Protein AF-0000000066061581 (afdb_homodimer)

pLDDT: mean 96.42, std 4.18, range [53.59, 98.94]

Solvent-accessible surface area (backbone atoms only — not comparable to full-atom values): 30296 Å² total; per-residue (Å²): 98,48,76,36,50,42,70,68,54,44,44,64,64,45,46,63,43,54,76,70,67,49,44,33,14,34,36,78,39,53,53,43,65,52,71,51,56,51,48,36,45,49,55,30,51,76,73,28,77,37,28,36,35,33,38,44,75,61,68,59,40,47,70,44,71,67,56,59,72,63,52,67,82,38,62,71,62,36,50,52,53,40,43,73,62,61,33,47,33,38,43,47,45,52,68,57,66,69,31,74,83,38,79,72,61,44,48,38,28,39,48,53,70,71,41,57,44,74,67,23,56,77,28,61,56,21,49,34,25,48,43,27,53,50,50,24,49,44,43,63,63,62,35,51,28,32,37,43,53,45,49,51,48,68,58,46,50,49,50,51,47,40,33,60,54,37,40,62,73,51,47,75,44,72,37,79,65,40,55,43,97,73,48,33,65,64,55,69,54,59,74,58,37,49,74,70,39,51,70,38,50,28,40,54,50,51,26,53,50,52,42,50,49,44,43,73,73,63,57,72,59,55,72,58,46,30,50,51,30,42,49,50,26,38,74,54,67,31,49,60,77,48,50,45,69,20,25,58,89,71,61,43,77,64,57,92,83,69,34,58,30,26,40,39,38,32,30,32,33,80,86,21,77,44,68,44,63,47,78,44,75,51,75,78,83,127,99,48,77,36,49,42,70,68,54,44,44,63,64,47,48,63,43,55,75,70,65,50,43,34,14,35,37,76,41,51,53,43,66,51,71,52,56,52,48,35,45,50,55,30,52,77,72,28,80,37,30,36,34,35,37,42,74,61,68,59,40,47,70,44,71,67,57,58,72,63,50,66,82,37,63,70,63,35,50,53,53,40,42,73,62,62,34,47,32,38,43,46,44,52,67,59,64,70,31,72,82,36,80,74,62,44,49,38,28,38,49,52,70,70,42,56,43,74,68,22,57,78,28,61,57,20,50,35,24,48,42,28,52,50,50,24,49,43,43,65,62,62,35,51,30,33,37,42,53,44,50,51,47,69,57,46,52,48,50,50,47,41,33,60,54,37,39,61,73,52,47,76,45,72,37,76,65,39,56,43,97,74,50,33,64,65,54,70,54,59,74,58,37,50,74,70,37,52,71,38,50,30,41,54,51,51,26,52,51,52,42,50,48,44,43,75,74,63,57,73,59,56,71,58,45,30,51,51,30,41,50,50,26,38,74,56,68,31,48,60,76,48,52,44,70,22,24,58,90,71,61,44,76,62,56,93,83,67,32,58,29,26,39,38,38,33,30,31,34,80,86,21,76,45,67,45,63,47,78,43,74,51,75,79,84,126

Sequence (572 aa):
MQTVHTRAALAAALDPWRRAGERIALVPTMGNLHAGHLALVRRARAEADRVVATIFVNPLQFDRPEDLAAYPRTLEADAAALAGAGVDLLFAPAEQEVYPRGRDGVTRVEVPGLGDELEGAHRPGHFIGVATVVCKLFAMTRPDVAVFGEKDFQQLLIIRTMNADLDLGVRVLSEPTVREPDGLAMSSRNGYLGPEDRARAPALHAALRALAGALERGERDFPALEQAARSQIEAAGLRPEYVSLRRRQDLDLPGPGDRELVILAAAWCGPARLIDNLPVDLPPSGMQTVHTRAALAAALDPWRRAGERIALVPTMGNLHAGHLALVRRARAEADRVVATIFVNPLQFDRPEDLAAYPRTLEADAAALAGAGVDLLFAPAEQEVYPRGRDGVTRVEVPGLGDELEGAHRPGHFIGVATVVCKLFAMTRPDVAVFGEKDFQQLLIIRTMNADLDLGVRVLSEPTVREPDGLAMSSRNGYLGPEDRARAPALHAALRALAGALERGERDFPALEQAARSQIEAAGLRPEYVSLRRRQDLDLPGPGDRELVILAAAWCGPARLIDNLPVDLPPSG

Organism: Thioalkalivibrio sulfidiphilus (strain HL-EbGR7) (NCBI:txid396588)

InterPro domains:
  IPR003721 Pantoate-beta-alanine ligase [MF_00158] (2-280)
  IPR003721 Pantoate-beta-alanine ligase [PF02569] (3-278)
  IPR003721 Pantoate-beta-alanine ligase [TIGR00018] (1-280)
  IPR003721 Pantoate-beta-alanine ligase [cd00560] (1-278)
  IPR004821 Cytidyltransferase-like domain [TIGR00125] (24-72)
  IPR014729 Rossmann-like alpha/beta/alpha sandwich fold [G3DSA:3.40.50.620] (1-178)
  IPR042176 Pantoate-beta-alanine ligase, C-terminal domain [G3DSA:3.30.1300.10] (179-284)

Foldseek 3Di:
DAEDAALVVLCVVQVVCVVVVWAEEEEEDQDPDDPQSLVQLLVRVVVTPAYEYEHHLQPQQALDVVCSVPPDDDPPVRVVSSVVSPHDYYHYYDPCRQPVVDPPPPDWDDDPPLQCDDVNVVRPRNLRSVLRSVLSVCVSNVGQEYEEECFPVSSLLSNVCSCVVVVSNHHYYYDYFDADPLQAGDDSLLVVDDPLLNVLRSQLVVLQVVLLVCLQVPDDPQVVSFVSSQVSSVVSPKAWPGWHKAASNRRHHDDPQRFWIKIWTWIDRDPGIGIGMDIHGHDGDD/DAEDAALVVLCVVQVVCVVVVWAEEEEEDQDPDDVQSLVQLLVRVVPTPAYEYEHHLQPQQALDVVCSVPPDDDPVVRVVSSVVSPHDYYHYYDPCRQPVVDPPPPDWDDDPPLLCDDVNVVRPRNLRSVLRSVLSVCVSNVGQEYEEECFPVSSLLSNVCSCVVVVSNHHYYYDYFDADPLQAGDDSLLVVDDPLLNVLRSQLVVLQVVLLVVLQVPDDPQVVSFVSSQVSSVVSPKAWPGWHKAASNRRHHDDPQRFWIKIKTWIDRVPGIGIGMDIHGHDGDD

Nearest PDB structures (foldseek):
  3q10-assembly2_B  TM=9.866E-01  e=1.136E-38  Yersinia pestis
  5kwv-assembly1_A  TM=9.730E-01  e=5.305E-36  Neisseria gonorrhoeae NCCP11945
  5ucr-assembly1_A  TM=9.683E-01  e=2.503E-35  Neisseria gonorrhoeae NCCP11945
  1iho-assembly1_B  TM=7.721E-01  e=7.225E-38  Escherichia coli
  3mue-assembly1_B  TM=7.554E-01  e=3.373E-35  Salmonella enterica subsp. enterica serovar Typhimurium str. LT2

Structure (mmCIF, N/CA/C/O backbone):
data_AF-0000000066061581-model_v1
#
loop_
_entity.id
_entity.type
_entity.pdbx_description
1 polymer 'Pantothenate synthetase'
#
loop_
_atom_site.group_PDB
_atom_site.id
_atom_site.type_symbol
_atom_site.label_atom_id
_atom_site.label_alt_id
_atom_site.label_comp_id
_atom_site.label_asym_id
_atom_site.label_entity_id
_atom_site.label_seq_id
_atom_site.pdbx_PDB_ins_code
_atom_site.Cartn_x
_atom_site.Cartn_y
_atom_site.Cartn_z
_atom_site.occupancy
_atom_site.B_iso_or_equiv
_atom_site.auth_seq_id
_atom_site.auth_comp_id
_atom_site.auth_asym_id
_atom_site.auth_atom_id
_atom_site.pdbx_PDB_model_num
ATOM 1 N N . MET A 1 1 ? -19.562 23.453 -8.07 1 97.81 1 MET A N 1
ATOM 2 C CA . MET A 1 1 ? -18.953 22.266 -7.48 1 97.81 1 MET A CA 1
ATOM 3 C C . MET A 1 1 ? -19.922 21.094 -7.516 1 97.81 1 MET A C 1
ATOM 5 O O . MET A 1 1 ? -21.062 21.203 -7.086 1 97.81 1 MET A O 1
ATOM 9 N N . GLN A 1 2 ? -19.5 19.984 -8.023 1 98.44 2 GLN A N 1
ATOM 10 C CA . GLN A 1 2 ? -20.234 18.719 -7.988 1 98.44 2 GLN A CA 1
ATOM 11 C C . GLN A 1 2 ? -19.859 17.891 -6.762 1 98.44 2 GLN A C 1
ATOM 13 O O . GLN A 1 2 ? -18.688 17.859 -6.367 1 98.44 2 GLN A O 1
ATOM 18 N N . THR A 1 3 ? -20.875 17.312 -6.121 1 98.75 3 THR A N 1
ATOM 19 C CA . THR A 1 3 ? -20.609 16.422 -4.992 1 98.75 3 THR A CA 1
ATOM 20 C C . THR A 1 3 ? -21 14.984 -5.332 1 98.75 3 THR A C 1
ATOM 22 O O . THR A 1 3 ? -22.094 14.727 -5.828 1 98.75 3 THR A O 1
ATOM 25 N N . VAL A 1 4 ? -20.094 14.07 -5.141 1 98.88 4 VAL A N 1
ATOM 26 C CA . VAL A 1 4 ? -20.375 12.656 -5.391 1 98.88 4 VAL A CA 1
ATOM 27 C C . VAL A 1 4 ? -20.062 11.836 -4.137 1 98.88 4 VAL A C 1
ATOM 29 O O . VAL A 1 4 ? -19.25 12.25 -3.307 1 98.88 4 VAL A O 1
ATOM 32 N N . HIS A 1 5 ? -20.672 10.609 -4.039 1 98.69 5 HIS A N 1
ATOM 33 C CA . HIS A 1 5 ? -20.578 9.852 -2.801 1 98.69 5 HIS A CA 1
ATOM 34 C C . HIS A 1 5 ? -20.125 8.414 -3.07 1 98.69 5 HIS A C 1
ATOM 36 O O . HIS A 1 5 ? -19.922 7.637 -2.135 1 98.69 5 HIS A O 1
ATOM 42 N N . THR A 1 6 ? -19.984 8.062 -4.367 1 98.44 6 THR A N 1
ATOM 43 C CA . THR A 1 6 ? -19.578 6.703 -4.711 1 98.44 6 THR A CA 1
ATOM 44 C C . THR A 1 6 ? -18.328 6.719 -5.594 1 98.44 6 THR A C 1
ATOM 46 O O . THR A 1 6 ? -18.078 7.695 -6.305 1 98.44 6 THR A O 1
ATOM 49 N N . ARG A 1 7 ? -17.625 5.652 -5.539 1 97.62 7 ARG A N 1
ATOM 50 C CA . ARG A 1 7 ? -16.438 5.504 -6.379 1 97.62 7 ARG A CA 1
ATOM 51 C C . ARG A 1 7 ? -16.797 5.57 -7.859 1 97.62 7 ARG A C 1
ATOM 53 O O . ARG A 1 7 ? -16.078 6.16 -8.656 1 97.62 7 ARG A O 1
ATOM 60 N N . ALA A 1 8 ? -17.875 4.938 -8.227 1 97.69 8 ALA A N 1
ATOM 61 C CA . ALA A 1 8 ? -18.344 4.945 -9.617 1 97.69 8 ALA A CA 1
ATOM 62 C C . ALA A 1 8 ? -18.641 6.367 -10.086 1 97.69 8 ALA A C 1
ATOM 64 O O . ALA A 1 8 ? -18.25 6.766 -11.18 1 97.69 8 ALA A O 1
ATOM 65 N N . ALA A 1 9 ? -19.375 7.141 -9.234 1 98.75 9 ALA A N 1
ATOM 66 C CA . ALA A 1 9 ? -19.688 8.523 -9.578 1 98.75 9 ALA A CA 1
ATOM 67 C C . ALA A 1 9 ? -18.422 9.375 -9.656 1 98.75 9 ALA A C 1
ATOM 69 O O . ALA A 1 9 ? -18.328 10.281 -10.492 1 98.75 9 ALA A O 1
ATOM 70 N N . LEU A 1 10 ? -17.484 9.125 -8.75 1 98.75 10 LEU A N 1
ATOM 71 C CA . LEU A 1 10 ? -16.203 9.82 -8.781 1 98.75 10 LEU A CA 1
ATOM 72 C C . LEU A 1 10 ? -15.492 9.578 -10.109 1 98.75 10 LEU A C 1
ATOM 74 O O . LEU A 1 10 ? -15.062 10.523 -10.773 1 98.75 10 LEU A O 1
ATOM 78 N N . ALA A 1 11 ? -15.383 8.32 -10.477 1 97.75 11 ALA A N 1
ATOM 79 C CA . ALA A 1 11 ? -14.719 7.953 -11.727 1 97.75 11 ALA A CA 1
ATOM 80 C C . ALA A 1 11 ? -15.398 8.617 -12.922 1 97.75 11 ALA A C 1
ATOM 82 O O . ALA A 1 11 ? -14.727 9.156 -13.805 1 97.75 11 ALA A O 1
ATOM 83 N N . ALA A 1 12 ? -16.734 8.57 -12.938 1 98.25 12 ALA A N 1
ATOM 84 C CA . ALA A 1 12 ? -17.5 9.164 -14.031 1 98.25 12 ALA A CA 1
ATOM 85 C C . ALA A 1 12 ? -17.234 10.656 -14.141 1 98.25 12 ALA A C 1
ATOM 87 O O . ALA A 1 12 ? -17.188 11.211 -15.242 1 98.25 12 ALA A O 1
ATOM 88 N N . ALA A 1 13 ? -17.047 11.297 -13.016 1 98.69 13 ALA A N 1
ATOM 89 C CA . ALA A 1 13 ? -16.797 12.734 -12.992 1 98.69 13 ALA A CA 1
ATOM 90 C C . ALA A 1 13 ? -15.383 13.062 -13.445 1 98.69 13 ALA A C 1
ATOM 92 O O . ALA A 1 13 ? -15.148 14.102 -14.07 1 98.69 13 ALA A O 1
ATOM 93 N N . LEU A 1 14 ? -14.43 12.227 -13.148 1 98.38 14 LEU A N 1
ATOM 94 C CA . LEU A 1 14 ? -13.016 12.492 -13.398 1 98.38 14 LEU A CA 1
ATOM 95 C C . LEU A 1 14 ? -12.641 12.133 -14.828 1 98.38 14 LEU A C 1
ATOM 97 O O . LEU A 1 14 ? -11.75 12.75 -15.422 1 98.38 14 LEU A O 1
ATOM 101 N N . ASP A 1 15 ? -13.312 11.156 -15.406 1 95.94 15 ASP A N 1
ATOM 102 C CA . ASP A 1 15 ? -12.938 10.555 -16.688 1 95.94 15 ASP A CA 1
ATOM 103 C C . ASP A 1 15 ? -12.867 11.602 -17.781 1 95.94 15 ASP A C 1
ATOM 105 O O . ASP A 1 15 ? -11.891 11.656 -18.547 1 95.94 15 ASP A O 1
ATOM 109 N N . PRO A 1 16 ? -13.883 12.477 -17.906 1 97.06 16 PRO A N 1
ATOM 110 C CA . PRO A 1 16 ? -13.805 13.492 -18.953 1 97.06 16 PRO A CA 1
ATOM 111 C C . PRO A 1 16 ? -12.602 14.422 -18.797 1 97.06 16 PRO A C 1
ATOM 113 O O . PRO A 1 16 ? -12.008 14.852 -19.781 1 97.06 16 PRO A O 1
ATOM 116 N N . TRP A 1 17 ? -12.219 14.797 -17.531 1 97.56 17 TRP A N 1
ATOM 117 C CA . TRP A 1 17 ? -11.07 15.656 -17.281 1 97.56 17 TRP A CA 1
ATOM 118 C C . TRP A 1 17 ? -9.773 14.977 -17.719 1 97.56 17 TRP A C 1
ATOM 120 O O . TRP A 1 17 ? -8.93 15.609 -18.359 1 97.56 17 TRP A O 1
ATOM 130 N N . ARG A 1 18 ? -9.641 13.688 -17.438 1 93.81 18 ARG A N 1
ATOM 131 C CA . ARG A 1 18 ? -8.453 12.922 -17.797 1 93.81 18 ARG A CA 1
ATOM 132 C C . ARG A 1 18 ? -8.32 12.805 -19.312 1 93.81 18 ARG A C 1
ATOM 134 O O . ARG A 1 18 ? -7.23 12.969 -19.859 1 93.81 18 ARG A O 1
ATOM 141 N N . ARG A 1 19 ? -9.391 12.516 -19.969 1 92.12 19 ARG A N 1
ATOM 142 C CA . ARG A 1 19 ? -9.391 12.398 -21.422 1 92.12 19 ARG A CA 1
ATOM 143 C C . ARG A 1 19 ? -8.984 13.719 -22.078 1 92.12 19 ARG A C 1
ATOM 145 O O . ARG A 1 19 ? -8.344 13.719 -23.125 1 92.12 19 ARG A O 1
ATOM 152 N N . ALA A 1 20 ? -9.344 14.805 -21.438 1 95.44 20 ALA A N 1
ATOM 153 C CA . ALA A 1 20 ? -9.047 16.125 -21.984 1 95.44 20 ALA A CA 1
ATOM 154 C C . ALA A 1 20 ? -7.617 16.547 -21.641 1 95.44 20 ALA A C 1
ATOM 156 O O . ALA A 1 20 ? -7.152 17.594 -22.078 1 95.44 20 ALA A O 1
ATOM 157 N N . GLY A 1 21 ? -6.957 15.766 -20.797 1 93.62 21 GLY A N 1
ATOM 158 C CA . GLY A 1 21 ? -5.586 16.062 -20.422 1 93.62 21 GLY A CA 1
ATOM 159 C C . GLY A 1 21 ? -5.477 17.156 -19.375 1 93.62 21 GLY A C 1
ATOM 160 O O . GLY A 1 21 ? -4.453 17.844 -19.297 1 93.62 21 GLY A O 1
ATOM 161 N N . GLU A 1 22 ? -6.559 17.375 -18.625 1 97.62 22 GLU A N 1
ATOM 162 C CA . GLU A 1 22 ? -6.539 18.391 -17.578 1 97.62 22 GLU A CA 1
ATOM 163 C C . GLU A 1 22 ? -5.777 17.906 -16.359 1 97.62 22 GLU A C 1
ATOM 165 O O . GLU A 1 22 ? -5.867 16.734 -15.984 1 97.62 22 GLU A O 1
ATOM 170 N N . ARG A 1 23 ? -5.031 18.844 -15.82 1 98.19 23 ARG A N 1
ATOM 171 C CA . ARG A 1 23 ? -4.328 18.547 -14.578 1 98.19 23 ARG A CA 1
ATOM 172 C C . ARG A 1 23 ? -5.285 18.562 -13.391 1 98.19 23 ARG A C 1
ATOM 174 O O . ARG A 1 23 ? -6.07 19.5 -13.234 1 98.19 23 ARG A O 1
ATOM 181 N N . ILE A 1 24 ? -5.238 17.484 -12.508 1 98.81 24 ILE A N 1
ATOM 182 C CA . ILE A 1 24 ? -6.148 17.312 -11.375 1 98.81 24 ILE A CA 1
ATOM 183 C C . ILE A 1 24 ? -5.371 17.438 -10.07 1 98.81 24 ILE A C 1
ATOM 185 O O . ILE A 1 24 ? -4.332 16.797 -9.891 1 98.81 24 ILE A O 1
ATOM 189 N N . ALA A 1 25 ? -5.793 18.312 -9.172 1 98.94 25 ALA A N 1
ATOM 190 C CA . ALA A 1 25 ? -5.258 18.422 -7.816 1 98.94 25 ALA A CA 1
ATOM 191 C C . ALA A 1 25 ? -6.219 17.812 -6.797 1 98.94 25 ALA A C 1
ATOM 193 O O . ALA A 1 25 ? -7.438 17.922 -6.934 1 98.94 25 ALA A O 1
ATOM 194 N N . LEU A 1 26 ? -5.672 17.172 -5.797 1 98.94 26 LEU A N 1
ATOM 195 C CA . LEU A 1 26 ? -6.441 16.547 -4.727 1 98.94 26 LEU A CA 1
ATOM 196 C C . LEU A 1 26 ? -6.129 17.188 -3.383 1 98.94 26 LEU A C 1
ATOM 198 O O . LEU A 1 26 ? -4.961 17.406 -3.049 1 98.94 26 LEU A O 1
ATOM 202 N N . VAL A 1 27 ? -7.109 17.547 -2.646 1 98.94 27 VAL A N 1
ATOM 203 C CA . VAL A 1 27 ? -7.016 18.016 -1.268 1 98.94 27 VAL A CA 1
ATOM 204 C C . VAL A 1 27 ? -7.812 17.094 -0.354 1 98.94 27 VAL A C 1
ATOM 206 O O . VAL A 1 27 ? -9.023 17.25 -0.198 1 98.94 27 VAL A O 1
ATOM 209 N N . PRO A 1 28 ? -7.152 16.125 0.246 1 98.81 28 PRO A N 1
ATOM 210 C CA . PRO A 1 28 ? -7.844 15.211 1.15 1 98.81 28 PRO A CA 1
ATOM 211 C C . PRO A 1 28 ? -8.094 15.812 2.529 1 98.81 28 PRO A C 1
ATOM 213 O O . PRO A 1 28 ? -7.184 16.375 3.137 1 98.81 28 PRO A O 1
ATOM 216 N N . THR A 1 29 ? -9.344 15.703 3.029 1 98.44 29 THR A N 1
ATOM 217 C CA . THR A 1 29 ? -9.672 16.172 4.371 1 98.44 29 THR A CA 1
ATOM 218 C C . THR A 1 29 ? -10.648 15.219 5.051 1 98.44 29 THR A C 1
ATOM 220 O O . THR A 1 29 ? -11.211 14.328 4.402 1 98.44 29 THR A O 1
ATOM 223 N N . MET A 1 30 ? -10.781 15.422 6.363 1 97.56 30 MET A N 1
ATOM 224 C CA . MET A 1 30 ? -11.789 14.672 7.113 1 97.56 30 MET A CA 1
ATOM 225 C C . MET A 1 30 ? -12.992 15.555 7.434 1 97.56 30 MET A C 1
ATOM 227 O O . MET A 1 30 ? -13.891 15.148 8.172 1 97.56 30 MET A O 1
ATOM 231 N N . GLY A 1 31 ? -13.008 16.781 6.938 1 97.38 31 GLY A N 1
ATOM 232 C CA . GLY A 1 31 ? -14.117 17.688 7.199 1 97.38 31 GLY A CA 1
ATOM 233 C C . GLY A 1 31 ? -13.891 18.562 8.414 1 97.38 31 GLY A C 1
ATOM 234 O O . GLY A 1 31 ? -12.766 18.688 8.898 1 97.38 31 GLY A O 1
ATOM 235 N N . ASN A 1 32 ? -15.031 19.328 8.766 1 96.5 32 ASN A N 1
ATOM 236 C CA . ASN A 1 32 ? -14.938 20.375 9.781 1 96.5 32 ASN A CA 1
ATOM 237 C C . ASN A 1 32 ? -13.867 21.406 9.438 1 96.5 32 ASN A C 1
ATOM 239 O O . ASN A 1 32 ? -12.969 21.656 10.242 1 96.5 32 ASN A O 1
ATOM 243 N N . LEU A 1 33 ? -14.055 21.984 8.383 1 97.38 33 LEU A N 1
ATOM 244 C CA . LEU A 1 33 ? -13 22.734 7.703 1 97.38 33 LEU A CA 1
ATOM 245 C C . LEU A 1 33 ? -12.789 24.094 8.359 1 97.38 33 LEU A C 1
ATOM 247 O O . LEU A 1 33 ? -13.727 24.672 8.914 1 97.38 33 LEU A O 1
ATOM 251 N N . HIS A 1 34 ? -11.648 24.562 8.336 1 95.62 34 HIS A N 1
ATOM 252 C CA . HIS A 1 34 ? -11.234 25.906 8.75 1 95.62 34 HIS A CA 1
ATOM 253 C C . HIS A 1 34 ? -10.359 26.562 7.699 1 95.62 34 HIS A C 1
ATOM 255 O O . HIS A 1 34 ? -10.172 26.016 6.605 1 95.62 34 HIS A O 1
ATOM 261 N N . ALA A 1 35 ? -9.781 27.688 7.988 1 96.5 35 ALA A N 1
ATOM 262 C CA . ALA A 1 35 ? -9.047 28.484 7.012 1 96.5 35 ALA A CA 1
ATOM 263 C C . ALA A 1 35 ? -7.793 27.75 6.539 1 96.5 35 ALA A C 1
ATOM 265 O O . ALA A 1 35 ? -7.363 27.922 5.398 1 96.5 35 ALA A O 1
ATOM 266 N N . GLY A 1 36 ? -7.293 26.938 7.391 1 97.06 36 GLY A N 1
ATOM 267 C CA . GLY A 1 36 ? -6.137 26.141 7.008 1 97.06 36 GLY A CA 1
ATOM 268 C C . GLY A 1 36 ? -6.43 25.172 5.871 1 97.06 36 GLY A C 1
ATOM 269 O O . GLY A 1 36 ? -5.617 25.031 4.957 1 97.06 36 GLY A O 1
ATOM 270 N N . HIS A 1 37 ? -7.578 24.516 5.918 1 98 37 HIS A N 1
ATOM 271 C CA . HIS A 1 37 ? -7.98 23.625 4.844 1 98 37 HIS A CA 1
ATOM 272 C C . HIS A 1 37 ? -8.227 24.391 3.547 1 98 37 HIS A C 1
ATOM 274 O O . HIS A 1 37 ? -7.848 23.922 2.467 1 98 37 HIS A O 1
ATOM 280 N N . LEU A 1 38 ? -8.828 25.531 3.689 1 98.5 38 LEU A N 1
ATOM 281 C CA . LEU A 1 38 ? -9.125 26.312 2.496 1 98.5 38 LEU A CA 1
ATOM 282 C C . LEU A 1 38 ? -7.844 26.844 1.852 1 98.5 38 LEU A C 1
ATOM 284 O O . LEU A 1 38 ? -7.785 27.016 0.633 1 98.5 38 LEU A O 1
ATOM 288 N N . ALA A 1 39 ? -6.816 27.047 2.67 1 98.44 39 ALA A N 1
ATOM 289 C CA . ALA A 1 39 ? -5.512 27.406 2.121 1 98.44 39 ALA A CA 1
ATOM 290 C C . ALA A 1 39 ? -4.961 26.297 1.237 1 98.44 39 ALA A C 1
ATOM 292 O O . ALA A 1 39 ? -4.309 26.562 0.224 1 98.44 39 ALA A O 1
ATOM 293 N N . LEU A 1 40 ? -5.191 25.016 1.59 1 98.69 40 LEU A N 1
ATOM 294 C CA . LEU A 1 40 ? -4.793 23.891 0.752 1 98.69 40 LEU A CA 1
ATOM 295 C C . LEU A 1 40 ? -5.477 23.953 -0.609 1 98.69 40 LEU A C 1
ATOM 297 O O . LEU A 1 40 ? -4.848 23.703 -1.64 1 98.69 40 LEU A O 1
ATOM 301 N N . VAL A 1 41 ? -6.777 24.312 -0.536 1 98.81 41 VAL A N 1
ATOM 302 C CA . VAL A 1 41 ? -7.566 24.391 -1.761 1 98.81 41 VAL A CA 1
ATOM 303 C C . VAL A 1 41 ? -6.996 25.484 -2.666 1 98.81 41 VAL A C 1
ATOM 305 O O . VAL A 1 41 ? -6.844 25.281 -3.873 1 98.81 41 VAL A O 1
ATOM 308 N N . ARG A 1 42 ? -6.672 26.641 -2.072 1 98.5 42 ARG A N 1
ATOM 309 C CA . ARG A 1 42 ? -6.105 27.734 -2.854 1 98.5 42 ARG A CA 1
ATOM 310 C C . ARG A 1 42 ? -4.785 27.328 -3.492 1 98.5 42 ARG A C 1
ATOM 312 O O . ARG A 1 42 ? -4.531 27.625 -4.66 1 98.5 42 ARG A O 1
ATOM 319 N N . ARG A 1 43 ? -3.957 26.656 -2.746 1 98.38 43 ARG A N 1
ATOM 320 C CA . ARG A 1 43 ? -2.697 26.125 -3.268 1 98.38 43 ARG A CA 1
ATOM 321 C C . ARG A 1 43 ? -2.938 25.156 -4.414 1 98.38 43 ARG A C 1
ATOM 323 O O . ARG A 1 43 ? -2.248 25.203 -5.434 1 98.38 43 ARG A O 1
ATOM 330 N N . ALA A 1 44 ? -3.879 24.266 -4.277 1 98.69 44 ALA A N 1
ATOM 331 C CA . ALA A 1 44 ? -4.242 23.281 -5.301 1 98.69 44 ALA A CA 1
ATOM 332 C C . ALA A 1 44 ? -4.715 23.984 -6.578 1 98.69 44 ALA A C 1
ATOM 334 O O . ALA A 1 44 ? -4.328 23.594 -7.68 1 98.69 44 ALA A O 1
ATOM 335 N N . ARG A 1 45 ? -5.5 25.016 -6.375 1 98.25 45 ARG A N 1
ATOM 336 C CA . ARG A 1 45 ? -6.051 25.766 -7.508 1 98.25 45 ARG A CA 1
ATOM 337 C C . ARG A 1 45 ? -4.938 26.391 -8.336 1 98.25 45 ARG A C 1
ATOM 339 O O . ARG A 1 45 ? -5.035 26.469 -9.562 1 98.25 45 ARG A O 1
ATOM 346 N N . ALA A 1 46 ? -3.922 26.812 -7.711 1 98.19 46 ALA A N 1
ATOM 347 C CA . ALA A 1 46 ? -2.799 27.453 -8.383 1 98.19 46 ALA A CA 1
ATOM 348 C C . ALA A 1 46 ? -1.979 26.453 -9.18 1 98.19 46 ALA A C 1
ATOM 350 O O . ALA A 1 46 ? -1.204 26.812 -10.062 1 98.19 46 ALA A O 1
ATOM 351 N N . GLU A 1 47 ? -2.197 25.125 -8.953 1 98 47 GLU A N 1
ATOM 352 C CA . GLU A 1 47 ? -1.276 24.125 -9.484 1 98 47 GLU A CA 1
ATOM 353 C C . GLU A 1 47 ? -1.965 23.219 -10.5 1 98 47 GLU A C 1
ATOM 355 O O . GLU A 1 47 ? -1.314 22.406 -11.148 1 98 47 GLU A O 1
ATOM 360 N N . ALA A 1 48 ? -3.334 23.375 -10.695 1 98.44 48 ALA A N 1
ATOM 361 C CA . ALA A 1 48 ? -4.039 22.406 -11.531 1 98.44 48 ALA A CA 1
ATOM 362 C C . ALA A 1 48 ? -5.254 23.047 -12.203 1 98.44 48 ALA A C 1
ATOM 364 O O . ALA A 1 48 ? -5.691 24.125 -11.805 1 98.44 48 ALA A O 1
ATOM 365 N N . ASP A 1 49 ? -5.77 22.391 -13.195 1 98.69 49 ASP A N 1
ATOM 366 C CA . ASP A 1 49 ? -6.973 22.828 -13.898 1 98.69 49 ASP A CA 1
ATOM 367 C C . ASP A 1 49 ? -8.227 22.5 -13.094 1 98.69 49 ASP A C 1
ATOM 369 O O . ASP A 1 49 ? -9.234 23.219 -13.18 1 98.69 49 ASP A O 1
ATOM 373 N N . ARG A 1 50 ? -8.18 21.391 -12.383 1 98.88 50 ARG A N 1
ATOM 374 C CA . ARG A 1 50 ? -9.312 20.875 -11.609 1 98.88 50 ARG A CA 1
ATOM 375 C C . ARG A 1 50 ? -8.898 20.578 -10.172 1 98.88 50 ARG A C 1
ATOM 377 O O . ARG A 1 50 ? -7.812 20.047 -9.93 1 98.88 50 ARG A O 1
ATOM 384 N N . VAL A 1 51 ? -9.758 20.922 -9.266 1 98.94 51 VAL A N 1
ATOM 385 C CA . VAL A 1 51 ? -9.492 20.641 -7.859 1 98.94 51 VAL A CA 1
ATOM 386 C C . VAL A 1 51 ? -10.547 19.688 -7.305 1 98.94 51 VAL A C 1
ATOM 388 O O . VAL A 1 51 ? -11.75 19.969 -7.395 1 98.94 51 VAL A O 1
ATOM 391 N N . VAL A 1 52 ? -10.141 18.547 -6.793 1 98.94 52 VAL A N 1
ATOM 392 C CA . VAL A 1 52 ? -10.961 17.578 -6.094 1 98.94 52 VAL A CA 1
ATOM 393 C C . VAL A 1 52 ? -10.664 17.625 -4.598 1 98.94 52 VAL A C 1
ATOM 395 O O . VAL A 1 52 ? -9.508 17.578 -4.184 1 98.94 52 VAL A O 1
ATOM 398 N N . ALA A 1 53 ? -11.656 17.797 -3.799 1 98.94 53 ALA A N 1
ATOM 399 C CA . ALA A 1 53 ? -11.531 17.656 -2.35 1 98.94 53 ALA A CA 1
ATOM 400 C C . ALA A 1 53 ? -12.258 16.406 -1.854 1 98.94 53 ALA A C 1
ATOM 402 O O . ALA A 1 53 ? -13.234 15.961 -2.465 1 98.94 53 ALA A O 1
ATOM 403 N N . THR A 1 54 ? -11.727 15.844 -0.802 1 98.94 54 THR A N 1
ATOM 404 C CA . THR A 1 54 ? -12.438 14.734 -0.177 1 98.94 54 THR A CA 1
ATOM 405 C C . THR A 1 54 ? -12.789 15.062 1.272 1 98.94 54 THR A C 1
ATOM 407 O O . THR A 1 54 ? -12.039 15.781 1.947 1 98.94 54 THR A O 1
ATOM 410 N N . ILE A 1 55 ? -13.922 14.656 1.668 1 98.75 55 ILE A N 1
ATOM 411 C CA . ILE A 1 55 ? -14.312 14.625 3.074 1 98.75 55 ILE A CA 1
ATOM 412 C C . ILE A 1 55 ? -14.656 13.195 3.482 1 98.75 55 ILE A C 1
ATOM 414 O O . ILE A 1 55 ? -15.68 12.648 3.053 1 98.75 55 ILE A O 1
ATOM 418 N N . PHE A 1 56 ? -13.82 12.648 4.23 1 98.56 56 PHE A N 1
ATOM 419 C CA . PHE A 1 56 ? -13.992 11.281 4.711 1 98.56 56 PHE A CA 1
ATOM 420 C C . PHE A 1 56 ? -13.32 11.102 6.07 1 98.56 56 PHE A C 1
ATOM 422 O O . PHE A 1 56 ? -12.094 11.141 6.176 1 98.56 56 PHE A O 1
ATOM 429 N N . VAL A 1 57 ? -14.117 10.898 7.062 1 97.81 57 VAL A N 1
ATOM 430 C CA . VAL A 1 57 ? -13.57 10.547 8.367 1 97.81 57 VAL A CA 1
ATOM 431 C C . VAL A 1 57 ? -13.102 9.094 8.359 1 97.81 57 VAL A C 1
ATOM 433 O O . VAL A 1 57 ? -13.914 8.172 8.477 1 97.81 57 VAL A O 1
ATOM 436 N N . ASN A 1 58 ? -11.828 8.906 8.25 1 97.94 58 ASN A N 1
ATOM 437 C CA . ASN A 1 58 ? -11.242 7.582 8.078 1 97.94 58 ASN A CA 1
ATOM 438 C C . ASN A 1 58 ? -11.094 6.855 9.414 1 97.94 58 ASN A C 1
ATOM 440 O O . ASN A 1 58 ? -10.227 7.195 10.219 1 97.94 58 ASN A O 1
ATOM 444 N N . PRO A 1 59 ? -11.836 5.852 9.641 1 97.12 59 PRO A N 1
ATOM 445 C CA . PRO A 1 59 ? -11.789 5.168 10.938 1 97.12 59 PRO A CA 1
ATOM 446 C C . PRO A 1 59 ? -10.438 4.508 11.203 1 97.12 59 PRO A C 1
ATOM 448 O O . PRO A 1 59 ? -10.047 4.34 12.359 1 97.12 59 PRO A O 1
ATOM 451 N N . LEU A 1 60 ? -9.68 4.188 10.172 1 96.75 60 LEU A N 1
ATOM 452 C CA . LEU A 1 60 ? -8.438 3.436 10.32 1 96.75 60 LEU A CA 1
ATOM 453 C C . LEU A 1 60 ? -7.375 4.273 11.023 1 96.75 60 LEU A C 1
ATOM 455 O O . LEU A 1 60 ? -6.363 3.738 11.484 1 96.75 60 LEU A O 1
ATOM 459 N N . GLN A 1 61 ? -7.57 5.574 11.07 1 96.12 61 GLN A N 1
ATOM 460 C CA . GLN A 1 61 ? -6.488 6.395 11.602 1 96.12 61 GLN A CA 1
ATOM 461 C C . GLN A 1 61 ? -6.828 6.914 13 1 96.12 61 GLN A C 1
ATOM 463 O O . GLN A 1 61 ? -6.109 7.754 13.547 1 96.12 61 GLN A O 1
ATOM 468 N N . PHE A 1 62 ? -7.918 6.387 13.57 1 94.06 62 PHE A N 1
ATOM 469 C CA . PHE A 1 62 ? -8.281 6.691 14.953 1 94.06 62 PHE A CA 1
ATOM 470 C C . PHE A 1 62 ? -7.855 5.566 15.891 1 94.06 62 PHE A C 1
ATOM 472 O O . PHE A 1 62 ? -8.234 4.41 15.688 1 94.06 62 PHE A O 1
ATOM 479 N N . ASP A 1 63 ? -7.074 5.906 16.812 1 88.19 63 ASP A N 1
ATOM 480 C CA . ASP A 1 63 ? -6.637 4.898 17.766 1 88.19 63 ASP A CA 1
ATOM 481 C C . ASP A 1 63 ? -7.621 4.781 18.938 1 88.19 63 ASP A C 1
ATOM 483 O O . ASP A 1 63 ? -7.602 3.797 19.672 1 88.19 63 ASP A O 1
ATOM 487 N N . ARG A 1 64 ? -8.438 5.879 19.094 1 86.88 64 ARG A N 1
ATOM 488 C CA . ARG A 1 64 ? -9.461 5.875 20.141 1 86.88 64 ARG A CA 1
ATOM 489 C C . ARG A 1 64 ? -10.859 5.926 19.531 1 86.88 64 ARG A C 1
ATOM 491 O O . ARG A 1 64 ? -11.219 6.902 18.875 1 86.88 64 ARG A O 1
ATOM 498 N N . PRO A 1 65 ? -11.68 4.945 19.828 1 90.25 65 PRO A N 1
ATOM 499 C CA . PRO A 1 65 ? -13.023 4.93 19.25 1 90.25 65 PRO A CA 1
ATOM 500 C C . PRO A 1 65 ? -13.844 6.16 19.641 1 90.25 65 PRO A C 1
ATOM 502 O O . PRO A 1 65 ? -14.688 6.617 18.859 1 90.25 65 PRO A O 1
ATOM 505 N N . GLU A 1 66 ? -13.641 6.695 20.812 1 90.06 66 GLU A N 1
ATOM 506 C CA . GLU A 1 66 ? -14.367 7.867 21.281 1 90.06 66 GLU A CA 1
ATOM 507 C C . GLU A 1 66 ? -14.07 9.086 20.422 1 90.06 66 GLU A C 1
ATOM 509 O O . GLU A 1 66 ? -14.938 9.93 20.188 1 90.06 66 GLU A O 1
ATOM 514 N N . ASP A 1 67 ? -12.836 9.211 19.969 1 88.88 67 ASP A N 1
ATOM 515 C CA . ASP A 1 67 ? -12.461 10.32 19.094 1 88.88 67 ASP A CA 1
ATOM 516 C C . ASP A 1 67 ? -13.148 10.211 17.734 1 88.88 67 ASP A C 1
ATOM 518 O O . ASP A 1 67 ? -13.586 11.219 17.172 1 88.88 67 ASP A O 1
ATOM 522 N N . LEU A 1 68 ? -13.188 8.945 17.25 1 93.19 68 LEU A N 1
ATOM 523 C CA . LEU A 1 68 ? -13.875 8.719 15.984 1 93.19 68 LEU A CA 1
ATOM 524 C C . LEU A 1 68 ? -15.344 9.102 16.094 1 93.19 68 LEU A C 1
ATOM 526 O O . LEU A 1 68 ? -15.875 9.805 15.227 1 93.19 68 LEU A O 1
ATOM 530 N N . ALA A 1 69 ? -15.93 8.68 17.172 1 92.75 69 ALA A N 1
ATOM 531 C CA . ALA A 1 69 ? -17.359 8.93 17.375 1 92.75 69 ALA A CA 1
ATOM 532 C C . ALA A 1 69 ? -17.641 10.414 17.562 1 92.75 69 ALA A C 1
ATOM 534 O O . ALA A 1 69 ? -18.672 10.914 17.141 1 92.75 69 ALA A O 1
ATOM 535 N N . ALA A 1 70 ? -16.75 11.141 18.172 1 89.38 70 ALA A N 1
ATOM 536 C CA . ALA A 1 70 ? -16.969 12.531 18.54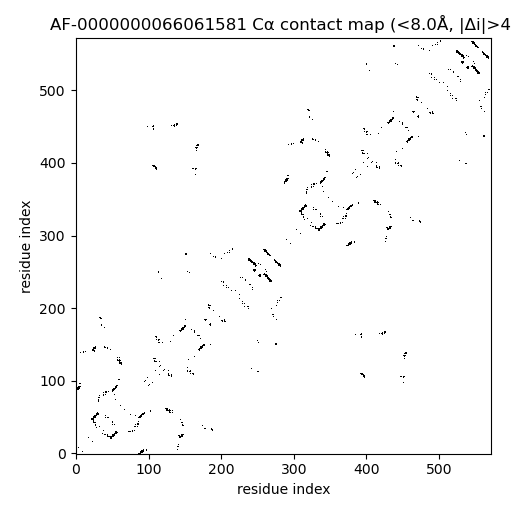7 1 89.38 70 ALA A CA 1
ATOM 537 C C . ALA A 1 70 ? -16.516 13.477 17.438 1 89.38 70 ALA A C 1
ATOM 539 O O . ALA A 1 70 ? -16.719 14.688 17.516 1 89.38 70 ALA A O 1
ATOM 540 N N . TYR A 1 71 ? -15.898 12.922 16.438 1 93.12 71 TYR A N 1
ATOM 541 C CA . TYR A 1 71 ? -15.375 13.797 15.398 1 93.12 71 TYR A CA 1
ATOM 542 C C . TYR A 1 71 ? -16.484 14.617 14.758 1 93.12 71 TYR A C 1
ATOM 544 O O . TYR A 1 71 ? -17.5 14.062 14.328 1 93.12 71 TYR A O 1
ATOM 552 N N . PRO A 1 72 ? -16.297 15.93 14.633 1 92.25 72 PRO A N 1
ATOM 553 C CA . PRO A 1 72 ? -17.359 16.766 14.086 1 92.25 72 PRO A CA 1
ATOM 554 C C . PRO A 1 72 ? -17.625 16.5 12.602 1 92.25 72 PRO A C 1
ATOM 556 O O . PRO A 1 72 ? -16.688 16.297 11.836 1 92.25 72 PRO A O 1
ATOM 559 N N . ARG A 1 73 ? -18.875 16.391 12.273 1 95 73 ARG A N 1
ATOM 560 C CA . ARG A 1 73 ? -19.297 16.188 10.891 1 95 73 ARG A CA 1
ATOM 561 C C . ARG A 1 73 ? -20.172 17.344 10.406 1 95 73 ARG A C 1
ATOM 563 O O . ARG A 1 73 ? -21.328 17.469 10.82 1 95 73 ARG A O 1
ATOM 570 N N . THR A 1 74 ? -19.594 18.188 9.57 1 96.5 74 THR A N 1
ATOM 571 C CA . THR A 1 74 ? -20.234 19.422 9.125 1 96.5 74 THR A CA 1
ATOM 572 C C . THR A 1 74 ? -20.25 19.5 7.602 1 96.5 74 THR A C 1
ATOM 574 O O . THR A 1 74 ? -19.875 20.516 7.023 1 96.5 74 THR A O 1
ATOM 577 N N . LEU A 1 75 ? -20.75 18.438 6.988 1 97.94 75 LEU A N 1
ATOM 578 C CA . LEU A 1 75 ? -20.625 18.25 5.547 1 97.94 75 LEU A CA 1
ATOM 579 C C . LEU A 1 75 ? -21.219 19.438 4.793 1 97.94 75 LEU A C 1
ATOM 581 O O . LEU A 1 75 ? -20.625 19.938 3.836 1 97.94 75 LEU A O 1
ATOM 585 N N . GLU A 1 76 ? -22.422 19.906 5.25 1 98.12 76 GLU A N 1
ATOM 586 C CA . GLU A 1 76 ? -23.094 20.984 4.531 1 98.12 76 GLU A CA 1
ATOM 587 C C . GLU A 1 76 ? -22.266 22.266 4.562 1 98.12 76 GLU A C 1
ATOM 589 O O . GLU A 1 76 ? -22.016 22.875 3.52 1 98.12 76 GLU A O 1
ATOM 594 N N . ALA A 1 77 ? -21.828 22.641 5.746 1 98 77 ALA A N 1
ATOM 595 C CA . ALA A 1 77 ? -21 23.828 5.891 1 98 77 ALA A CA 1
ATOM 596 C C . ALA A 1 77 ? -19.672 23.672 5.148 1 98 77 ALA A C 1
ATOM 598 O O . ALA A 1 77 ? -19.188 24.609 4.516 1 98 77 ALA A O 1
ATOM 599 N N . ASP A 1 78 ? -19.125 22.484 5.219 1 98.56 78 ASP A N 1
ATOM 600 C CA . ASP A 1 78 ? -17.859 22.188 4.543 1 98.56 78 ASP A CA 1
ATOM 601 C C . ASP A 1 78 ? -18.016 22.297 3.027 1 98.56 78 ASP A C 1
ATOM 603 O O . ASP A 1 78 ? -17.172 22.906 2.357 1 98.56 78 ASP A O 1
ATOM 607 N N . ALA A 1 79 ? -19.047 21.734 2.541 1 98.69 79 ALA A N 1
ATOM 608 C CA . ALA A 1 79 ? -19.297 21.766 1.102 1 98.69 79 ALA A CA 1
ATOM 609 C C . ALA A 1 79 ? -19.438 23.203 0.607 1 98.69 79 ALA A C 1
ATOM 611 O O . ALA A 1 79 ? -18.922 23.562 -0.452 1 98.69 79 ALA A O 1
ATOM 612 N N . ALA A 1 80 ? -20.172 23.984 1.38 1 98.62 80 ALA A N 1
ATOM 613 C CA . ALA A 1 80 ? -20.344 25.391 1.011 1 98.62 80 ALA A CA 1
ATOM 614 C C . ALA A 1 80 ? -19.016 26.125 0.972 1 98.62 80 ALA A C 1
ATOM 616 O O . ALA A 1 80 ? -18.734 26.875 0.041 1 98.62 80 ALA A O 1
ATOM 617 N N . ALA A 1 81 ? -18.188 25.906 1.978 1 98.5 81 ALA A N 1
ATOM 618 C CA . ALA A 1 81 ? -16.859 26.531 2.043 1 98.5 81 ALA A CA 1
ATOM 619 C C . ALA A 1 81 ? -15.992 26.109 0.863 1 98.5 81 ALA A C 1
ATOM 621 O O . ALA A 1 81 ? -15.312 26.938 0.261 1 98.5 81 ALA A O 1
ATOM 622 N N . LEU A 1 82 ? -16.016 24.828 0.522 1 98.81 82 LEU A N 1
ATOM 623 C CA . LEU A 1 82 ? -15.219 24.297 -0.577 1 98.81 82 LEU A CA 1
ATOM 624 C C . LEU A 1 82 ? -15.688 24.875 -1.912 1 98.81 82 LEU A C 1
ATOM 626 O O . LEU A 1 82 ? -14.859 25.219 -2.758 1 98.81 82 LEU A O 1
ATOM 630 N N . ALA A 1 83 ? -17 24.938 -2.072 1 98.56 83 ALA A N 1
ATOM 631 C CA . ALA A 1 83 ? -17.547 25.531 -3.287 1 98.56 83 ALA A CA 1
ATOM 632 C C . ALA A 1 83 ? -17.078 26.984 -3.434 1 98.56 83 ALA A C 1
ATOM 634 O O . ALA A 1 83 ? -16.656 27.391 -4.516 1 98.56 83 ALA A O 1
ATOM 635 N N . GLY A 1 84 ? -17.125 27.688 -2.354 1 98.19 84 GLY A N 1
ATOM 636 C CA . GLY A 1 84 ? -16.688 29.078 -2.348 1 98.19 84 GLY A CA 1
ATOM 637 C C . GLY A 1 84 ? -15.219 29.25 -2.645 1 98.19 84 GLY A C 1
ATOM 638 O O . GLY A 1 84 ? -14.805 30.266 -3.191 1 98.19 84 GLY A O 1
ATOM 639 N N . ALA A 1 85 ? -14.445 28.219 -2.334 1 98.25 85 ALA A N 1
ATOM 640 C CA . ALA A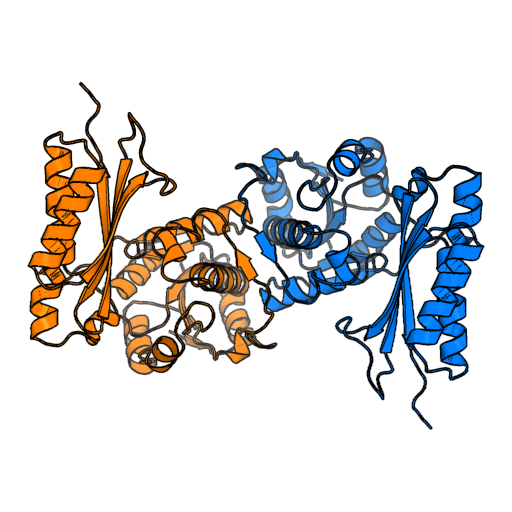 1 85 ? -13 28.266 -2.514 1 98.25 85 ALA A CA 1
ATOM 641 C C . ALA A 1 85 ? -12.602 27.812 -3.914 1 98.25 85 ALA A C 1
ATOM 643 O O . ALA A 1 85 ? -11.43 27.859 -4.281 1 98.25 85 ALA A O 1
ATOM 644 N N . GLY A 1 86 ? -13.586 27.344 -4.703 1 97.75 86 GLY A N 1
ATOM 645 C CA . GLY A 1 86 ? -13.32 27.047 -6.098 1 97.75 86 GLY A CA 1
ATOM 646 C C . GLY A 1 86 ? -13.07 25.578 -6.355 1 97.75 86 GLY A C 1
ATOM 647 O O . GLY A 1 86 ? -12.492 25.203 -7.379 1 97.75 86 GLY A O 1
ATOM 648 N N . VAL A 1 87 ? -13.461 24.688 -5.484 1 98.88 87 VAL A N 1
ATOM 649 C CA . VAL A 1 87 ? -13.367 23.25 -5.707 1 98.88 87 VAL A CA 1
ATOM 650 C C . VAL A 1 87 ? -14.328 22.828 -6.816 1 98.88 87 VAL A C 1
ATOM 652 O O . VAL A 1 87 ? -15.469 23.312 -6.875 1 98.88 87 VAL A O 1
ATOM 655 N N . ASP A 1 88 ? -13.883 21.984 -7.668 1 98.94 88 ASP A N 1
ATOM 656 C CA . ASP A 1 88 ? -14.711 21.531 -8.781 1 98.94 88 ASP A CA 1
ATOM 657 C C . ASP A 1 88 ? -15.547 20.328 -8.375 1 98.94 88 ASP A C 1
ATOM 659 O O . ASP A 1 88 ? -16.703 20.188 -8.805 1 98.94 88 ASP A O 1
ATOM 663 N N . LEU A 1 89 ? -14.977 19.438 -7.582 1 98.94 89 LEU A N 1
ATOM 664 C CA . LEU A 1 89 ? -15.602 18.156 -7.23 1 98.94 89 LEU A CA 1
ATOM 665 C C . LEU A 1 89 ? -15.32 17.812 -5.773 1 98.94 89 LEU A C 1
ATOM 667 O O . LEU A 1 89 ? -14.172 17.875 -5.324 1 98.94 89 LEU A O 1
ATOM 671 N N . LEU A 1 90 ? -16.359 17.516 -5.055 1 98.94 90 LEU A N 1
ATOM 672 C CA . LEU A 1 90 ? -16.25 17 -3.695 1 98.94 90 LEU A CA 1
ATOM 673 C C . LEU A 1 90 ? -16.609 15.523 -3.645 1 98.94 90 LEU A C 1
ATOM 675 O O . LEU A 1 90 ? -17.703 15.133 -4.043 1 98.94 90 LEU A O 1
ATOM 679 N N . PHE A 1 91 ? -15.664 14.703 -3.277 1 98.94 91 PHE A N 1
ATOM 680 C CA . PHE A 1 91 ? -15.906 13.297 -2.998 1 98.94 91 PHE A CA 1
ATOM 681 C C . PHE A 1 91 ? -16.109 13.07 -1.503 1 98.94 91 PHE A C 1
ATOM 683 O O . PHE A 1 91 ? -15.164 13.188 -0.72 1 98.94 91 PHE A O 1
ATOM 690 N N . ALA A 1 92 ? -17.297 12.75 -1.062 1 98.88 92 ALA A N 1
ATOM 691 C CA . ALA A 1 92 ? -17.656 12.531 0.336 1 98.88 92 ALA A CA 1
ATOM 692 C C . ALA A 1 92 ? -18.328 11.172 0.525 1 98.88 92 ALA A C 1
ATOM 694 O O . ALA A 1 92 ? -19.547 11.094 0.735 1 98.88 92 ALA A O 1
ATOM 695 N N . PRO A 1 93 ? -17.531 10.125 0.577 1 98.69 93 PRO A N 1
ATOM 696 C CA . PRO A 1 93 ? -18.094 8.773 0.622 1 98.69 93 PRO A CA 1
ATOM 697 C C . PRO A 1 93 ? -18.438 8.32 2.039 1 98.69 93 PRO A C 1
ATOM 699 O O . PRO A 1 93 ? -17.875 8.836 3.01 1 98.69 93 PRO A O 1
ATOM 702 N N . ALA A 1 94 ? -19.375 7.387 2.086 1 97.69 94 ALA A N 1
ATOM 703 C CA . ALA A 1 94 ? -19.562 6.645 3.328 1 97.69 94 ALA A CA 1
ATOM 704 C C . ALA A 1 94 ? -18.438 5.629 3.539 1 97.69 94 ALA A C 1
ATOM 706 O O . ALA A 1 94 ? -17.703 5.305 2.605 1 97.69 94 ALA A O 1
ATOM 707 N N . GLU A 1 95 ? -18.297 5.18 4.781 1 96.81 95 GLU A N 1
ATOM 708 C CA . GLU A 1 95 ? -17.266 4.215 5.121 1 96.81 95 GLU A CA 1
ATOM 709 C C . GLU A 1 95 ? -17.359 2.967 4.25 1 96.81 95 GLU A C 1
ATOM 711 O O . GLU A 1 95 ? -16.344 2.455 3.77 1 96.81 95 GLU A O 1
ATOM 716 N N . GLN A 1 96 ? -18.578 2.498 3.93 1 96.62 96 GLN A N 1
ATOM 717 C CA . GLN A 1 96 ? -18.797 1.262 3.186 1 96.62 96 GLN A CA 1
ATOM 718 C C . GLN A 1 96 ? -18.312 1.401 1.74 1 96.62 96 GLN A C 1
ATOM 720 O O . GLN A 1 96 ? -17.938 0.413 1.106 1 96.62 96 GLN A O 1
ATOM 725 N N . GLU A 1 97 ? -18.344 2.629 1.279 1 97.12 97 GLU A N 1
ATOM 726 C CA . GLU A 1 97 ? -17.875 2.891 -0.075 1 97.12 97 GLU A CA 1
ATOM 727 C C . GLU A 1 97 ? -16.344 2.797 -0.153 1 97.12 97 GLU A C 1
ATOM 729 O O . GLU A 1 97 ? -15.805 2.307 -1.143 1 97.12 97 GLU A O 1
ATOM 734 N N . VAL A 1 98 ? -15.672 3.193 0.933 1 97.81 98 VAL A N 1
ATOM 735 C CA . VAL A 1 98 ? -14.211 3.219 0.961 1 97.81 98 VAL A CA 1
ATOM 736 C C . VAL A 1 98 ? -13.68 1.844 1.356 1 97.81 98 VAL A C 1
ATOM 738 O O . VAL A 1 98 ? -12.656 1.391 0.828 1 97.81 98 VAL A O 1
ATOM 741 N N . TYR A 1 99 ? -14.406 1.229 2.252 1 97.38 99 TYR A N 1
ATOM 742 C CA . TYR A 1 99 ? -14.031 -0.094 2.74 1 97.38 99 TYR A CA 1
ATOM 743 C C . TYR A 1 99 ? -15.18 -1.082 2.572 1 97.38 99 TYR A C 1
ATOM 745 O O . TYR A 1 99 ? -15.789 -1.509 3.555 1 97.38 99 TYR A O 1
ATOM 753 N N . PRO A 1 100 ? -15.383 -1.547 1.379 1 93.94 100 PRO A N 1
ATOM 754 C CA . PRO A 1 100 ? -16.547 -2.4 1.122 1 93.94 100 PRO A CA 1
ATOM 755 C C . PRO A 1 100 ? -16.469 -3.736 1.857 1 93.94 100 PRO A C 1
ATOM 757 O O . PRO A 1 100 ? -17.5 -4.352 2.135 1 93.94 100 PRO A O 1
ATOM 760 N N . ARG A 1 101 ? -15.289 -4.281 2.205 1 89.06 101 ARG A N 1
ATOM 761 C CA . ARG A 1 101 ? -15.141 -5.551 2.906 1 89.06 101 ARG A CA 1
ATOM 762 C C . ARG A 1 101 ? -14.969 -5.332 4.406 1 89.06 101 ARG A C 1
ATOM 764 O O . ARG A 1 101 ? -14.656 -6.273 5.145 1 89.06 101 ARG A O 1
ATOM 771 N N . GLY A 1 102 ? -15.141 -4.051 4.73 1 90.62 102 GLY A N 1
ATOM 772 C CA . GLY A 1 102 ? -14.922 -3.73 6.133 1 90.62 102 GLY A CA 1
ATOM 773 C C . GLY A 1 102 ? -13.531 -3.201 6.414 1 90.62 102 GLY A C 1
ATOM 774 O O . GLY A 1 102 ? -12.617 -3.377 5.605 1 90.62 102 GLY A O 1
ATOM 775 N N . ARG A 1 103 ? -13.414 -2.572 7.609 1 89 103 ARG A N 1
ATOM 776 C CA . ARG A 1 103 ? -12.141 -1.945 7.941 1 89 103 ARG A CA 1
ATOM 777 C C . ARG A 1 103 ? -11.188 -2.951 8.578 1 89 103 ARG A C 1
ATOM 779 O O . ARG A 1 103 ? -9.969 -2.777 8.531 1 89 103 ARG A O 1
ATOM 786 N N . ASP A 1 104 ? -11.883 -4.07 9.07 1 87.62 104 ASP A N 1
ATOM 787 C CA . ASP A 1 104 ? -11.039 -5.098 9.664 1 87.62 104 ASP A CA 1
ATOM 788 C C . ASP A 1 104 ? -10.398 -5.973 8.586 1 87.62 104 ASP A C 1
ATOM 790 O O . ASP A 1 104 ? -11.086 -6.469 7.691 1 87.62 104 ASP A O 1
ATOM 794 N N . GLY A 1 105 ? -9.18 -6.066 8.438 1 88.69 105 GLY A N 1
ATOM 795 C CA . GLY A 1 105 ? -8.492 -6.961 7.516 1 88.69 105 GLY A CA 1
ATOM 796 C C . GLY A 1 105 ? -8.188 -6.32 6.176 1 88.69 105 GLY A C 1
ATOM 797 O O . GLY A 1 105 ? -7.773 -7 5.234 1 88.69 105 GLY A O 1
ATOM 798 N N . VAL A 1 106 ? -8.562 -5.043 6.031 1 95.62 106 VAL A N 1
ATOM 799 C CA . VAL A 1 106 ? -8.273 -4.336 4.789 1 95.62 106 VAL A CA 1
ATOM 800 C C . VAL A 1 106 ? -6.762 -4.301 4.559 1 95.62 106 VAL A C 1
ATOM 802 O O . VAL A 1 106 ? -5.98 -4.293 5.516 1 95.62 106 VAL A O 1
ATOM 805 N N . THR A 1 107 ? -6.398 -4.359 3.291 1 98.19 107 THR A N 1
ATOM 806 C CA . THR A 1 107 ? -4.996 -4.176 2.943 1 98.19 107 THR A CA 1
ATOM 807 C C . THR A 1 107 ? -4.438 -2.912 3.588 1 98.19 107 THR A C 1
ATOM 809 O O . THR A 1 107 ? -5.102 -1.872 3.602 1 98.19 107 THR A O 1
ATOM 812 N N . ARG A 1 108 ? -3.25 -2.998 4.137 1 97.75 108 ARG A N 1
ATOM 813 C CA . ARG A 1 108 ? -2.631 -1.891 4.855 1 97.75 108 ARG A CA 1
ATOM 814 C C . ARG A 1 108 ? -1.357 -1.427 4.156 1 97.75 108 ARG A C 1
ATOM 816 O O . ARG A 1 108 ? -0.632 -2.236 3.576 1 97.75 108 ARG A O 1
ATOM 823 N N . VAL A 1 109 ? -1.107 -0.205 4.219 1 98.69 109 VAL A N 1
ATOM 824 C CA . VAL A 1 109 ? 0.126 0.419 3.754 1 98.69 109 VAL A CA 1
ATOM 825 C C . VAL A 1 109 ? 0.89 1.002 4.941 1 98.69 109 VAL A C 1
ATOM 827 O O . VAL A 1 109 ? 0.336 1.776 5.723 1 98.69 109 VAL A O 1
ATOM 830 N N . GLU A 1 110 ? 2.098 0.632 5.07 1 97.44 110 GLU A N 1
ATOM 831 C CA . GLU A 1 110 ? 2.895 1.021 6.23 1 97.44 110 GLU A CA 1
ATOM 832 C C . GLU A 1 110 ? 4.238 1.608 5.805 1 97.44 110 GLU A C 1
ATOM 834 O O . GLU A 1 110 ? 4.93 1.04 4.957 1 97.44 110 GLU A O 1
ATOM 839 N N . VAL A 1 111 ? 4.566 2.707 6.316 1 97 111 VAL A N 1
ATOM 840 C CA . VAL A 1 111 ? 5.879 3.32 6.145 1 97 111 VAL A CA 1
ATOM 841 C C . VAL A 1 111 ? 6.723 3.094 7.398 1 97 111 VAL A C 1
ATOM 843 O O . VAL A 1 111 ? 6.703 3.91 8.32 1 97 111 VAL A O 1
ATOM 846 N N . PRO A 1 112 ? 7.477 2.062 7.41 1 94 112 PRO A N 1
ATOM 847 C CA . PRO A 1 112 ? 8.219 1.723 8.625 1 94 112 PRO A CA 1
ATOM 848 C C . PRO A 1 112 ? 9.227 2.803 9.023 1 94 112 PRO A C 1
ATOM 850 O O . PRO A 1 112 ? 9.742 3.521 8.164 1 94 112 PRO A O 1
ATOM 853 N N . GLY A 1 113 ? 9.594 2.895 10.297 1 92.5 113 GLY A N 1
ATOM 854 C CA . GLY A 1 113 ? 10.547 3.865 10.812 1 92.5 113 GLY A CA 1
ATOM 855 C C . GLY A 1 113 ? 9.93 5.223 11.086 1 92.5 113 GLY A C 1
ATOM 856 O O . GLY A 1 113 ? 9.641 5.559 12.234 1 92.5 113 GLY A O 1
ATOM 857 N N . LEU A 1 114 ? 9.492 5.875 9.992 1 91.5 114 LEU A N 1
ATOM 858 C CA . LEU A 1 114 ? 8.93 7.219 10.062 1 91.5 114 LEU A CA 1
ATOM 859 C C . LEU A 1 114 ? 7.625 7.219 10.852 1 91.5 114 LEU A C 1
ATOM 861 O O . LEU A 1 114 ? 7.312 8.188 11.539 1 91.5 114 LEU A O 1
ATOM 865 N N . GLY A 1 115 ? 6.91 6.145 10.812 1 90.19 115 GLY A N 1
ATOM 866 C CA . GLY A 1 115 ? 5.602 6.07 11.445 1 90.19 115 GLY A CA 1
ATOM 867 C C . GLY A 1 115 ? 5.656 5.535 12.867 1 90.19 115 GLY A C 1
ATOM 868 O O . GLY A 1 115 ? 4.629 5.445 13.539 1 90.19 115 GLY A O 1
ATOM 869 N N . ASP A 1 116 ? 6.812 5.266 13.398 1 91.69 116 ASP A N 1
ATOM 870 C CA . ASP A 1 116 ? 6.902 4.512 14.648 1 91.69 116 ASP A CA 1
ATOM 871 C C . ASP A 1 116 ? 7.242 5.426 15.82 1 91.69 116 ASP A C 1
ATOM 873 O O . ASP A 1 116 ? 7.086 5.043 16.984 1 91.69 116 ASP A O 1
ATOM 877 N N . GLU A 1 117 ? 7.684 6.637 15.531 1 92.56 117 GLU A N 1
ATOM 878 C CA . GLU A 1 117 ? 8.102 7.566 16.578 1 92.56 117 GLU A CA 1
ATOM 879 C C . GLU A 1 117 ? 7.164 8.773 16.656 1 92.56 117 GLU A C 1
ATOM 881 O O . GLU A 1 117 ? 6.203 8.867 15.891 1 92.56 117 GLU A O 1
ATOM 886 N N . LEU A 1 118 ? 7.406 9.625 17.672 1 96.12 118 LEU A N 1
ATOM 887 C CA . LEU A 1 118 ? 6.656 10.875 17.781 1 96.12 118 LEU A CA 1
ATOM 888 C C . LEU A 1 118 ? 5.156 10.609 17.781 1 96.12 118 LEU A C 1
ATOM 890 O O . LEU A 1 118 ? 4.645 9.898 18.656 1 96.12 118 LEU A O 1
ATOM 894 N N . GLU A 1 119 ? 4.43 11.148 16.797 1 94.38 119 GLU A N 1
ATOM 895 C CA . GLU A 1 119 ? 2.988 10.914 16.734 1 94.38 119 GLU A CA 1
ATOM 896 C C . GLU A 1 119 ? 2.674 9.43 16.594 1 94.38 119 GLU A C 1
ATOM 898 O O . GLU A 1 119 ? 1.7 8.938 17.172 1 94.38 119 GLU A O 1
ATOM 903 N N . GLY A 1 120 ? 3.48 8.727 15.852 1 93.44 120 GLY A N 1
ATOM 904 C CA . GLY A 1 120 ? 3.264 7.301 15.648 1 93.44 120 GLY A CA 1
ATOM 905 C C . GLY A 1 120 ? 3.363 6.496 16.938 1 93.44 120 GLY A C 1
ATOM 906 O O . GLY A 1 120 ? 2.631 5.52 17.109 1 93.44 120 GLY A O 1
ATOM 907 N N . ALA A 1 121 ? 4.277 6.891 17.781 1 92.06 121 ALA A N 1
ATOM 908 C CA . ALA A 1 121 ? 4.445 6.211 19.062 1 92.06 121 ALA A CA 1
ATOM 909 C C . ALA A 1 121 ? 3.256 6.477 19.984 1 92.06 121 ALA A C 1
ATOM 911 O O . ALA A 1 121 ? 2.857 5.609 20.766 1 92.06 121 ALA A O 1
ATOM 912 N N . HIS A 1 122 ? 2.668 7.613 19.891 1 92.25 122 HIS A N 1
ATOM 913 C CA . HIS A 1 122 ? 1.604 8.039 20.797 1 92.25 122 HIS A CA 1
ATOM 914 C C . HIS A 1 122 ? 0.231 7.695 20.219 1 92.25 122 HIS A C 1
ATOM 916 O O . HIS A 1 122 ? -0.77 7.73 20.938 1 92.25 122 HIS A O 1
ATOM 922 N N . ARG A 1 123 ? 0.162 7.418 18.953 1 92.81 123 ARG A N 1
ATOM 923 C CA . ARG A 1 123 ? -1.068 6.996 18.297 1 92.81 123 ARG A CA 1
ATOM 924 C C . ARG A 1 123 ? -0.841 5.734 17.469 1 92.81 123 ARG A C 1
ATOM 926 O O . ARG A 1 123 ? -0.868 5.773 16.234 1 92.81 123 ARG A O 1
ATOM 933 N N . PRO A 1 124 ? -0.764 4.617 18.156 1 92.38 124 PRO A N 1
ATOM 934 C CA . PRO A 1 124 ? -0.456 3.379 17.438 1 92.38 124 PRO A CA 1
ATOM 935 C C . PRO A 1 124 ? -1.453 3.082 16.328 1 92.38 124 PRO A C 1
ATOM 937 O O . PRO A 1 124 ? -2.666 3.166 16.531 1 92.38 124 PRO A O 1
ATOM 940 N N . GLY A 1 125 ? -0.907 2.787 15.078 1 94.12 125 GLY A N 1
ATOM 941 C CA . GLY A 1 125 ? -1.736 2.432 13.938 1 94.12 125 GLY A CA 1
ATOM 942 C C . GLY A 1 125 ? -2.215 3.637 13.148 1 94.12 125 GLY A C 1
ATOM 943 O O . GLY A 1 125 ? -2.732 3.494 12.039 1 94.12 125 GLY A O 1
ATOM 944 N N . HIS A 1 126 ? -2.096 4.848 13.711 1 96.69 126 HIS A N 1
ATOM 945 C CA . HIS A 1 126 ? -2.605 6.07 13.102 1 96.69 126 HIS A CA 1
ATOM 946 C C . HIS A 1 126 ? -2.055 6.258 11.695 1 96.69 126 HIS A C 1
ATOM 948 O O . HIS A 1 126 ? -2.818 6.406 10.734 1 96.69 126 HIS A O 1
ATOM 954 N N . PHE A 1 127 ? -0.774 6.121 11.602 1 97.94 127 PHE A N 1
ATOM 955 C CA . PHE A 1 127 ? -0.166 6.457 10.32 1 97.94 127 PHE A CA 1
ATOM 956 C C . PHE A 1 127 ? -0.35 5.324 9.312 1 97.94 127 PHE A C 1
ATOM 958 O O . PHE A 1 127 ? -0.299 5.543 8.102 1 97.94 127 PHE A O 1
ATOM 965 N N . ILE A 1 128 ? -0.534 4.066 9.766 1 97.69 128 ILE A N 1
ATOM 966 C CA . ILE A 1 128 ? -0.936 3 8.859 1 97.69 128 ILE A CA 1
ATOM 967 C C . ILE A 1 128 ? -2.293 3.332 8.242 1 97.69 128 ILE A C 1
ATOM 969 O O . ILE A 1 128 ? -2.486 3.178 7.031 1 97.69 128 ILE A O 1
ATOM 973 N N . GLY A 1 129 ? -3.182 3.785 9.133 1 97.88 129 GLY A N 1
ATOM 974 C CA . GLY A 1 129 ? -4.48 4.219 8.641 1 97.88 129 GLY A CA 1
ATOM 975 C C . GLY A 1 129 ? -4.387 5.355 7.637 1 97.88 129 GLY A C 1
ATOM 976 O O . GLY A 1 129 ? -5.039 5.324 6.59 1 97.88 129 GLY A O 1
ATOM 977 N N . VAL A 1 130 ? -3.555 6.348 7.93 1 98.5 130 VAL A N 1
ATOM 978 C CA . VAL A 1 130 ? -3.383 7.516 7.07 1 98.5 130 VAL A CA 1
ATOM 979 C C . VAL A 1 130 ? -2.809 7.086 5.723 1 98.5 130 VAL A C 1
ATOM 981 O O . VAL A 1 130 ? -3.352 7.434 4.672 1 98.5 130 VAL A O 1
ATOM 984 N N . ALA A 1 131 ? -1.694 6.297 5.758 1 98.69 131 ALA A N 1
ATOM 985 C CA . ALA A 1 131 ? -1.041 5.875 4.523 1 98.69 131 ALA A CA 1
ATOM 986 C C . ALA A 1 131 ? -1.982 5.035 3.662 1 98.69 131 ALA A C 1
ATOM 988 O O . ALA A 1 131 ? -2.023 5.195 2.439 1 98.69 131 ALA A O 1
ATOM 989 N N . THR A 1 132 ? -2.748 4.191 4.293 1 98.69 132 THR A N 1
ATOM 990 C CA . THR A 1 132 ? -3.67 3.318 3.572 1 98.69 132 THR A CA 1
ATOM 991 C C . THR A 1 132 ? -4.734 4.137 2.85 1 98.69 132 THR A C 1
ATOM 993 O O . THR A 1 132 ? -4.934 3.98 1.644 1 98.69 132 THR A O 1
ATOM 996 N N . VAL A 1 133 ? -5.387 5.059 3.545 1 98.75 133 VAL A N 1
ATOM 997 C CA . VAL A 1 133 ? -6.492 5.789 2.938 1 98.75 133 VAL A CA 1
ATOM 998 C C . VAL A 1 133 ? -5.957 6.746 1.874 1 98.75 133 VAL A C 1
ATOM 1000 O O . VAL A 1 133 ? -6.602 6.965 0.845 1 98.75 133 VAL A O 1
ATOM 1003 N N . VAL A 1 134 ? -4.812 7.359 2.133 1 98.88 134 VAL A N 1
ATOM 1004 C CA . VAL A 1 134 ? -4.266 8.281 1.143 1 98.88 134 VAL A CA 1
ATOM 1005 C C . VAL A 1 134 ? -3.84 7.508 -0.104 1 98.88 134 VAL A C 1
ATOM 1007 O O . VAL A 1 134 ? -4.051 7.965 -1.229 1 98.88 134 VAL A O 1
ATOM 1010 N N . CYS A 1 135 ? -3.248 6.336 0.091 1 98.81 135 CYS A N 1
ATOM 1011 C CA . CYS A 1 135 ? -2.949 5.48 -1.052 1 98.81 135 CYS A CA 1
ATOM 1012 C C . CYS A 1 135 ? -4.211 5.188 -1.857 1 98.81 135 CYS A C 1
ATOM 1014 O O . CYS A 1 135 ? -4.199 5.277 -3.086 1 98.81 135 CYS A O 1
ATOM 1016 N N . LYS A 1 136 ? -5.27 4.859 -1.209 1 98.44 136 LYS A N 1
ATOM 1017 C CA . LYS A 1 136 ? -6.551 4.594 -1.856 1 98.44 136 LYS A CA 1
ATOM 1018 C C . LYS A 1 136 ? -7.047 5.816 -2.621 1 98.44 136 LYS A C 1
ATOM 1020 O O . LYS A 1 136 ? -7.496 5.703 -3.764 1 98.44 136 LYS A O 1
ATOM 1025 N N . LEU A 1 137 ? -6.98 6.949 -1.956 1 98.81 137 LEU A N 1
ATOM 1026 C CA . LEU A 1 137 ? -7.453 8.18 -2.58 1 98.81 137 LEU A CA 1
ATOM 1027 C C . LEU A 1 137 ? -6.641 8.508 -3.826 1 98.81 137 LEU A C 1
ATOM 1029 O O . LEU A 1 137 ? -7.191 8.953 -4.832 1 98.81 137 LEU A O 1
ATOM 1033 N N . PHE A 1 138 ? -5.27 8.352 -3.736 1 98.81 138 PHE A N 1
ATOM 1034 C CA . PHE A 1 138 ? -4.43 8.539 -4.914 1 98.81 138 PHE A CA 1
ATOM 1035 C C . PHE A 1 138 ? -4.855 7.605 -6.039 1 98.81 138 PHE A C 1
ATOM 1037 O O . PHE A 1 138 ? -4.918 8.016 -7.199 1 98.81 138 PHE A O 1
ATOM 1044 N N . ALA A 1 139 ? -5.184 6.375 -5.68 1 98.06 139 ALA A N 1
ATOM 1045 C CA . ALA A 1 139 ? -5.574 5.391 -6.684 1 98.06 139 ALA A CA 1
ATOM 1046 C C . ALA A 1 139 ? -6.918 5.754 -7.312 1 98.06 139 ALA A C 1
ATOM 1048 O O . ALA A 1 139 ? -7.078 5.68 -8.531 1 98.06 139 ALA A O 1
ATOM 1049 N N . MET A 1 140 ? -7.867 6.148 -6.52 1 97.69 140 MET A N 1
ATOM 1050 C CA . MET A 1 140 ? -9.211 6.461 -6.984 1 97.69 140 MET A CA 1
ATOM 1051 C C . MET A 1 140 ? -9.211 7.719 -7.852 1 97.69 140 MET A C 1
ATOM 1053 O O . MET A 1 140 ? -9.961 7.801 -8.828 1 97.69 140 MET A O 1
ATOM 1057 N N . THR A 1 141 ? -8.375 8.695 -7.453 1 98.19 141 THR A N 1
ATOM 1058 C CA . THR A 1 141 ? -8.461 10.008 -8.086 1 98.19 141 THR A CA 1
ATOM 1059 C C . THR A 1 141 ? -7.348 10.188 -9.109 1 98.19 141 THR A C 1
ATOM 1061 O O . THR A 1 141 ? -7.469 10.992 -10.031 1 98.19 141 THR A O 1
ATOM 1064 N N . ARG A 1 142 ? -6.234 9.469 -8.953 1 96.5 142 ARG A N 1
ATOM 1065 C CA . ARG A 1 142 ? -5.059 9.578 -9.805 1 96.5 142 ARG A CA 1
ATOM 1066 C C . ARG A 1 142 ? -4.695 11.039 -10.055 1 96.5 142 ARG A C 1
ATOM 1068 O O . ARG A 1 142 ? -4.559 11.461 -11.203 1 96.5 142 ARG A O 1
ATOM 1075 N N . PRO A 1 143 ? -4.492 11.789 -9 1 98.69 143 PRO A N 1
ATOM 1076 C CA . PRO A 1 143 ? -4.191 13.219 -9.164 1 98.69 143 PRO A CA 1
ATOM 1077 C C . PRO A 1 143 ? -2.779 13.461 -9.68 1 98.69 143 PRO A C 1
ATOM 1079 O O . PRO A 1 143 ? -1.895 12.625 -9.508 1 98.69 143 PRO A O 1
ATOM 1082 N N . ASP A 1 144 ? -2.619 14.602 -10.336 1 98.12 144 ASP A N 1
ATOM 1083 C CA . ASP A 1 144 ? -1.287 15.07 -10.703 1 98.12 144 ASP A CA 1
ATOM 1084 C C . ASP A 1 144 ? -0.57 15.68 -9.5 1 98.12 144 ASP A C 1
ATOM 1086 O O . ASP A 1 144 ? 0.642 15.523 -9.344 1 98.12 144 ASP A O 1
ATOM 1090 N N . VAL A 1 145 ? -1.396 16.328 -8.688 1 98.62 145 VAL A N 1
ATOM 1091 C CA . VAL A 1 145 ? -0.885 17.016 -7.512 1 98.62 145 VAL A CA 1
ATOM 1092 C C . VAL A 1 145 ? -1.796 16.75 -6.316 1 98.62 145 VAL A C 1
ATOM 1094 O O . VAL A 1 145 ? -3.004 16.562 -6.48 1 98.62 145 VAL A O 1
ATOM 1097 N N . ALA A 1 146 ? -1.197 16.625 -5.215 1 98.94 146 ALA A N 1
ATOM 1098 C CA . ALA A 1 146 ? -1.944 16.609 -3.961 1 98.94 146 ALA A CA 1
ATOM 1099 C C . ALA A 1 146 ? -1.345 17.578 -2.943 1 98.94 146 ALA A C 1
ATOM 1101 O O . ALA A 1 146 ? -0.126 17.75 -2.891 1 98.94 146 ALA A O 1
ATOM 1102 N N . VAL A 1 147 ? -2.162 18.172 -2.135 1 98.94 147 VAL A N 1
ATOM 1103 C CA . VAL A 1 147 ? -1.688 19.188 -1.203 1 98.94 147 VAL A CA 1
ATOM 1104 C C . VAL A 1 147 ? -2.018 18.766 0.229 1 98.94 147 VAL A C 1
ATOM 1106 O O . VAL A 1 147 ? -3.152 18.391 0.527 1 98.94 147 VAL A O 1
ATOM 1109 N N . PHE A 1 148 ? -1.043 18.828 1.055 1 98.81 148 PHE A N 1
ATOM 1110 C CA . PHE A 1 148 ? -1.187 18.516 2.473 1 98.81 148 PHE A CA 1
ATOM 1111 C C . PHE A 1 148 ? -0.644 19.656 3.328 1 98.81 148 PHE A C 1
ATOM 1113 O O . PHE A 1 148 ? 0.178 20.453 2.867 1 98.81 148 PHE A O 1
ATOM 1120 N N . GLY A 1 149 ? -1.143 19.766 4.527 1 98.25 149 GLY A N 1
ATOM 1121 C CA . GLY A 1 149 ? -0.685 20.797 5.43 1 98.25 149 GLY A CA 1
ATOM 1122 C C . GLY A 1 149 ? 0.6 20.438 6.152 1 98.25 149 GLY A C 1
ATOM 1123 O O . GLY A 1 149 ? 0.802 19.297 6.539 1 98.25 149 GLY A O 1
ATOM 1124 N N . GLU A 1 150 ? 1.368 21.422 6.422 1 98.31 150 GLU A N 1
ATOM 1125 C CA . GLU A 1 150 ? 2.617 21.203 7.148 1 98.31 150 GLU A CA 1
ATOM 1126 C C . GLU A 1 150 ? 2.367 21.062 8.648 1 98.31 150 GLU A C 1
ATOM 1128 O O . GLU A 1 150 ? 3.254 20.625 9.391 1 98.31 150 GLU A O 1
ATOM 1133 N N . LYS A 1 151 ? 1.136 21.359 9.094 1 97.12 151 LYS A N 1
ATOM 1134 C CA . LYS A 1 151 ? 0.822 21.25 10.516 1 97.12 151 LYS A CA 1
ATOM 1135 C C . LYS A 1 151 ? 1.13 19.859 11.039 1 97.12 151 LYS A C 1
ATOM 1137 O O . LYS A 1 151 ? 1.732 19.703 12.102 1 97.12 151 LYS A O 1
ATOM 1142 N N . ASP A 1 152 ? 0.649 18.875 10.375 1 96.31 152 ASP A N 1
ATOM 1143 C CA . ASP A 1 152 ? 1.032 17.5 10.672 1 96.31 152 ASP A CA 1
ATOM 1144 C C . ASP A 1 152 ? 2.266 17.094 9.867 1 96.31 152 ASP A C 1
ATOM 1146 O O . ASP A 1 152 ? 2.164 16.297 8.922 1 96.31 152 ASP A O 1
ATOM 1150 N N . PHE A 1 153 ? 3.41 17.578 10.297 1 98.12 153 PHE A N 1
ATOM 1151 C CA . PHE A 1 153 ? 4.668 17.484 9.562 1 98.12 153 PHE A CA 1
ATOM 1152 C C . PHE A 1 153 ? 5.07 16.031 9.352 1 98.12 153 PHE A C 1
ATOM 1154 O O . PHE A 1 153 ? 5.508 15.664 8.258 1 98.12 153 PHE A O 1
ATOM 1161 N N . GLN A 1 154 ? 4.973 15.227 10.391 1 98.19 154 GLN A N 1
ATOM 1162 C CA . GLN A 1 154 ? 5.297 13.805 10.273 1 98.19 154 GLN A CA 1
ATOM 1163 C C . GLN A 1 154 ? 4.402 13.117 9.25 1 98.19 154 GLN A C 1
ATOM 1165 O O . GLN A 1 154 ? 4.879 12.32 8.438 1 98.19 154 GLN A O 1
ATOM 1170 N N . GLN A 1 155 ? 3.105 13.406 9.258 1 98.31 155 GLN A N 1
ATOM 1171 C CA . GLN A 1 155 ? 2.188 12.859 8.258 1 98.31 155 GLN A CA 1
ATOM 1172 C C . GLN A 1 155 ? 2.625 13.234 6.844 1 98.31 155 GLN A C 1
ATOM 1174 O O . GLN A 1 155 ? 2.611 12.391 5.945 1 98.31 155 GLN A O 1
ATOM 1179 N N . LEU A 1 156 ? 2.943 14.5 6.672 1 98.56 156 LEU A N 1
ATOM 1180 C CA . LEU A 1 156 ? 3.4 14.969 5.371 1 98.56 156 LEU A CA 1
ATOM 1181 C C . LEU A 1 156 ? 4.582 14.148 4.879 1 98.56 156 LEU A C 1
ATOM 1183 O O . LEU A 1 156 ? 4.598 13.695 3.73 1 98.56 156 LEU A O 1
ATOM 1187 N N . LEU A 1 157 ? 5.555 13.938 5.719 1 98.25 157 LEU A N 1
ATOM 1188 C CA . LEU A 1 157 ? 6.738 13.172 5.34 1 98.25 157 LEU A CA 1
ATOM 1189 C C . LEU A 1 157 ? 6.375 11.727 5.043 1 98.25 157 LEU A C 1
ATOM 1191 O O . LEU A 1 157 ? 6.926 11.117 4.121 1 98.25 157 LEU A O 1
ATOM 1195 N N . ILE A 1 158 ? 5.496 11.18 5.844 1 98.19 158 ILE A N 1
ATOM 1196 C CA . ILE A 1 158 ? 5.047 9.805 5.641 1 98.19 158 ILE A CA 1
ATOM 1197 C C . ILE A 1 158 ? 4.395 9.672 4.266 1 98.19 158 ILE A C 1
ATOM 1199 O O . ILE A 1 158 ? 4.684 8.734 3.521 1 98.19 158 ILE A O 1
ATOM 1203 N N . ILE A 1 159 ? 3.521 10.625 3.91 1 98.69 159 ILE A N 1
ATOM 1204 C CA . ILE A 1 159 ? 2.814 10.594 2.635 1 98.69 159 ILE A CA 1
ATOM 1205 C C . ILE A 1 159 ? 3.811 10.734 1.488 1 98.69 159 ILE A C 1
ATOM 1207 O O . ILE A 1 159 ? 3.719 10.023 0.483 1 98.69 159 ILE A O 1
ATOM 1211 N N . ARG A 1 160 ? 4.766 11.625 1.617 1 98.44 160 ARG A N 1
ATOM 1212 C CA . ARG A 1 160 ? 5.793 11.805 0.594 1 98.44 160 ARG A CA 1
ATOM 1213 C C . ARG A 1 160 ? 6.613 10.531 0.42 1 98.44 160 ARG A C 1
ATOM 1215 O O . ARG A 1 160 ? 6.895 10.117 -0.706 1 98.44 160 ARG A O 1
ATOM 1222 N N . THR A 1 161 ? 6.996 9.922 1.523 1 97.88 161 THR A N 1
ATOM 1223 C CA . THR A 1 161 ? 7.789 8.695 1.484 1 97.88 161 THR A CA 1
ATOM 1224 C C . THR A 1 161 ? 7 7.559 0.846 1 97.88 161 THR A C 1
ATOM 1226 O O . THR A 1 161 ? 7.512 6.848 -0.021 1 97.88 161 THR A O 1
ATOM 1229 N N . MET A 1 162 ? 5.77 7.359 1.255 1 98.5 162 MET A N 1
ATOM 1230 C CA . MET A 1 162 ? 4.895 6.355 0.66 1 98.5 162 MET A CA 1
ATOM 1231 C C . MET A 1 162 ? 4.793 6.543 -0.85 1 98.5 162 MET A C 1
ATOM 1233 O O . MET A 1 162 ? 4.949 5.59 -1.612 1 98.5 162 MET A O 1
ATOM 1237 N N . ASN A 1 163 ? 4.512 7.82 -1.233 1 98.5 163 ASN A N 1
ATOM 1238 C CA . ASN A 1 163 ? 4.391 8.172 -2.645 1 98.5 163 ASN A CA 1
ATOM 1239 C C . ASN A 1 163 ? 5.648 7.801 -3.424 1 98.5 163 ASN A C 1
ATOM 1241 O O . ASN A 1 163 ? 5.562 7.195 -4.492 1 98.5 163 ASN A O 1
ATOM 1245 N N . ALA A 1 164 ? 6.777 8.141 -2.867 1 97.44 164 ALA A N 1
ATOM 1246 C CA . ALA A 1 164 ? 8.055 7.863 -3.52 1 97.44 164 ALA A CA 1
ATOM 1247 C C . ALA A 1 164 ? 8.344 6.367 -3.545 1 97.44 164 ALA A C 1
ATOM 1249 O O . ALA A 1 164 ? 8.703 5.812 -4.59 1 97.44 164 ALA A O 1
ATOM 1250 N N . ASP A 1 165 ? 8.195 5.715 -2.422 1 97.88 165 ASP A N 1
ATOM 1251 C CA . ASP A 1 165 ? 8.531 4.301 -2.283 1 97.88 165 ASP A CA 1
ATOM 1252 C C . ASP A 1 165 ? 7.68 3.441 -3.217 1 97.88 165 ASP A C 1
ATOM 1254 O O . ASP A 1 165 ? 8.172 2.461 -3.783 1 97.88 165 ASP A O 1
ATOM 1258 N N . LEU A 1 166 ? 6.414 3.76 -3.385 1 98.31 166 LEU A N 1
ATOM 1259 C CA . LEU A 1 166 ? 5.5 2.916 -4.148 1 98.31 166 LEU A CA 1
ATOM 1260 C C . LEU A 1 166 ? 5.359 3.42 -5.578 1 98.31 166 LEU A C 1
ATOM 1262 O O . LEU A 1 166 ? 4.562 2.887 -6.355 1 98.31 166 LEU A O 1
ATOM 1266 N N . ASP A 1 167 ? 6.09 4.512 -5.926 1 97.5 167 ASP A N 1
ATOM 1267 C CA . ASP A 1 167 ? 6.102 5.07 -7.273 1 97.5 167 ASP A CA 1
ATOM 1268 C C . ASP A 1 167 ? 4.703 5.5 -7.703 1 97.5 167 ASP A C 1
ATOM 1270 O O . ASP A 1 167 ? 4.277 5.219 -8.828 1 97.5 167 ASP A O 1
ATOM 1274 N N . LEU A 1 168 ? 3.939 6.152 -6.812 1 97.94 168 LEU A N 1
ATOM 1275 C CA . LEU A 1 168 ? 2.549 6.48 -7.109 1 97.94 168 LEU A CA 1
ATOM 1276 C C . LEU A 1 168 ? 2.461 7.645 -8.094 1 97.94 168 LEU A C 1
ATOM 1278 O O . LEU A 1 168 ? 1.407 7.875 -8.688 1 97.94 168 LEU A O 1
ATOM 1282 N N . GLY A 1 169 ? 3.58 8.438 -8.203 1 96.62 169 GLY A N 1
ATOM 1283 C CA . GLY A 1 169 ? 3.697 9.406 -9.281 1 96.62 169 GLY A CA 1
ATOM 1284 C C . GLY A 1 169 ? 2.945 10.695 -9 1 96.62 169 GLY A C 1
ATOM 1285 O O . GLY A 1 169 ? 2.678 11.477 -9.922 1 96.62 169 GLY A O 1
ATOM 1286 N N . VAL A 1 170 ? 2.521 10.969 -7.746 1 98.5 170 VAL A N 1
ATOM 1287 C CA . VAL A 1 170 ? 1.805 12.18 -7.367 1 98.5 170 VAL A CA 1
ATOM 1288 C C . VAL A 1 170 ? 2.797 13.242 -6.891 1 98.5 170 VAL A C 1
ATOM 1290 O O . VAL A 1 170 ? 3.719 12.938 -6.129 1 98.5 170 VAL A O 1
ATOM 1293 N N . ARG A 1 171 ? 2.734 14.453 -7.441 1 98.69 171 ARG A N 1
ATOM 1294 C CA . ARG A 1 171 ? 3.49 15.562 -6.867 1 98.69 171 ARG A CA 1
ATOM 1295 C C . ARG A 1 171 ? 2.857 16.031 -5.562 1 98.69 171 ARG A C 1
ATOM 1297 O O . ARG A 1 171 ? 1.813 16.688 -5.578 1 98.69 171 ARG A O 1
ATOM 1304 N N . VAL A 1 172 ? 3.488 15.75 -4.469 1 98.88 172 VAL A N 1
ATOM 1305 C CA . VAL A 1 172 ? 2.924 16.078 -3.16 1 98.88 172 VAL A CA 1
ATOM 1306 C C . VAL A 1 172 ? 3.426 17.438 -2.703 1 98.88 172 VAL A C 1
ATOM 1308 O O . VAL A 1 172 ? 4.586 17.578 -2.311 1 98.88 172 VAL A O 1
ATOM 1311 N N . LEU A 1 173 ? 2.555 18.391 -2.664 1 98.75 173 LEU A N 1
ATOM 1312 C CA . LEU A 1 173 ? 2.859 19.75 -2.215 1 98.75 173 LEU A CA 1
ATOM 1313 C C . LEU A 1 173 ? 2.4 19.953 -0.776 1 98.75 173 LEU A C 1
ATOM 1315 O O . LEU A 1 173 ? 1.647 19.141 -0.234 1 98.75 173 LEU A O 1
ATOM 1319 N N . SER A 1 174 ? 2.947 21.016 -0.222 1 98.38 174 SER A N 1
ATOM 1320 C CA . SER A 1 174 ? 2.545 21.312 1.146 1 98.38 174 SER A CA 1
ATOM 1321 C C . SER A 1 174 ? 2.203 22.797 1.302 1 98.38 174 SER A C 1
ATOM 1323 O O . SER A 1 174 ? 2.6 23.625 0.477 1 98.38 174 SER A O 1
ATOM 1325 N N . GLU A 1 175 ? 1.428 23.078 2.234 1 98.19 175 GLU A N 1
ATOM 1326 C CA . GLU A 1 175 ? 1.06 24.422 2.639 1 98.19 175 GLU A CA 1
ATOM 1327 C C . GLU A 1 175 ? 1.43 24.688 4.098 1 98.19 175 GLU A C 1
ATOM 1329 O O . GLU A 1 175 ? 1.186 23.844 4.965 1 98.19 175 GLU A O 1
ATOM 1334 N N . PRO A 1 176 ? 2.049 25.859 4.363 1 97.88 176 PRO A N 1
ATOM 1335 C CA . PRO A 1 176 ? 2.436 26.203 5.734 1 97.88 176 PRO A CA 1
ATOM 1336 C C . PRO A 1 176 ? 1.254 26.188 6.703 1 97.88 176 PRO A C 1
ATOM 1338 O O . PRO A 1 176 ? 0.113 26.406 6.289 1 97.88 176 PRO A O 1
ATOM 1341 N N . THR A 1 177 ? 1.604 25.938 7.953 1 97.94 177 THR A N 1
ATOM 1342 C CA . THR A 1 177 ? 0.587 25.938 9 1 97.94 177 THR A CA 1
ATOM 1343 C C . THR A 1 177 ? -0.087 27.297 9.102 1 97.94 177 THR A C 1
ATOM 1345 O O . THR A 1 177 ? 0.587 28.328 9.242 1 97.94 177 THR A O 1
ATOM 1348 N N . VAL A 1 178 ? -1.347 27.297 8.945 1 97.88 178 VAL A N 1
ATOM 1349 C CA . VAL A 1 178 ? -2.111 28.516 9.164 1 97.88 178 VAL A CA 1
ATOM 1350 C C . VAL A 1 178 ? -2.404 28.688 10.656 1 97.88 178 VAL A C 1
ATOM 1352 O O . VAL A 1 178 ? -2.861 27.75 11.312 1 97.88 178 VAL A O 1
ATOM 1355 N N . ARG A 1 179 ? -2.191 29.859 11.141 1 97.88 179 ARG A N 1
ATOM 1356 C CA . ARG A 1 179 ? -2.285 30.109 12.57 1 97.88 179 ARG A CA 1
ATOM 1357 C C . ARG A 1 179 ? -3.289 31.219 12.875 1 97.88 179 ARG A C 1
ATOM 1359 O O . ARG A 1 179 ? -3.535 32.094 12.039 1 97.88 179 ARG A O 1
ATOM 1366 N N . GLU A 1 180 ? -3.834 31.125 14.031 1 96.5 180 GLU A N 1
ATOM 1367 C CA . GLU A 1 180 ? -4.621 32.219 14.586 1 96.5 180 GLU A CA 1
ATOM 1368 C C . GLU A 1 180 ? -3.732 33.406 14.977 1 96.5 180 GLU A C 1
ATOM 1370 O O . GLU A 1 180 ? -2.508 33.281 15.039 1 96.5 180 GLU A O 1
ATOM 1375 N N . PRO A 1 181 ? -4.324 34.5 15.18 1 95.81 181 PRO A N 1
ATOM 1376 C CA . PRO A 1 181 ? -3.523 35.688 15.461 1 95.81 181 PRO A CA 1
ATOM 1377 C C . PRO A 1 181 ? -2.604 35.531 16.672 1 95.81 181 PRO A C 1
ATOM 1379 O O . PRO A 1 181 ? -1.537 36.156 16.734 1 95.81 181 PRO A O 1
ATOM 1382 N N . ASP A 1 182 ? -3.029 34.625 17.578 1 96.25 182 ASP A N 1
ATOM 1383 C CA . ASP A 1 182 ? -2.24 34.469 18.797 1 96.25 182 ASP A CA 1
ATOM 1384 C C . ASP A 1 182 ? -1.219 33.344 18.625 1 96.25 182 ASP A C 1
ATOM 1386 O O . ASP A 1 182 ? -0.593 32.906 19.609 1 96.25 182 ASP A O 1
ATOM 1390 N N . GLY A 1 183 ? -1.146 32.812 17.391 1 96.62 183 GLY A N 1
ATOM 1391 C CA . GLY A 1 183 ? -0.101 31.844 17.078 1 96.62 183 GLY A CA 1
ATOM 1392 C C . GLY A 1 183 ? -0.588 30.406 17.094 1 96.62 183 GLY A C 1
ATOM 1393 O O . GLY A 1 183 ? 0.096 29.516 16.609 1 96.62 183 GLY A O 1
ATOM 1394 N N . LEU A 1 184 ? -1.71 30.125 17.703 1 97.56 184 LEU A N 1
ATOM 1395 C CA . LEU A 1 184 ? -2.254 28.781 17.766 1 97.56 184 LEU A CA 1
ATOM 1396 C C . LEU A 1 184 ? -2.496 28.203 16.375 1 97.56 184 LEU A C 1
ATOM 1398 O O . LEU A 1 184 ? -3.125 28.859 15.539 1 97.56 184 LEU A O 1
ATOM 1402 N N . ALA A 1 185 ? -1.915 27.062 16.109 1 97.44 185 ALA A N 1
ATOM 1403 C CA . ALA A 1 185 ? -2.189 26.406 14.828 1 97.44 185 ALA A CA 1
ATOM 1404 C C . ALA A 1 185 ? -3.678 26.109 14.68 1 97.44 185 ALA A C 1
ATOM 1406 O O . ALA A 1 185 ? -4.312 25.594 15.594 1 97.44 185 ALA A O 1
ATOM 1407 N N . MET A 1 186 ? -4.227 26.453 13.547 1 96.12 186 MET A N 1
ATOM 1408 C CA . MET A 1 186 ? -5.641 26.172 13.32 1 96.12 186 MET A CA 1
ATOM 1409 C C . MET A 1 186 ? -5.883 24.672 13.227 1 96.12 186 MET A C 1
ATOM 1411 O O . MET A 1 186 ? -5.098 23.953 12.609 1 96.12 186 MET A O 1
ATOM 1415 N N . SER A 1 187 ? -6.922 24.234 13.898 1 93.19 187 SER A N 1
ATOM 1416 C CA . SER A 1 187 ? -7.293 22.812 13.969 1 93.19 187 SER A CA 1
ATOM 1417 C C . SER A 1 187 ? -8.773 22.656 14.266 1 93.19 187 SER A C 1
ATOM 1419 O O . SER A 1 187 ? -9.375 23.484 14.953 1 93.19 187 SER A O 1
ATOM 1421 N N . SER A 1 188 ? -9.289 21.531 13.781 1 87.5 188 SER A N 1
ATOM 1422 C CA . SER A 1 188 ? -10.656 21.188 14.156 1 87.5 188 SER A CA 1
ATOM 1423 C C . SER A 1 188 ? -10.781 20.953 15.656 1 87.5 188 SER A C 1
ATOM 1425 O O . SER A 1 188 ? -11.844 21.172 16.234 1 87.5 188 SER A O 1
ATOM 1427 N N . ARG A 1 189 ? -9.727 20.609 16.328 1 89.12 189 ARG A N 1
ATOM 1428 C CA . ARG A 1 189 ? -9.727 20.281 17.75 1 89.12 189 ARG A CA 1
ATOM 1429 C C . ARG A 1 189 ? -9.789 21.562 18.594 1 89.12 189 ARG A C 1
ATOM 1431 O O . ARG A 1 189 ? -10.039 21.5 19.797 1 89.12 189 ARG A O 1
ATOM 1438 N N . ASN A 1 190 ? -9.445 22.703 17.938 1 91.88 190 ASN A N 1
ATOM 1439 C CA . ASN A 1 190 ? -9.547 23.953 18.688 1 91.88 190 ASN A CA 1
ATOM 1440 C C . ASN A 1 190 ? -10.961 24.172 19.203 1 91.88 190 ASN A C 1
ATOM 1442 O O . ASN A 1 190 ? -11.156 24.875 20.203 1 91.88 190 ASN A O 1
ATOM 1446 N N . GLY A 1 191 ? -11.898 23.531 18.562 1 87.94 191 GLY A N 1
ATOM 1447 C CA . GLY A 1 191 ? -13.289 23.656 18.969 1 87.94 191 GLY A CA 1
ATOM 1448 C C . GLY A 1 191 ? -13.586 22.969 20.281 1 87.94 191 GLY A C 1
ATOM 1449 O O . GLY A 1 191 ? -14.617 23.234 20.906 1 87.94 191 GLY A O 1
ATOM 1450 N N . TYR A 1 192 ? -12.648 22.109 20.688 1 89.62 192 TYR A N 1
ATOM 1451 C CA . TYR A 1 192 ? -12.828 21.391 21.938 1 89.62 192 TYR A CA 1
ATOM 1452 C C . TYR A 1 192 ? -12.391 22.25 23.125 1 89.62 192 TYR A C 1
ATOM 1454 O O . TYR A 1 192 ? -12.641 21.891 24.281 1 89.62 192 TYR A O 1
ATOM 1462 N N . LEU A 1 193 ? -11.789 23.406 22.828 1 94.88 193 LEU A N 1
ATOM 1463 C CA . LEU A 1 193 ? -11.203 24.219 23.891 1 94.88 193 LEU A CA 1
ATOM 1464 C C . LEU A 1 193 ? -12.25 25.172 24.469 1 94.88 193 LEU A C 1
ATOM 1466 O O . LEU A 1 193 ? -12.875 25.938 23.75 1 94.88 193 LEU A O 1
ATOM 1470 N N . GLY A 1 194 ? -12.406 25.062 25.766 1 95.31 194 GLY A N 1
ATOM 1471 C CA . GLY A 1 194 ? -13.148 26.109 26.453 1 95.31 194 GLY A CA 1
ATOM 1472 C C . GLY A 1 194 ? -12.391 27.422 26.547 1 95.31 194 GLY A C 1
ATOM 1473 O O . GLY A 1 194 ? -11.227 27.5 26.156 1 95.31 194 GLY A O 1
ATOM 1474 N N . PRO A 1 195 ? -13.023 28.406 27.141 1 96.12 195 PRO A N 1
ATOM 1475 C CA . PRO A 1 195 ? -12.398 29.719 27.172 1 96.12 195 PRO A CA 1
ATOM 1476 C C . PRO A 1 195 ? -11.055 29.719 27.906 1 96.12 195 PRO A C 1
ATOM 1478 O O . PRO A 1 195 ? -10.094 30.344 27.453 1 96.12 195 PRO A O 1
ATOM 1481 N N . GLU A 1 196 ? -11.039 29.062 29 1 96.69 196 GLU A N 1
ATOM 1482 C CA . GLU A 1 196 ? -9.805 29.016 29.781 1 96.69 196 GLU A CA 1
ATOM 1483 C C . GLU A 1 196 ? -8.703 28.266 29.047 1 96.69 196 GLU A C 1
ATOM 1485 O O . GLU A 1 196 ? -7.566 28.75 28.969 1 96.69 196 GLU A O 1
ATOM 1490 N N . ASP A 1 197 ? -9.039 27.156 28.516 1 97 197 ASP A N 1
ATOM 1491 C CA . ASP A 1 197 ? -8.086 26.359 27.766 1 97 197 ASP A CA 1
ATOM 1492 C C . ASP A 1 197 ? -7.621 27.094 26.516 1 97 197 ASP A C 1
AT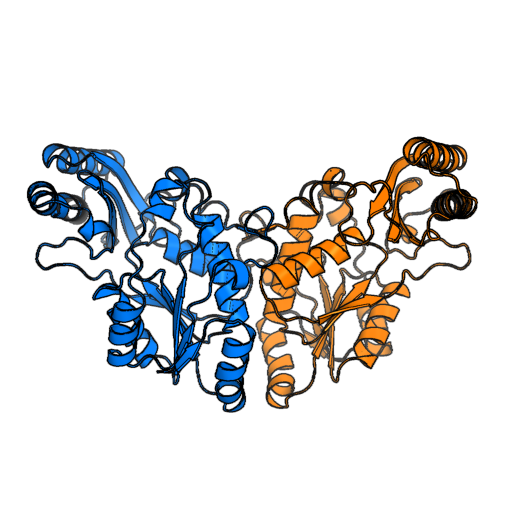OM 1494 O O . ASP A 1 197 ? -6.434 27.078 26.172 1 97 197 ASP A O 1
ATOM 1498 N N . ARG A 1 198 ? -8.562 27.75 25.891 1 97.12 198 ARG A N 1
ATOM 1499 C CA . ARG A 1 198 ? -8.242 28.484 24.656 1 97.12 198 ARG A CA 1
ATOM 1500 C C . ARG A 1 198 ? -7.223 29.578 24.938 1 97.12 198 ARG A C 1
ATOM 1502 O O . ARG A 1 198 ? -6.355 29.859 24.094 1 97.12 198 ARG A O 1
ATOM 1509 N N . ALA A 1 199 ? -7.32 30.141 26.031 1 97.06 199 ALA A N 1
ATOM 1510 C CA . ALA A 1 199 ? -6.414 31.234 26.422 1 97.06 199 ALA A CA 1
ATOM 1511 C C . ALA A 1 199 ? -4.996 30.703 26.625 1 97.06 199 ALA A C 1
ATOM 1513 O O . ALA A 1 199 ? -4.02 31.422 26.391 1 97.06 199 ALA A O 1
ATOM 1514 N N . ARG A 1 200 ? -4.859 29.438 27 1 97.5 200 ARG A N 1
ATOM 1515 C CA . ARG A 1 200 ? -3.562 28.859 27.328 1 97.5 200 ARG A CA 1
ATOM 1516 C C . ARG A 1 200 ? -2.949 28.172 26.125 1 97.5 200 ARG A C 1
ATOM 1518 O O . ARG A 1 200 ? -1.73 28 26.031 1 97.5 200 ARG A O 1
ATOM 1525 N N . ALA A 1 201 ? -3.699 27.797 25.172 1 98.25 201 ALA A N 1
ATOM 1526 C CA . ALA A 1 201 ? -3.324 26.922 24.062 1 98.25 201 ALA A CA 1
ATOM 1527 C C . ALA A 1 201 ? -2.152 27.516 23.281 1 98.25 201 ALA A C 1
ATOM 1529 O O . ALA A 1 201 ? -1.235 26.797 22.891 1 98.25 201 ALA A O 1
ATOM 1530 N N . PRO A 1 202 ? -2.084 28.859 23.109 1 98.25 202 PRO A N 1
ATOM 1531 C CA . PRO A 1 202 ? -0.997 29.453 22.312 1 98.25 202 PRO A CA 1
ATOM 1532 C C . PRO A 1 202 ? 0.375 29.234 22.953 1 98.25 202 PRO A C 1
ATOM 1534 O O . PRO A 1 202 ? 1.4 29.469 22.312 1 98.25 202 PRO A O 1
ATOM 1537 N N . ALA A 1 203 ? 0.37 28.781 24.25 1 98.31 203 ALA A N 1
ATOM 1538 C CA . ALA A 1 203 ? 1.626 28.562 24.969 1 98.31 203 ALA A CA 1
ATOM 1539 C C . ALA A 1 203 ? 2.463 27.484 24.266 1 98.31 203 ALA A C 1
ATOM 1541 O O . ALA A 1 203 ? 3.691 27.5 24.359 1 98.31 203 ALA A O 1
ATOM 1542 N N . LEU A 1 204 ? 1.783 26.625 23.562 1 98.56 204 LEU A N 1
ATOM 1543 C CA . LEU A 1 204 ? 2.506 25.594 22.844 1 98.56 204 LEU A CA 1
ATOM 1544 C C . LEU A 1 204 ? 3.428 26.203 21.797 1 98.56 204 LEU A C 1
ATOM 1546 O O . LEU A 1 204 ? 4.633 25.953 21.797 1 98.56 204 LEU A O 1
ATOM 1550 N N . HIS A 1 205 ? 2.9 27.016 20.953 1 98.62 205 HIS A N 1
ATOM 1551 C CA . HIS A 1 205 ? 3.68 27.688 19.906 1 98.62 205 HIS A CA 1
ATOM 1552 C C . HIS A 1 205 ? 4.754 28.578 20.516 1 98.62 205 HIS A C 1
ATOM 1554 O O . HIS A 1 205 ? 5.863 28.672 19.984 1 98.62 205 HIS A O 1
ATOM 1560 N N . ALA A 1 206 ? 4.379 29.25 21.594 1 98.56 206 ALA A N 1
ATOM 1561 C CA . ALA A 1 206 ? 5.332 30.141 22.266 1 98.56 206 ALA A CA 1
ATOM 1562 C C . ALA A 1 206 ? 6.566 29.375 22.719 1 98.56 206 ALA A C 1
ATOM 1564 O O . ALA A 1 206 ? 7.691 29.859 22.609 1 98.56 206 ALA A O 1
ATOM 1565 N N . ALA A 1 207 ? 6.332 28.203 23.266 1 98.69 207 ALA A N 1
ATOM 1566 C CA . ALA A 1 207 ? 7.441 27.375 23.719 1 98.69 207 ALA A CA 1
ATOM 1567 C C . ALA A 1 207 ? 8.336 26.969 22.547 1 98.69 207 ALA A C 1
ATOM 1569 O O . ALA A 1 207 ? 9.562 26.938 22.688 1 98.69 207 ALA A O 1
ATOM 1570 N N . LEU A 1 208 ? 7.785 26.609 21.391 1 98.75 208 LEU A N 1
ATOM 1571 C CA . LEU A 1 208 ? 8.555 26.25 20.203 1 98.75 208 LEU A CA 1
ATOM 1572 C C . LEU A 1 208 ? 9.391 27.438 19.719 1 98.75 208 LEU A C 1
ATOM 1574 O O . LEU A 1 208 ? 10.555 27.266 19.344 1 98.75 208 LEU A O 1
ATOM 1578 N N . ARG A 1 209 ? 8.789 28.578 19.766 1 98.56 209 ARG A N 1
ATOM 1579 C CA . ARG A 1 209 ? 9.492 29.797 19.359 1 98.56 209 ARG A CA 1
ATOM 1580 C C . ARG A 1 209 ? 10.672 30.078 20.266 1 98.56 209 ARG A C 1
ATOM 1582 O O . ARG A 1 209 ? 11.734 30.5 19.812 1 98.56 209 ARG A O 1
ATOM 1589 N N . ALA A 1 210 ? 10.406 29.922 21.578 1 98.56 210 ALA A N 1
ATOM 1590 C CA . ALA A 1 210 ? 11.477 30.125 22.547 1 98.56 210 ALA A CA 1
ATOM 1591 C C . ALA A 1 210 ? 12.641 29.172 22.281 1 98.56 210 ALA A C 1
ATOM 1593 O O . ALA A 1 210 ? 13.805 29.578 22.328 1 98.56 210 ALA A O 1
ATOM 1594 N N . LEU A 1 211 ? 12.312 27.969 22.062 1 98.5 211 LEU A N 1
ATOM 1595 C CA . LEU A 1 211 ? 13.32 26.969 21.75 1 98.5 211 LEU A CA 1
ATOM 1596 C C . LEU A 1 211 ? 14.078 27.344 20.469 1 98.5 211 LEU A C 1
ATOM 1598 O O . LEU A 1 211 ? 15.305 27.281 20.438 1 98.5 211 LEU A O 1
ATOM 1602 N N . ALA A 1 212 ? 13.398 27.719 19.438 1 98.19 212 ALA A N 1
ATOM 1603 C CA . ALA A 1 212 ? 14.023 28.141 18.188 1 98.19 212 ALA A CA 1
ATOM 1604 C C . ALA A 1 212 ? 14.969 29.328 18.422 1 98.19 212 ALA A C 1
ATOM 1606 O O . ALA A 1 212 ? 16.062 29.375 17.859 1 98.19 212 ALA A O 1
ATOM 1607 N N . GLY A 1 213 ? 14.492 30.234 19.234 1 97.62 213 GLY A N 1
ATOM 1608 C CA . GLY A 1 213 ? 15.328 31.375 19.578 1 97.62 213 GLY A CA 1
ATOM 1609 C C . GLY A 1 213 ? 16.625 30.984 20.25 1 97.62 213 GLY A C 1
ATOM 1610 O O . GLY A 1 213 ? 17.688 31.547 19.969 1 97.62 213 GLY A O 1
ATOM 1611 N N . ALA A 1 214 ? 16.516 30.047 21.188 1 97.44 214 ALA A N 1
ATOM 1612 C CA . ALA A 1 214 ? 17.703 29.547 21.875 1 97.44 214 ALA A CA 1
ATOM 1613 C C . ALA A 1 214 ? 18.688 28.938 20.875 1 97.44 214 ALA A C 1
ATOM 1615 O O . ALA A 1 214 ? 19.891 29.156 20.969 1 97.44 214 ALA A O 1
ATOM 1616 N N . LEU A 1 215 ? 18.188 28.234 19.922 1 96.38 215 LEU A N 1
ATOM 1617 C CA . LEU A 1 215 ? 19.016 27.641 18.875 1 96.38 215 LEU A CA 1
ATOM 1618 C C . LEU A 1 215 ? 19.703 28.734 18.047 1 96.38 215 LEU A C 1
ATOM 1620 O O . LEU A 1 215 ? 20.875 28.609 17.688 1 96.38 215 LEU A O 1
ATOM 1624 N N . GLU A 1 216 ? 18.938 29.719 17.734 1 94.69 216 GLU A N 1
ATOM 1625 C CA . GLU A 1 216 ? 19.469 30.828 16.953 1 94.69 216 GLU A CA 1
ATOM 1626 C C . GLU A 1 216 ? 20.609 31.531 17.688 1 94.69 216 GLU A C 1
ATOM 1628 O O . GLU A 1 216 ? 21.531 32.062 17.062 1 94.69 216 GLU A O 1
ATOM 1633 N N . ARG A 1 217 ? 20.484 31.5 19 1 94.69 217 ARG A N 1
ATOM 1634 C CA . ARG A 1 217 ? 21.516 32.125 19.812 1 94.69 217 ARG A CA 1
ATOM 1635 C C . ARG A 1 217 ? 22.719 31.219 19.984 1 94.69 217 ARG A C 1
ATOM 1637 O O . ARG A 1 217 ? 23.688 31.578 20.672 1 94.69 217 ARG A O 1
ATOM 1644 N N . GLY A 1 218 ? 22.625 30.016 19.547 1 93.38 218 GLY A N 1
ATOM 1645 C CA . GLY A 1 218 ? 23.812 29.172 19.484 1 93.38 218 GLY A CA 1
ATOM 1646 C C . GLY A 1 218 ? 23.766 28 20.438 1 93.38 218 GLY A C 1
ATOM 1647 O O . GLY A 1 218 ? 24.688 27.172 20.469 1 93.38 218 GLY A O 1
ATOM 1648 N N . GLU A 1 219 ? 22.719 27.828 21.172 1 94.38 219 GLU A N 1
ATOM 1649 C CA . GLU A 1 219 ? 22.578 26.688 22.078 1 94.38 219 GLU A CA 1
ATOM 1650 C C . GLU A 1 219 ? 22.375 25.391 21.312 1 94.38 219 GLU A C 1
ATOM 1652 O O . GLU A 1 219 ? 21.672 25.359 20.312 1 94.38 219 GLU A O 1
ATOM 1657 N N . ARG A 1 220 ? 23.125 24.281 21.828 1 94.69 220 ARG A N 1
ATOM 1658 C CA . ARG A 1 220 ? 23.078 23.047 21.031 1 94.69 220 ARG A CA 1
ATOM 1659 C C . ARG A 1 220 ? 22.828 21.844 21.922 1 94.69 220 ARG A C 1
ATOM 1661 O O . ARG A 1 220 ? 22.844 20.703 21.438 1 94.69 220 ARG A O 1
ATOM 1668 N N . ASP A 1 221 ? 22.703 22.062 23.156 1 95.44 221 ASP A N 1
ATOM 1669 C CA . ASP A 1 221 ? 22.297 20.938 24 1 95.44 221 ASP A CA 1
ATOM 1670 C C . ASP A 1 221 ? 20.828 20.594 23.781 1 95.44 221 ASP A C 1
ATOM 1672 O O . ASP A 1 221 ? 19.953 21 24.562 1 95.44 221 ASP A O 1
ATOM 1676 N N . PHE A 1 222 ? 20.578 19.828 22.781 1 96.56 222 PHE A N 1
ATOM 1677 C CA . PHE A 1 222 ? 19.219 19.562 22.297 1 96.56 222 PHE A CA 1
ATOM 1678 C C . PHE A 1 222 ? 18.359 18.969 23.391 1 96.56 222 PHE A C 1
ATOM 1680 O O . PHE A 1 222 ? 17.25 19.453 23.656 1 96.56 222 PHE A O 1
ATOM 1687 N N . PRO A 1 223 ? 18.891 17.953 24.141 1 96.81 223 PRO A N 1
ATOM 1688 C CA . PRO A 1 223 ? 18.047 17.406 25.219 1 96.81 223 PRO A CA 1
ATOM 1689 C C . PRO A 1 223 ? 17.656 18.469 26.25 1 96.81 223 PRO A C 1
ATOM 1691 O O . PRO A 1 223 ? 16.516 18.484 26.703 1 96.81 223 PRO A O 1
ATOM 1694 N N . ALA A 1 224 ? 18.547 19.312 26.562 1 97.69 224 ALA A N 1
ATOM 1695 C CA . ALA A 1 224 ? 18.25 20.359 27.531 1 97.69 224 ALA A CA 1
ATOM 1696 C C . ALA A 1 224 ? 17.234 21.359 26.984 1 97.69 224 ALA A C 1
ATOM 1698 O O . ALA A 1 224 ? 16.359 21.828 27.719 1 97.69 224 ALA A O 1
ATOM 1699 N N . LEU A 1 225 ? 17.438 21.703 25.734 1 98.06 225 LEU A N 1
ATOM 1700 C CA . LEU A 1 225 ? 16.516 22.625 25.094 1 98.06 225 LEU A CA 1
ATOM 1701 C C . LEU A 1 225 ? 15.102 22.031 25.031 1 98.06 225 LEU A C 1
ATOM 1703 O O . LEU A 1 225 ? 14.117 22.734 25.266 1 98.06 225 LEU A O 1
ATOM 1707 N N . GLU A 1 226 ? 14.961 20.797 24.672 1 98.56 226 GLU A N 1
ATOM 1708 C CA . GLU A 1 226 ? 13.672 20.109 24.656 1 98.56 226 GLU A CA 1
ATOM 1709 C C . GLU A 1 226 ? 13.023 20.125 26.031 1 98.56 226 GLU A C 1
ATOM 1711 O O . GLU A 1 226 ? 11.828 20.391 26.156 1 98.56 226 GLU A O 1
ATOM 1716 N N . GLN A 1 227 ? 13.859 19.812 27.031 1 98.56 227 GLN A N 1
ATOM 1717 C CA . GLN A 1 227 ? 13.359 19.797 28.406 1 98.56 227 GLN A CA 1
ATOM 1718 C C . GLN A 1 227 ? 12.875 21.188 28.828 1 98.56 227 GLN A C 1
ATOM 1720 O O . GLN A 1 227 ? 11.852 21.297 29.516 1 98.56 227 GLN A O 1
ATOM 1725 N N . ALA A 1 228 ? 13.602 22.219 28.484 1 98.62 228 ALA A N 1
ATOM 1726 C CA . ALA A 1 228 ? 13.203 23.578 28.797 1 98.62 228 ALA A CA 1
ATOM 1727 C C . ALA A 1 228 ? 11.859 23.922 28.156 1 98.62 228 ALA A C 1
ATOM 1729 O O . ALA A 1 228 ? 10.992 24.516 28.797 1 98.62 228 ALA A O 1
ATOM 1730 N N . ALA A 1 229 ? 11.719 23.578 26.953 1 98.75 229 ALA A N 1
ATOM 1731 C CA . ALA A 1 229 ? 10.461 23.812 26.25 1 98.75 229 ALA A CA 1
ATOM 1732 C C . ALA A 1 229 ? 9.312 23.047 26.906 1 98.75 229 ALA A C 1
ATOM 1734 O O . ALA A 1 229 ? 8.219 23.578 27.094 1 98.75 229 ALA A O 1
ATOM 1735 N N . ARG A 1 230 ? 9.555 21.812 27.25 1 98.69 230 ARG A N 1
ATOM 1736 C CA . ARG A 1 230 ? 8.547 21.016 27.953 1 98.69 230 ARG A CA 1
ATOM 1737 C C . ARG A 1 230 ? 8.109 21.688 29.25 1 98.69 230 ARG A C 1
ATOM 1739 O O . ARG A 1 230 ? 6.918 21.734 29.547 1 98.69 230 ARG A O 1
ATOM 1746 N N . SER A 1 231 ? 9.07 22.141 29.969 1 98.75 231 SER A N 1
ATOM 1747 C CA . SER A 1 231 ? 8.789 22.812 31.25 1 98.75 231 SER A CA 1
ATOM 1748 C C . SER A 1 231 ? 7.961 24.078 31.031 1 98.75 231 SER A C 1
ATOM 1750 O O . SER A 1 231 ? 7.07 24.375 31.828 1 98.75 231 SER A O 1
ATOM 1752 N N . GLN A 1 232 ? 8.305 24.812 30.016 1 98.69 232 GLN A N 1
ATOM 1753 C CA . GLN A 1 232 ? 7.551 26.016 29.688 1 98.69 232 GLN A CA 1
ATOM 1754 C C . GLN A 1 232 ? 6.094 25.672 29.375 1 98.69 232 GLN A C 1
ATOM 1756 O O . GLN A 1 232 ? 5.184 26.375 29.828 1 98.69 232 GLN A O 1
ATOM 1761 N N . ILE A 1 233 ? 5.852 24.625 28.594 1 98.81 233 ILE A N 1
ATOM 1762 C CA . ILE A 1 233 ? 4.516 24.172 28.234 1 98.81 233 ILE A CA 1
ATOM 1763 C C . ILE A 1 233 ? 3.752 23.75 29.5 1 98.81 233 ILE A C 1
ATOM 1765 O O . ILE A 1 233 ? 2.594 24.141 29.688 1 98.81 233 ILE A O 1
ATOM 1769 N N . GLU A 1 234 ? 4.422 23.078 30.391 1 98.56 234 GLU A N 1
ATOM 1770 C CA . GLU A 1 234 ? 3.822 22.656 31.641 1 98.56 234 GLU A CA 1
ATOM 1771 C C . GLU A 1 234 ? 3.457 23.844 32.531 1 98.56 234 GLU A C 1
ATOM 1773 O O . GLU A 1 234 ? 2.381 23.875 33.125 1 98.56 234 GLU A O 1
ATOM 1778 N N . ALA A 1 235 ? 4.332 24.75 32.594 1 98.38 235 ALA A N 1
ATOM 1779 C CA . ALA A 1 235 ? 4.125 25.938 33.406 1 98.38 235 ALA A CA 1
ATOM 1780 C C . ALA A 1 235 ? 2.91 26.734 32.938 1 98.38 235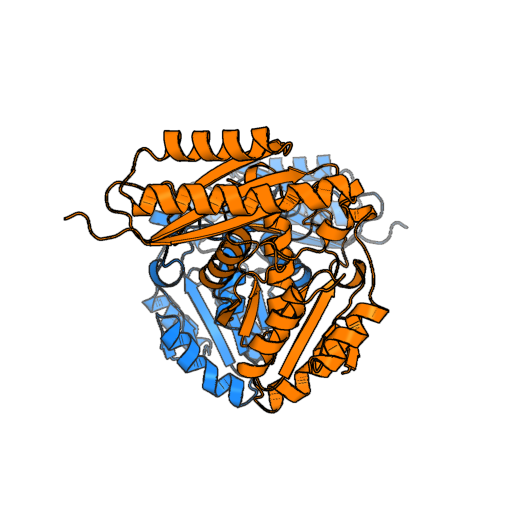 ALA A C 1
ATOM 1782 O O . ALA A 1 235 ? 2.258 27.422 33.719 1 98.38 235 ALA A O 1
ATOM 1783 N N . ALA A 1 236 ? 2.6 26.594 31.703 1 98.25 236 ALA A N 1
ATOM 1784 C CA . ALA A 1 236 ? 1.465 27.297 31.125 1 98.25 236 ALA A CA 1
ATOM 1785 C C . ALA A 1 236 ? 0.166 26.531 31.328 1 98.25 236 ALA A C 1
ATOM 1787 O O . ALA A 1 236 ? -0.902 26.969 30.891 1 98.25 236 ALA A O 1
ATOM 1788 N N . GLY A 1 237 ? 0.275 25.375 31.906 1 98 237 GLY A N 1
ATOM 1789 C CA . GLY A 1 237 ? -0.907 24.594 32.25 1 98 237 GLY A CA 1
ATOM 1790 C C . GLY A 1 237 ? -1.266 23.547 31.219 1 98 237 GLY A C 1
ATOM 1791 O O . GLY A 1 237 ? -2.363 23 31.25 1 98 237 GLY A O 1
ATOM 1792 N N . LEU A 1 238 ? -0.427 23.391 30.266 1 98.62 238 LEU A N 1
ATOM 1793 C CA . LEU A 1 238 ? -0.615 22.297 29.312 1 98.62 238 LEU A CA 1
ATOM 1794 C C . LEU A 1 238 ? 0.129 21.047 29.766 1 98.62 238 LEU A C 1
ATOM 1796 O O . LEU A 1 238 ? 0.932 21.109 30.703 1 98.62 238 LEU A O 1
ATOM 1800 N N . ARG A 1 239 ? -0.221 19.906 29.219 1 98.38 239 ARG A N 1
ATOM 1801 C CA . ARG A 1 239 ? 0.441 18.641 29.516 1 98.38 239 ARG A CA 1
ATOM 1802 C C . ARG A 1 239 ? 1.176 18.094 28.297 1 98.38 239 ARG A C 1
ATOM 1804 O O . ARG A 1 239 ? 0.573 17.453 27.438 1 98.38 239 ARG A O 1
ATOM 1811 N N . PRO A 1 240 ? 2.451 18.375 28.25 1 98.12 240 PRO A N 1
ATOM 1812 C CA . PRO A 1 240 ? 3.209 17.953 27.078 1 98.12 240 PRO A CA 1
ATOM 1813 C C . PRO A 1 240 ? 3.357 16.438 26.984 1 98.12 240 PRO A C 1
ATOM 1815 O O . PRO A 1 240 ? 3.559 15.766 28 1 98.12 240 PRO A O 1
ATOM 1818 N N . GLU A 1 241 ? 3.186 15.891 25.844 1 97.44 241 GLU A N 1
ATOM 1819 C CA . GLU A 1 241 ? 3.529 14.5 25.547 1 97.44 241 GLU A CA 1
ATOM 1820 C C . GLU A 1 241 ? 4.961 14.383 25.047 1 97.44 241 GLU A C 1
ATOM 1822 O O . GLU A 1 241 ? 5.703 13.492 25.469 1 97.44 241 GLU A O 1
ATOM 1827 N N . TYR A 1 242 ? 5.344 15.266 24.172 1 97.62 242 TYR A N 1
ATOM 1828 C CA . TYR A 1 242 ? 6.73 15.297 23.734 1 97.62 242 TYR A CA 1
ATOM 1829 C C . TYR A 1 242 ? 7.086 16.656 23.141 1 97.62 242 TYR A C 1
ATOM 1831 O O . TYR A 1 242 ? 6.207 17.406 22.703 1 97.62 242 TYR A O 1
ATOM 1839 N N . VAL A 1 243 ? 8.211 17.094 23.203 1 98.44 243 VAL A N 1
ATOM 1840 C CA . VAL A 1 243 ? 8.93 18.109 22.438 1 98.44 243 VAL A CA 1
ATOM 1841 C C . VAL A 1 243 ? 10.227 17.516 21.891 1 98.44 243 VAL A C 1
ATOM 1843 O O . VAL A 1 243 ? 11.062 17.031 22.641 1 98.44 243 VAL A O 1
ATOM 1846 N N . SER A 1 244 ? 10.344 17.594 20.609 1 98.38 244 SER A N 1
ATOM 1847 C CA . SER A 1 244 ? 11.492 16.906 20.031 1 98.38 244 SER A CA 1
ATOM 1848 C C . SER A 1 244 ? 12.102 17.703 18.891 1 98.38 244 SER A C 1
ATOM 1850 O O . SER A 1 244 ? 11.383 18.281 18.078 1 98.38 244 SER A O 1
ATOM 1852 N N . LEU A 1 245 ? 13.383 17.812 18.938 1 98.19 245 LEU A N 1
ATOM 1853 C CA . LEU A 1 245 ? 14.164 18.344 17.828 1 98.19 245 LEU A CA 1
ATOM 1854 C C . LEU A 1 245 ? 14.602 17.219 16.891 1 98.19 245 LEU A C 1
ATOM 1856 O O . LEU A 1 245 ? 15.242 16.25 17.312 1 98.19 245 LEU A O 1
ATOM 1860 N N . ARG A 1 246 ? 14.281 17.375 15.602 1 98.19 246 ARG A N 1
ATOM 1861 C CA . ARG A 1 246 ? 14.562 16.344 14.617 1 98.19 246 ARG A CA 1
ATOM 1862 C C . ARG A 1 246 ? 15.125 16.953 13.336 1 98.19 246 ARG A C 1
ATOM 1864 O O . ARG A 1 246 ? 14.953 18.141 13.078 1 98.19 246 ARG A O 1
ATOM 1871 N N . ARG A 1 247 ? 15.836 16.094 12.547 1 97.56 247 ARG A N 1
ATOM 1872 C CA . ARG A 1 247 ? 16.188 16.5 11.188 1 97.56 247 ARG A CA 1
ATOM 1873 C C . ARG A 1 247 ? 14.945 16.656 10.32 1 97.56 247 ARG A C 1
ATOM 1875 O O . ARG A 1 247 ? 14.086 15.766 10.297 1 97.56 247 ARG A O 1
ATOM 1882 N N . ARG A 1 248 ? 14.859 17.75 9.664 1 97.62 248 ARG A N 1
ATOM 1883 C CA . ARG A 1 248 ? 13.656 18.078 8.906 1 97.62 248 ARG A CA 1
ATOM 1884 C C . ARG A 1 248 ? 13.43 17.078 7.766 1 97.62 248 ARG A C 1
ATOM 1886 O O . ARG A 1 248 ? 12.289 16.781 7.414 1 97.62 248 ARG A O 1
ATOM 1893 N N . GLN A 1 249 ? 14.453 16.453 7.195 1 95.31 249 GLN A N 1
ATOM 1894 C CA . GLN A 1 249 ? 14.383 15.625 5.988 1 95.31 249 GLN A CA 1
ATOM 1895 C C . GLN A 1 249 ? 13.82 14.242 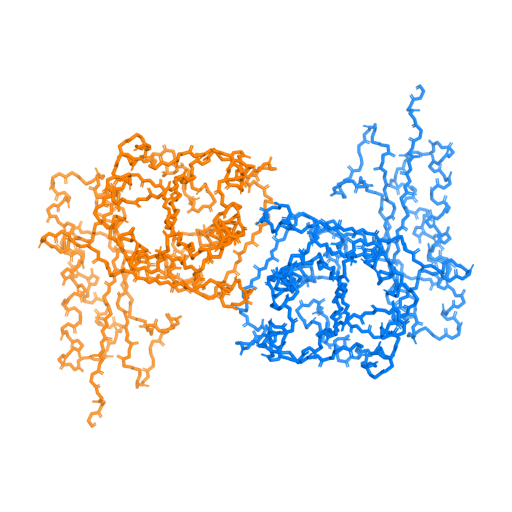6.297 1 95.31 249 GLN A C 1
ATOM 1897 O O . GLN A 1 249 ? 13.195 13.617 5.438 1 95.31 249 GLN A O 1
ATOM 1902 N N . ASP A 1 250 ? 14.047 13.758 7.555 1 94.56 250 ASP A N 1
ATOM 1903 C CA . ASP A 1 250 ? 13.695 12.359 7.773 1 94.56 250 ASP A CA 1
ATOM 1904 C C . ASP A 1 250 ? 13.242 12.125 9.211 1 94.56 250 ASP A C 1
ATOM 1906 O O . ASP A 1 250 ? 12.891 11 9.586 1 94.56 250 ASP A O 1
ATOM 1910 N N . LEU A 1 251 ? 13.273 13.164 10.062 1 97.44 251 LEU A N 1
ATOM 1911 C CA . LEU A 1 251 ? 12.82 13.164 11.445 1 97.44 251 LEU A CA 1
ATOM 1912 C C . LEU A 1 251 ? 13.727 12.297 12.312 1 97.44 251 LEU A C 1
ATOM 1914 O O . LEU A 1 251 ? 13.344 11.906 13.422 1 97.44 251 LEU A O 1
ATOM 1918 N N . ASP A 1 252 ? 14.93 11.938 11.836 1 96.06 252 ASP A N 1
ATOM 1919 C CA . ASP A 1 252 ? 15.922 11.305 12.695 1 96.06 252 ASP A CA 1
ATOM 1920 C C . ASP A 1 252 ? 16.484 12.297 13.711 1 96.06 252 ASP A C 1
ATOM 1922 O O . ASP A 1 252 ? 16.281 13.508 13.578 1 96.06 252 ASP A O 1
ATOM 1926 N N . LEU A 1 253 ? 17.141 11.742 14.734 1 96.44 253 LEU A N 1
ATOM 1927 C CA . LEU A 1 253 ? 17.828 12.617 15.688 1 96.44 253 LEU A CA 1
ATOM 1928 C C . LEU A 1 253 ? 18.938 13.406 15.016 1 96.44 253 LEU A C 1
ATOM 1930 O O . LEU A 1 253 ? 19.688 12.859 14.195 1 96.44 253 LEU A O 1
ATOM 1934 N N . PRO A 1 254 ? 18.953 14.664 15.328 1 95.81 254 PRO A N 1
ATOM 1935 C CA . PRO A 1 254 ? 20.016 15.461 14.703 1 95.81 254 PRO A CA 1
ATOM 1936 C C . PRO A 1 254 ? 21.391 15.117 15.25 1 95.81 254 PRO A C 1
ATOM 1938 O O . PRO A 1 254 ? 21.531 14.82 16.438 1 95.81 254 PRO A O 1
ATOM 1941 N N . GLY A 1 255 ? 22.297 15.008 14.336 1 90.06 255 GLY A N 1
ATOM 1942 C CA . GLY A 1 255 ? 23.703 14.891 14.711 1 90.06 255 GLY A CA 1
ATOM 1943 C C . GLY A 1 255 ? 24.453 16.203 14.586 1 90.06 255 GLY A C 1
ATOM 1944 O O . GLY A 1 255 ? 23.875 17.234 14.281 1 90.06 255 GLY A O 1
ATOM 1945 N N . PRO A 1 256 ? 25.812 15.961 14.883 1 86.38 256 PRO A N 1
ATOM 1946 C CA . PRO A 1 256 ? 26.641 17.156 14.719 1 86.38 256 PRO A CA 1
ATOM 1947 C C . PRO A 1 256 ? 26.656 17.672 13.281 1 86.38 256 PRO A C 1
ATOM 1949 O O . PRO A 1 256 ? 26.766 16.891 12.344 1 86.38 256 PRO A O 1
ATOM 1952 N N . GLY A 1 257 ? 26.344 18.828 13.008 1 89.25 257 GLY A N 1
ATOM 1953 C CA . GLY A 1 257 ? 26.438 19.422 11.688 1 89.25 257 GLY A CA 1
ATOM 1954 C C . GLY A 1 257 ? 25.094 19.594 11.008 1 89.25 257 GLY A C 1
ATOM 1955 O O . GLY A 1 257 ? 24.984 20.266 9.977 1 89.25 257 GLY A O 1
ATOM 1956 N N . ASP A 1 258 ? 24.094 18.906 11.484 1 94.06 258 ASP A N 1
ATOM 1957 C CA . ASP A 1 258 ? 22.781 19.094 10.891 1 94.06 258 ASP A CA 1
ATOM 1958 C C . ASP A 1 258 ? 22.266 20.516 11.125 1 94.06 258 ASP A C 1
ATOM 1960 O O . ASP A 1 258 ? 22.344 21.031 12.242 1 94.06 258 ASP A O 1
ATOM 1964 N N . ARG A 1 259 ? 21.703 21.094 10.016 1 95.81 259 ARG A N 1
ATOM 1965 C CA . ARG A 1 259 ? 21.328 22.5 10.117 1 95.81 259 ARG A CA 1
ATOM 1966 C C . ARG A 1 259 ? 19.844 22.688 9.836 1 95.81 259 ARG A C 1
ATOM 1968 O O . ARG A 1 259 ? 19.234 23.672 10.273 1 95.81 259 ARG A O 1
ATOM 1975 N N . GLU A 1 260 ? 19.312 21.844 9.016 1 97.81 260 GLU A N 1
ATOM 1976 C CA . GLU A 1 260 ? 17.875 21.891 8.711 1 97.81 260 GLU A CA 1
ATOM 1977 C C . GLU A 1 260 ? 17.078 21.047 9.688 1 97.81 260 GLU A C 1
ATOM 1979 O O . GLU A 1 260 ? 16.953 19.828 9.516 1 97.81 260 GLU A O 1
ATOM 1984 N N . LEU A 1 261 ? 16.5 21.703 10.672 1 98.19 261 LEU A N 1
ATOM 1985 C CA . LEU A 1 261 ? 15.828 21 11.766 1 98.19 261 LEU A CA 1
ATOM 1986 C C . LEU A 1 261 ? 14.352 21.375 11.82 1 98.19 261 LEU A C 1
ATOM 1988 O O . LEU A 1 261 ? 13.906 22.266 11.109 1 98.19 261 LEU A O 1
ATOM 1992 N N . VAL A 1 262 ? 13.648 20.641 12.609 1 98.62 262 VAL A N 1
ATOM 1993 C CA . VAL A 1 262 ? 12.25 20.922 12.93 1 98.62 262 VAL A CA 1
ATOM 1994 C C . VAL A 1 262 ? 11.977 20.594 14.391 1 98.62 262 VAL A C 1
ATOM 1996 O O . VAL A 1 262 ? 12.453 19.594 14.906 1 98.62 262 VAL A O 1
ATOM 1999 N N . ILE A 1 263 ? 11.344 21.516 15.039 1 98.75 263 ILE A N 1
ATOM 2000 C CA . ILE A 1 263 ? 10.828 21.281 16.391 1 98.75 263 ILE A CA 1
ATOM 2001 C C . ILE A 1 263 ? 9.406 20.734 16.312 1 98.75 263 ILE A C 1
ATOM 2003 O O . ILE A 1 263 ? 8.539 21.344 15.664 1 98.75 263 ILE A O 1
ATOM 2007 N N . LEU A 1 264 ? 9.18 19.594 16.891 1 98.75 264 LEU A N 1
ATOM 2008 C CA . LEU A 1 264 ? 7.844 19 16.938 1 98.75 264 LEU A CA 1
ATOM 2009 C C . LEU A 1 264 ? 7.367 18.859 18.391 1 98.75 264 LEU A C 1
ATOM 2011 O O . LEU A 1 264 ? 8.156 18.531 19.281 1 98.75 264 LEU A O 1
ATOM 2015 N N . ALA A 1 265 ? 6.074 19.094 18.594 1 98.5 265 ALA A N 1
ATOM 2016 C CA . ALA A 1 265 ? 5.543 18.953 19.953 1 98.5 265 ALA A CA 1
ATOM 2017 C C . ALA A 1 265 ? 4.07 18.547 19.922 1 98.5 265 ALA A C 1
ATOM 2019 O O . ALA A 1 265 ? 3.357 18.844 18.969 1 98.5 265 ALA A O 1
ATOM 2020 N N . ALA A 1 266 ? 3.678 17.875 20.922 1 98.19 266 ALA A N 1
ATOM 2021 C CA . ALA A 1 266 ? 2.281 17.578 21.234 1 98.19 266 ALA A CA 1
ATOM 2022 C C . ALA A 1 266 ? 1.987 17.797 22.703 1 98.19 266 ALA A C 1
ATOM 2024 O O . ALA A 1 266 ? 2.814 17.5 23.562 1 98.19 266 ALA A O 1
ATOM 2025 N N . ALA A 1 267 ? 0.833 18.375 22.969 1 98.19 267 ALA A N 1
ATOM 2026 C CA . ALA A 1 267 ? 0.428 18.625 24.344 1 98.19 267 ALA A CA 1
ATOM 2027 C C . ALA A 1 267 ? -1.092 18.625 24.484 1 98.19 267 ALA A C 1
ATOM 2029 O O . ALA A 1 267 ? -1.801 19.031 23.562 1 98.19 267 ALA A O 1
ATOM 2030 N N . TRP A 1 268 ? -1.488 18.203 25.594 1 97.31 268 TRP A N 1
ATOM 2031 C CA . TRP A 1 268 ? -2.908 18.281 25.922 1 97.31 268 TRP A CA 1
ATOM 2032 C C . TRP A 1 268 ? -3.246 19.641 26.547 1 97.31 268 TRP A C 1
ATOM 2034 O O . TRP A 1 268 ? -2.518 20.125 27.406 1 97.31 268 TRP A O 1
ATOM 2044 N N . CYS A 1 269 ? -4.207 20.281 26.078 1 97.75 269 CYS A N 1
ATOM 2045 C CA . CYS A 1 269 ? -4.855 21.453 26.656 1 97.75 269 CYS A CA 1
ATOM 2046 C C . CYS A 1 269 ? -6.32 21.172 26.969 1 97.75 269 CYS A C 1
ATOM 2048 O O . CYS A 1 269 ? -7.176 21.266 26.078 1 97.75 269 CYS A O 1
ATOM 2050 N N . GLY A 1 270 ? -6.594 20.844 28.266 1 95.44 270 GLY A N 1
ATOM 2051 C CA . GLY A 1 270 ? -7.906 20.297 28.562 1 95.44 270 GLY A CA 1
ATOM 2052 C C . GLY A 1 270 ? -8.211 19.016 27.797 1 95.44 270 GLY A C 1
ATOM 2053 O O . GLY A 1 270 ? -7.438 18.062 27.828 1 95.44 270 GLY A O 1
ATOM 2054 N N . PRO A 1 271 ? -9.352 19.062 27.109 1 91.94 271 PRO A N 1
ATOM 2055 C CA . PRO A 1 271 ? -9.734 17.844 26.375 1 91.94 271 PRO A CA 1
ATOM 2056 C C . PRO A 1 271 ? -9.078 17.766 25 1 91.94 271 PRO A C 1
ATOM 2058 O O . PRO A 1 271 ? -9.172 16.734 24.328 1 91.94 271 PRO A O 1
ATOM 2061 N N . ALA A 1 272 ? -8.383 18.75 24.594 1 93.31 272 ALA A N 1
ATOM 2062 C CA . ALA A 1 272 ? -7.859 18.797 23.234 1 93.31 272 ALA A CA 1
ATOM 2063 C C . ALA A 1 272 ? -6.383 18.422 23.203 1 93.31 272 ALA A C 1
ATOM 2065 O O . ALA A 1 272 ? -5.574 18.969 23.953 1 93.31 272 ALA A O 1
ATOM 2066 N N . ARG A 1 273 ? -6.074 17.484 22.406 1 94.5 273 ARG A N 1
ATOM 2067 C CA . ARG A 1 273 ? -4.672 17.188 22.125 1 94.5 273 ARG A CA 1
ATOM 2068 C C . ARG A 1 273 ? -4.168 18.047 20.969 1 94.5 273 ARG A C 1
ATOM 2070 O O . ARG A 1 273 ? -4.621 17.906 19.828 1 94.5 273 ARG A O 1
ATOM 2077 N N . LEU A 1 274 ? -3.213 18.875 21.219 1 97.06 274 LEU A N 1
ATOM 2078 C CA . LEU A 1 274 ? -2.686 19.812 20.234 1 97.06 274 LEU A CA 1
ATOM 2079 C C . LEU A 1 274 ? -1.332 19.344 19.703 1 97.06 274 LEU A C 1
ATOM 2081 O O . LEU A 1 274 ? -0.536 18.766 20.453 1 97.06 274 LEU A O 1
ATOM 2085 N N . ILE A 1 275 ? -1.109 19.594 18.406 1 97.62 275 ILE A N 1
ATOM 2086 C CA . ILE A 1 275 ? 0.21 19.359 17.844 1 97.62 275 ILE A CA 1
ATOM 2087 C C . ILE A 1 275 ? 0.697 20.625 17.125 1 97.62 275 ILE A C 1
ATOM 2089 O O . ILE A 1 275 ? -0.108 21.453 16.719 1 97.62 275 ILE A O 1
ATOM 2093 N N . ASP A 1 276 ? 1.958 20.797 17.031 1 98.31 276 ASP A N 1
ATOM 2094 C CA . ASP A 1 276 ? 2.586 21.922 16.344 1 98.31 276 ASP A CA 1
ATOM 2095 C C . ASP A 1 276 ? 4.023 21.594 15.945 1 98.31 276 ASP A C 1
ATOM 2097 O O . ASP A 1 276 ? 4.574 20.578 16.375 1 98.31 276 ASP A O 1
ATOM 2101 N N . ASN A 1 277 ? 4.523 22.359 15.07 1 98.69 277 ASN A N 1
ATOM 2102 C CA . ASN A 1 277 ? 5.926 22.234 14.695 1 98.69 277 ASN A CA 1
ATOM 2103 C C . ASN A 1 277 ? 6.488 23.547 14.172 1 98.69 277 ASN A C 1
ATOM 2105 O O . ASN A 1 277 ? 5.73 24.469 13.859 1 98.69 277 ASN A O 1
ATOM 2109 N N . LEU A 1 278 ? 7.746 23.656 14.188 1 98.44 278 LEU A N 1
ATOM 2110 C CA . LEU A 1 278 ? 8.445 24.859 13.742 1 98.44 278 LEU A CA 1
ATOM 2111 C C . LEU A 1 278 ? 9.781 24.5 13.102 1 98.44 278 LEU A C 1
ATOM 2113 O O . LEU A 1 278 ? 10.703 24.031 13.781 1 98.44 278 LEU A O 1
ATOM 2117 N N . PRO A 1 279 ? 9.891 24.641 11.766 1 98 279 PRO A N 1
ATOM 2118 C CA . PRO A 1 279 ? 11.195 24.438 11.125 1 98 279 PRO A CA 1
ATOM 2119 C C . PRO A 1 279 ? 12.227 25.484 11.555 1 98 279 PRO A C 1
ATOM 2121 O O . PRO A 1 279 ? 11.891 26.641 11.766 1 98 279 PRO A O 1
ATOM 2124 N N . VAL A 1 280 ? 13.438 25.047 11.695 1 97.38 280 VAL A N 1
ATOM 2125 C CA . VAL A 1 280 ? 14.531 25.938 12.102 1 97.38 280 VAL A CA 1
ATOM 2126 C C . VAL A 1 280 ? 15.773 25.625 11.266 1 97.38 280 VAL A C 1
ATOM 2128 O O . VAL A 1 280 ? 16.109 24.469 11.055 1 97.38 280 VAL A O 1
ATOM 2131 N N . ASP A 1 281 ? 16.391 26.609 10.758 1 97.06 281 ASP A N 1
ATOM 2132 C CA . ASP A 1 281 ? 17.672 26.5 10.062 1 97.06 281 ASP A CA 1
ATOM 2133 C C . ASP A 1 281 ? 18.812 27.047 10.914 1 97.06 281 ASP A C 1
ATOM 2135 O O . ASP A 1 281 ? 18.812 28.234 11.258 1 97.06 281 ASP A O 1
ATOM 2139 N N . LEU A 1 282 ? 19.719 26.203 11.203 1 94.88 282 LEU A N 1
ATOM 2140 C CA . LEU A 1 282 ? 20.859 26.641 12.008 1 94.88 282 LEU A CA 1
ATOM 2141 C C . LEU A 1 282 ? 21.953 27.234 11.125 1 94.88 282 LEU A C 1
ATOM 2143 O O . LEU A 1 282 ? 22.188 26.766 10.008 1 94.88 282 LEU A O 1
ATOM 2147 N N . PRO A 1 283 ? 22.578 28.281 11.641 1 88.75 283 PRO A N 1
ATOM 2148 C CA . PRO A 1 283 ? 23.688 28.844 10.883 1 88.75 283 PRO A CA 1
ATOM 2149 C C . PRO A 1 283 ? 24.875 27.875 10.773 1 88.75 283 PRO A C 1
ATOM 2151 O O . PRO A 1 283 ? 25 26.953 11.578 1 88.75 283 PRO A O 1
ATOM 2154 N N . PRO A 1 284 ? 25.672 28.016 9.633 1 82.31 284 PRO A N 1
ATOM 2155 C CA . PRO A 1 284 ? 26.875 27.172 9.531 1 82.31 284 PRO A CA 1
ATOM 2156 C C . PRO A 1 284 ? 27.812 27.344 10.727 1 82.31 284 PRO A C 1
ATOM 2158 O O . PRO A 1 284 ? 27.859 28.422 11.328 1 82.31 284 PRO A O 1
ATOM 2161 N N . SER A 1 285 ? 28.25 26.188 11.281 1 69.12 285 SER A N 1
ATOM 2162 C CA . SER A 1 285 ? 29.219 26.297 12.367 1 69.12 285 SER A CA 1
ATOM 2163 C C . SER A 1 285 ? 30.422 27.141 11.961 1 69.12 285 SER A C 1
ATOM 2165 O O . SER A 1 285 ? 30.938 27 10.859 1 69.12 285 SER A O 1
ATOM 2167 N N . GLY A 1 286 ? 30.594 28.344 12.414 1 53.59 286 GLY A N 1
ATOM 2168 C CA . GLY A 1 286 ? 31.812 29.109 12.18 1 53.59 286 GLY A CA 1
ATOM 2169 C C . GLY A 1 286 ? 33.062 28.328 12.484 1 53.59 286 GLY A C 1
ATOM 2170 O O . GLY A 1 286 ? 33.031 27.359 13.25 1 53.59 286 GLY A O 1
ATOM 2171 N N . MET B 1 1 ? 10.367 -6.078 -29.719 1 97.75 1 MET B N 1
ATOM 2172 C CA . MET B 1 1 ? 10.281 -5.844 -28.281 1 97.75 1 MET B CA 1
ATOM 2173 C C . MET B 1 1 ? 11.344 -4.855 -27.812 1 97.75 1 MET B C 1
ATOM 2175 O O . MET B 1 1 ? 12.523 -5.023 -28.125 1 97.75 1 MET B O 1
ATOM 2179 N N . GLN B 1 2 ? 10.992 -3.846 -27.125 1 98.38 2 GLN B N 1
ATOM 2180 C CA . GLN B 1 2 ? 11.906 -2.904 -26.484 1 98.38 2 GLN B CA 1
ATOM 2181 C C . GLN B 1 2 ? 12.211 -3.326 -25.047 1 98.38 2 GLN B C 1
ATOM 2183 O O . GLN B 1 2 ? 11.336 -3.807 -24.328 1 98.38 2 GLN B O 1
ATOM 2188 N N . THR B 1 3 ? 13.484 -3.219 -24.672 1 98.75 3 THR B N 1
ATOM 2189 C CA . THR B 1 3 ? 13.875 -3.51 -23.297 1 98.75 3 THR B CA 1
ATOM 2190 C C . THR B 1 3 ? 14.352 -2.244 -22.594 1 98.75 3 THR B C 1
ATOM 2192 O O . THR B 1 3 ? 15.188 -1.504 -23.125 1 98.75 3 THR B O 1
ATOM 2195 N N . VAL B 1 4 ? 13.797 -1.945 -21.453 1 98.88 4 VAL B N 1
ATOM 2196 C CA . VAL B 1 4 ? 14.211 -0.783 -20.672 1 98.88 4 VAL B CA 1
ATOM 2197 C C . VAL B 1 4 ? 14.594 -1.216 -19.266 1 98.88 4 VAL B C 1
ATOM 2199 O O . VAL B 1 4 ? 14.125 -2.246 -18.781 1 98.88 4 VAL B O 1
ATOM 2202 N N . HIS B 1 5 ? 15.406 -0.368 -18.547 1 98.69 5 HIS B N 1
ATOM 2203 C CA . HIS B 1 5 ? 15.969 -0.786 -17.281 1 98.69 5 HIS B CA 1
ATOM 2204 C C . HIS B 1 5 ? 15.727 0.267 -16.203 1 98.69 5 HIS B C 1
ATOM 2206 O O . HIS B 1 5 ? 16.078 0.06 -15.031 1 98.69 5 HIS B O 1
ATOM 2212 N N . THR B 1 6 ? 15.133 1.422 -16.594 1 98.44 6 THR B N 1
ATOM 2213 C CA . THR B 1 6 ? 14.883 2.488 -15.633 1 98.44 6 THR B CA 1
ATOM 2214 C C . THR B 1 6 ? 13.414 2.885 -15.625 1 98.44 6 THR B C 1
ATOM 2216 O O . THR B 1 6 ? 12.711 2.711 -16.625 1 98.44 6 THR B O 1
ATOM 2219 N N . ARG B 1 7 ? 13 3.41 -14.539 1 97.56 7 ARG B N 1
ATOM 2220 C CA . ARG B 1 7 ? 11.625 3.895 -14.422 1 97.56 7 ARG B CA 1
ATOM 2221 C C . ARG B 1 7 ? 11.344 4.996 -15.438 1 97.56 7 ARG B C 1
ATOM 2223 O O . ARG B 1 7 ? 10.258 5.055 -16.016 1 97.56 7 ARG B O 1
ATOM 2230 N N . ALA B 1 8 ? 12.289 5.887 -15.609 1 97.69 8 ALA B N 1
ATOM 2231 C CA . ALA B 1 8 ? 12.133 6.98 -16.562 1 97.69 8 ALA B CA 1
ATOM 2232 C C . ALA B 1 8 ? 11.945 6.445 -17.984 1 97.69 8 ALA B C 1
ATOM 2234 O O . ALA B 1 8 ? 11.07 6.906 -18.719 1 97.69 8 ALA B O 1
ATOM 2235 N N . ALA B 1 9 ? 12.789 5.453 -18.375 1 98.75 9 ALA B N 1
ATOM 2236 C CA . ALA B 1 9 ? 12.672 4.848 -19.703 1 98.75 9 ALA B CA 1
ATOM 2237 C C . ALA B 1 9 ? 11.352 4.105 -19.859 1 98.75 9 ALA B C 1
ATOM 2239 O O . ALA B 1 9 ? 10.758 4.102 -20.938 1 98.75 9 ALA B O 1
ATOM 2240 N N . LEU B 1 10 ? 10.93 3.436 -18.797 1 98.75 10 LEU B N 1
ATOM 2241 C CA . LEU B 1 10 ? 9.633 2.76 -18.797 1 98.75 10 LEU B CA 1
ATOM 2242 C C . LEU B 1 10 ? 8.508 3.75 -19.062 1 98.75 10 LEU B C 1
ATOM 2244 O O . LEU B 1 10 ? 7.676 3.529 -19.953 1 98.75 10 LEU B O 1
ATOM 2248 N N . ALA B 1 11 ? 8.5 4.828 -18.312 1 97.75 11 ALA B N 1
ATOM 2249 C CA . ALA B 1 11 ? 7.473 5.852 -18.469 1 97.75 11 ALA B CA 1
ATOM 2250 C C . ALA B 1 11 ? 7.473 6.414 -19.891 1 97.75 11 ALA B C 1
ATOM 2252 O O . ALA B 1 11 ? 6.41 6.574 -20.5 1 97.75 11 ALA B O 1
ATOM 2253 N N . ALA B 1 12 ? 8.664 6.711 -20.391 1 98.25 12 ALA B N 1
ATOM 2254 C CA . ALA B 1 12 ? 8.797 7.266 -21.734 1 98.25 12 ALA B CA 1
ATOM 2255 C C . ALA B 1 12 ? 8.234 6.309 -22.781 1 98.25 12 ALA B C 1
ATOM 2257 O O . ALA B 1 12 ? 7.648 6.746 -23.781 1 98.25 12 ALA B O 1
ATOM 2258 N N . ALA B 1 13 ? 8.398 5.035 -22.547 1 98.69 13 ALA B N 1
ATOM 2259 C CA . ALA B 1 13 ? 7.922 4.027 -23.5 1 98.69 13 ALA B CA 1
ATOM 2260 C C . ALA B 1 13 ? 6.406 3.869 -23.406 1 98.69 13 ALA B C 1
ATOM 2262 O O . ALA B 1 13 ? 5.746 3.6 -24.422 1 98.69 13 ALA B O 1
ATOM 2263 N N . LEU B 1 14 ? 5.824 4.027 -22.25 1 98.38 14 LEU B N 1
ATOM 2264 C CA . LEU B 1 14 ? 4.41 3.77 -22.016 1 98.38 14 LEU B CA 1
ATOM 2265 C C . LEU B 1 14 ? 3.562 4.98 -22.391 1 98.38 14 LEU B C 1
ATOM 2267 O O . LEU B 1 14 ? 2.412 4.832 -22.812 1 98.38 14 LEU B O 1
ATOM 2271 N N . ASP B 1 15 ? 4.113 6.172 -22.266 1 95.94 15 ASP B N 1
ATOM 2272 C CA . ASP B 1 15 ? 3.377 7.426 -22.375 1 95.94 15 ASP B CA 1
ATOM 2273 C C . ASP B 1 15 ? 2.67 7.523 -23.734 1 95.94 15 ASP B C 1
ATOM 2275 O O . ASP B 1 15 ? 1.482 7.852 -23.797 1 95.94 15 ASP B O 1
ATOM 2279 N N . PRO B 1 16 ? 3.375 7.234 -24.844 1 97.06 16 PRO B N 1
ATOM 2280 C CA . PRO B 1 16 ? 2.688 7.316 -26.141 1 97.06 16 PRO B CA 1
ATOM 2281 C C . PRO B 1 16 ? 1.508 6.352 -26.234 1 97.06 16 PRO B C 1
ATOM 2283 O O . PRO B 1 16 ? 0.494 6.676 -26.859 1 97.06 16 PRO B O 1
ATOM 2286 N N . TRP B 1 17 ? 1.6 5.113 -25.656 1 97.56 17 TRP B N 1
ATOM 2287 C CA . TRP B 1 17 ? 0.51 4.145 -25.672 1 97.56 17 TRP B CA 1
ATOM 2288 C C . TRP B 1 17 ? -0.701 4.668 -24.906 1 97.56 17 TRP B C 1
ATOM 2290 O O . TRP B 1 17 ? -1.836 4.555 -25.375 1 97.56 17 TRP B O 1
ATOM 2300 N N . ARG B 1 18 ? -0.464 5.281 -23.75 1 93.88 18 ARG B N 1
ATOM 2301 C CA . ARG B 1 18 ? -1.53 5.828 -22.922 1 93.88 18 ARG B CA 1
ATOM 2302 C C . ARG B 1 18 ? -2.236 6.984 -23.625 1 93.88 18 ARG B C 1
ATOM 2304 O O . ARG B 1 18 ? -3.467 7.066 -23.609 1 93.88 18 ARG B O 1
ATOM 2311 N N . ARG B 1 19 ? -1.487 7.859 -24.203 1 92.12 19 ARG B N 1
ATOM 2312 C CA . ARG B 1 19 ? -2.053 9 -24.922 1 92.12 19 ARG B CA 1
ATOM 2313 C C . ARG B 1 19 ? -2.926 8.531 -26.078 1 92.12 19 ARG B C 1
ATOM 2315 O O . ARG B 1 19 ? -3.936 9.172 -26.406 1 92.12 19 ARG B O 1
ATOM 2322 N N . ALA B 1 20 ? -2.555 7.418 -26.672 1 95.44 20 ALA B N 1
ATOM 2323 C CA . ALA B 1 20 ? -3.287 6.883 -27.812 1 95.44 20 ALA B CA 1
ATOM 2324 C C . ALA B 1 20 ? -4.504 6.082 -27.359 1 95.44 20 ALA B C 1
ATOM 2326 O O . ALA B 1 20 ? -5.301 5.633 -28.188 1 95.44 20 ALA B O 1
ATOM 2327 N N . GLY B 1 21 ? -4.609 5.859 -26.047 1 93.69 21 GLY B N 1
ATOM 2328 C CA . GLY B 1 21 ? -5.746 5.129 -25.516 1 93.69 21 GLY B CA 1
ATOM 2329 C C . GLY B 1 21 ? -5.629 3.629 -25.688 1 93.69 21 GLY B C 1
ATOM 2330 O O . GLY B 1 21 ? -6.641 2.922 -25.734 1 93.69 21 GLY B O 1
ATOM 2331 N N . GLU B 1 22 ? -4.391 3.145 -25.875 1 97.62 22 GLU B N 1
ATOM 2332 C CA . GLU B 1 22 ? -4.18 1.71 -26.031 1 97.62 22 GLU B CA 1
ATOM 2333 C C . GLU B 1 22 ? -4.277 0.986 -24.688 1 97.62 22 GLU B C 1
ATOM 2335 O O . GLU B 1 22 ? -3.824 1.502 -23.672 1 97.62 22 GLU B O 1
ATOM 2340 N N . ARG B 1 23 ? -4.91 -0.16 -24.781 1 98.19 23 ARG B N 1
ATOM 2341 C CA . ARG B 1 23 ? -4.984 -1.004 -23.594 1 98.19 23 ARG B CA 1
ATOM 2342 C C . ARG B 1 23 ? -3.652 -1.696 -23.328 1 98.19 23 ARG B C 1
ATOM 2344 O O . ARG B 1 23 ? -3.061 -2.285 -24.234 1 98.19 23 ARG B O 1
ATOM 2351 N N . ILE B 1 24 ? -3.131 -1.637 -22.047 1 98.81 24 ILE B N 1
ATOM 2352 C CA . ILE B 1 24 ? -1.829 -2.17 -21.656 1 98.81 24 ILE B CA 1
ATOM 2353 C C . ILE B 1 24 ? -2.016 -3.352 -20.703 1 98.81 24 ILE B C 1
ATOM 2355 O O . ILE B 1 24 ? -2.754 -3.254 -19.719 1 98.81 24 ILE B O 1
ATOM 2359 N N . ALA B 1 25 ? -1.44 -4.508 -21.016 1 98.94 25 ALA B N 1
ATOM 2360 C CA . ALA B 1 25 ? -1.395 -5.668 -20.125 1 98.94 25 ALA B CA 1
ATOM 2361 C C . ALA B 1 25 ? -0.01 -5.828 -19.5 1 98.94 25 ALA B C 1
ATOM 2363 O O . ALA B 1 25 ? 1.004 -5.582 -20.156 1 98.94 25 ALA B O 1
ATOM 2364 N N . LEU B 1 26 ? 0.022 -6.242 -18.266 1 98.94 26 LEU B N 1
ATOM 2365 C CA . LEU B 1 26 ? 1.261 -6.461 -17.531 1 98.94 26 LEU B CA 1
ATOM 2366 C C . LEU B 1 26 ? 1.401 -7.926 -17.141 1 98.94 26 LEU B C 1
ATOM 2368 O O . LEU B 1 26 ? 0.449 -8.531 -16.641 1 98.94 26 LEU B O 1
ATOM 2372 N N . VAL B 1 27 ? 2.514 -8.516 -17.375 1 98.94 27 VAL B N 1
ATOM 2373 C CA . VAL B 1 27 ? 2.896 -9.844 -16.922 1 98.94 27 VAL B CA 1
ATOM 2374 C C . VAL B 1 27 ? 4.156 -9.75 -16.062 1 98.94 27 VAL B C 1
ATOM 2376 O O . VAL B 1 27 ? 5.273 -9.742 -16.578 1 98.94 27 VAL B O 1
ATOM 2379 N N . PRO B 1 28 ? 3.982 -9.68 -14.758 1 98.81 28 PRO B N 1
ATOM 2380 C CA . PRO B 1 28 ? 5.141 -9.602 -13.867 1 98.81 28 PRO B CA 1
ATOM 2381 C C . PRO B 1 28 ? 5.812 -10.961 -13.648 1 98.81 28 PRO B C 1
ATOM 2383 O O . PRO B 1 28 ? 5.133 -11.945 -13.352 1 98.81 28 PRO B O 1
ATOM 2386 N N . THR B 1 29 ? 7.152 -11.008 -13.797 1 98.44 29 THR B N 1
ATOM 2387 C CA . THR B 1 29 ? 7.898 -12.234 -13.523 1 98.44 29 THR B CA 1
ATOM 2388 C C . THR B 1 29 ? 9.234 -11.914 -12.859 1 98.44 29 THR B C 1
ATOM 2390 O O . THR B 1 29 ? 9.641 -10.758 -12.797 1 98.44 29 THR B O 1
ATOM 2393 N N . MET B 1 30 ? 9.844 -12.984 -12.328 1 97.56 30 MET B N 1
ATOM 2394 C CA . MET B 1 30 ? 11.188 -12.859 -11.773 1 97.56 30 MET B CA 1
ATOM 2395 C C . MET B 1 30 ? 12.227 -13.445 -12.727 1 97.56 30 MET B C 1
ATOM 2397 O O . MET B 1 30 ? 13.406 -13.547 -12.375 1 97.56 30 MET B O 1
ATOM 2401 N N . GLY B 1 31 ? 11.805 -13.883 -13.891 1 97.38 31 GLY B N 1
ATOM 2402 C CA . GLY B 1 31 ? 12.727 -14.461 -14.852 1 97.38 31 GLY B CA 1
ATOM 2403 C C . GLY B 1 31 ? 12.852 -15.969 -14.734 1 97.38 31 GLY B C 1
ATOM 2404 O O . GLY B 1 31 ? 12.023 -16.609 -14.094 1 97.38 31 GLY B O 1
ATOM 2405 N N . ASN B 1 32 ? 13.859 -16.516 -15.562 1 96.5 32 ASN B N 1
ATOM 2406 C CA . ASN B 1 32 ? 13.992 -17.969 -15.719 1 96.5 32 ASN B CA 1
ATOM 2407 C C . ASN B 1 32 ? 12.695 -18.594 -16.234 1 96.5 32 ASN B C 1
ATOM 2409 O O . ASN B 1 32 ? 12.172 -19.516 -15.609 1 96.5 32 ASN B O 1
ATOM 2413 N N . LEU B 1 33 ? 12.328 -18.172 -17.312 1 97.38 33 LEU B N 1
ATOM 2414 C CA . LEU B 1 33 ? 10.977 -18.375 -17.812 1 97.38 33 LEU B CA 1
ATOM 2415 C C . LEU B 1 33 ? 10.789 -19.781 -18.359 1 97.38 33 LEU B C 1
ATOM 2417 O O . LEU B 1 33 ? 11.734 -20.391 -18.844 1 97.38 33 LEU B O 1
ATOM 2421 N N . HIS B 1 34 ? 9.664 -20.281 -18.266 1 95.62 34 HIS B N 1
ATOM 2422 C CA . HIS B 1 34 ? 9.211 -21.547 -18.828 1 95.62 34 HIS B CA 1
ATOM 2423 C C . HIS B 1 34 ? 7.871 -21.375 -19.547 1 95.62 34 HIS B C 1
ATOM 2425 O O . HIS B 1 34 ? 7.375 -20.25 -19.672 1 95.62 34 HIS B O 1
ATOM 2431 N N . ALA B 1 35 ? 7.258 -22.438 -19.969 1 96.56 35 ALA B N 1
ATOM 2432 C CA . ALA B 1 35 ? 6.055 -22.375 -20.797 1 96.56 35 ALA B CA 1
ATOM 2433 C C . ALA B 1 35 ? 4.883 -21.797 -20.016 1 96.56 35 ALA B C 1
ATOM 2435 O O . ALA B 1 35 ? 4.004 -21.156 -20.594 1 96.56 35 ALA B O 1
ATOM 2436 N N . GLY B 1 36 ? 4.926 -21.969 -18.75 1 97.06 36 GLY B N 1
ATOM 2437 C CA . GLY B 1 36 ? 3.893 -21.391 -17.906 1 97.06 36 GLY B CA 1
ATOM 2438 C C . GLY B 1 36 ? 3.879 -19.875 -17.953 1 97.06 36 GLY B C 1
ATOM 2439 O O . GLY B 1 36 ? 2.812 -19.25 -18.016 1 97.06 36 GLY B O 1
ATOM 2440 N N . HIS B 1 37 ? 5.059 -19.25 -17.906 1 98.06 37 HIS B N 1
ATOM 2441 C CA . HIS B 1 37 ? 5.156 -17.797 -18.016 1 98.06 37 HIS B CA 1
ATOM 2442 C C . HIS B 1 37 ? 4.707 -17.312 -19.391 1 98.06 37 HIS B C 1
ATOM 2444 O O . HIS B 1 37 ? 4.023 -16.297 -19.484 1 98.06 37 HIS B O 1
ATOM 2450 N N . LEU B 1 38 ? 5.086 -18.062 -20.391 1 98.5 38 LEU B N 1
ATOM 2451 C CA . LEU B 1 38 ? 4.723 -17.656 -21.734 1 98.5 38 LEU B CA 1
ATOM 2452 C C . LEU B 1 38 ? 3.219 -17.766 -21.953 1 98.5 38 LEU B C 1
ATOM 2454 O O . LEU B 1 38 ? 2.641 -17 -22.734 1 98.5 38 LEU B O 1
ATOM 2458 N N . ALA B 1 39 ? 2.58 -18.688 -21.234 1 98.44 39 ALA B N 1
ATOM 2459 C CA . ALA B 1 39 ? 1.123 -18.766 -21.281 1 98.44 39 ALA B CA 1
ATOM 2460 C C . ALA B 1 39 ? 0.486 -17.5 -20.734 1 98.44 39 ALA B C 1
ATOM 2462 O O . ALA B 1 39 ? -0.555 -17.062 -21.219 1 98.44 39 ALA B O 1
ATOM 2463 N N . LEU B 1 40 ? 1.077 -16.875 -19.703 1 98.69 40 LEU B N 1
ATOM 2464 C CA . LEU B 1 40 ? 0.6 -15.602 -19.188 1 98.69 40 LEU B CA 1
ATOM 2465 C C . LEU B 1 40 ? 0.654 -14.531 -20.266 1 98.69 40 LEU B C 1
ATOM 2467 O O . LEU B 1 40 ? -0.277 -13.727 -20.406 1 98.69 40 LEU B O 1
ATOM 2471 N N . VAL B 1 41 ? 1.786 -14.562 -21 1 98.81 41 VAL B N 1
ATOM 2472 C CA . VAL B 1 41 ? 1.984 -13.578 -22.062 1 98.81 41 VAL B CA 1
ATOM 2473 C C . VAL B 1 41 ? 0.903 -13.734 -23.125 1 98.81 41 VAL B C 1
ATOM 2475 O O . VAL B 1 41 ? 0.32 -12.75 -23.578 1 98.81 41 VAL B O 1
ATOM 2478 N N . ARG B 1 42 ? 0.628 -14.992 -23.516 1 98.5 42 ARG B N 1
ATOM 2479 C CA . ARG B 1 42 ? -0.402 -15.25 -24.516 1 98.5 42 ARG B CA 1
ATOM 2480 C C . ARG B 1 42 ? -1.765 -14.766 -24.031 1 98.5 42 ARG B C 1
ATOM 2482 O O . ARG B 1 42 ? -2.518 -14.156 -24.797 1 98.5 42 ARG B O 1
ATOM 2489 N N . ARG B 1 43 ? -2.074 -15.023 -22.797 1 98.38 43 ARG B N 1
ATOM 2490 C CA . ARG B 1 43 ? -3.314 -14.539 -22.203 1 98.38 43 ARG B CA 1
ATOM 2491 C C . ARG B 1 43 ? -3.377 -13.016 -22.219 1 98.38 43 ARG B C 1
ATOM 2493 O O . ARG B 1 43 ? -4.414 -12.438 -22.547 1 98.38 43 ARG B O 1
ATOM 2500 N N . ALA B 1 44 ? -2.314 -12.352 -21.875 1 98.69 44 ALA B N 1
ATOM 2501 C CA . ALA B 1 44 ? -2.215 -10.891 -21.875 1 98.69 44 ALA B CA 1
ATOM 2502 C C . ALA B 1 44 ? -2.436 -10.328 -23.281 1 98.69 44 ALA B C 1
ATOM 2504 O O . ALA B 1 44 ? -3.15 -9.336 -23.453 1 98.69 44 ALA B O 1
ATOM 2505 N N . ARG B 1 45 ? -1.849 -11.016 -24.25 1 98.25 45 ARG B N 1
ATOM 2506 C CA . ARG B 1 45 ? -1.951 -10.57 -25.625 1 98.25 45 ARG B CA 1
ATOM 2507 C C . ARG B 1 45 ? -3.4 -10.594 -26.109 1 98.25 45 ARG B C 1
ATOM 2509 O O . ARG B 1 45 ? -3.822 -9.727 -26.875 1 98.25 45 ARG B O 1
ATOM 2516 N N . ALA B 1 46 ? -4.129 -11.523 -25.656 1 98.19 46 ALA B N 1
ATOM 2517 C CA . ALA B 1 46 ? -5.531 -11.672 -26.047 1 98.19 46 ALA B CA 1
ATOM 2518 C C . ALA B 1 46 ? -6.391 -10.578 -25.406 1 98.19 46 ALA B C 1
ATOM 2520 O O . ALA B 1 46 ? -7.512 -10.328 -25.859 1 98.19 46 ALA B O 1
ATOM 2521 N N . GLU B 1 47 ? -5.863 -9.836 -24.422 1 98 47 GLU B N 1
ATOM 2522 C CA . GLU B 1 47 ? -6.711 -8.969 -23.609 1 98 47 GLU B CA 1
ATOM 2523 C C . GLU B 1 47 ? -6.332 -7.5 -23.781 1 98 47 GLU B C 1
ATOM 2525 O O . GLU B 1 47 ? -7.023 -6.609 -23.281 1 98 47 GLU B O 1
ATOM 2530 N N . ALA B 1 48 ? -5.215 -7.188 -24.547 1 98.44 48 ALA B N 1
ATOM 2531 C CA . ALA B 1 48 ? -4.738 -5.809 -24.594 1 98.44 48 ALA B CA 1
ATOM 2532 C C . ALA B 1 48 ? -4.039 -5.516 -25.906 1 98.44 48 ALA B C 1
ATOM 2534 O O . ALA B 1 48 ? -3.697 -6.438 -26.656 1 98.44 48 ALA B O 1
ATOM 2535 N N . ASP B 1 49 ? -3.854 -4.273 -26.203 1 98.69 49 ASP B N 1
ATOM 2536 C CA . ASP B 1 49 ? -3.145 -3.822 -27.391 1 98.69 49 ASP B CA 1
ATOM 2537 C C . ASP B 1 49 ? -1.633 -3.945 -27.219 1 98.69 49 ASP B C 1
ATOM 2539 O O . ASP B 1 49 ? -0.903 -4.168 -28.188 1 98.69 49 ASP B O 1
ATOM 2543 N N . ARG B 1 50 ? -1.18 -3.738 -25.984 1 98.88 50 ARG B N 1
ATOM 2544 C CA . ARG B 1 50 ? 0.238 -3.746 -25.641 1 98.88 50 ARG B CA 1
ATOM 2545 C C . ARG B 1 50 ? 0.508 -4.672 -24.469 1 98.88 50 ARG B C 1
ATOM 2547 O O . ARG B 1 50 ? -0.265 -4.703 -23.5 1 98.88 50 ARG B O 1
ATOM 2554 N N . VAL B 1 51 ? 1.579 -5.398 -24.562 1 98.94 51 VAL B N 1
ATOM 2555 C CA . VAL B 1 51 ? 1.962 -6.301 -23.484 1 98.94 51 VAL B CA 1
ATOM 2556 C C . VAL B 1 51 ? 3.311 -5.875 -22.906 1 98.94 51 VAL B C 1
ATOM 2558 O O . VAL B 1 51 ? 4.297 -5.758 -23.641 1 98.94 51 VAL B O 1
ATOM 2561 N N . VAL B 1 52 ? 3.361 -5.582 -21.625 1 98.94 52 VAL B N 1
ATOM 2562 C CA . VAL B 1 52 ? 4.566 -5.289 -20.859 1 98.94 52 VAL B CA 1
ATOM 2563 C C . VAL B 1 52 ? 4.895 -6.469 -19.953 1 98.94 52 VAL B C 1
ATOM 2565 O O . VAL B 1 52 ? 4.027 -6.965 -19.219 1 98.94 52 VAL B O 1
ATOM 2568 N N . ALA B 1 53 ? 6.074 -6.973 -20.016 1 98.94 53 ALA B N 1
ATOM 2569 C CA . ALA B 1 53 ? 6.574 -7.961 -19.078 1 98.94 53 ALA B CA 1
ATOM 2570 C C . ALA B 1 53 ? 7.656 -7.367 -18.172 1 98.94 53 ALA B C 1
ATOM 2572 O O . ALA B 1 53 ? 8.367 -6.445 -18.594 1 98.94 53 ALA B O 1
ATOM 2573 N N . THR B 1 54 ? 7.715 -7.859 -16.969 1 98.94 54 THR B N 1
ATOM 2574 C CA . THR B 1 54 ? 8.812 -7.449 -16.109 1 98.94 54 THR B CA 1
ATOM 2575 C C . THR B 1 54 ? 9.648 -8.656 -15.688 1 98.94 54 THR B C 1
ATOM 2577 O O . THR B 1 54 ? 9.117 -9.758 -15.531 1 98.94 54 THR B O 1
ATOM 2580 N N . ILE B 1 55 ? 10.898 -8.461 -15.633 1 98.75 55 ILE B N 1
ATOM 2581 C CA . ILE B 1 55 ? 11.82 -9.391 -14.992 1 98.75 55 ILE B CA 1
ATOM 2582 C C . ILE B 1 55 ? 12.562 -8.688 -13.859 1 98.75 55 ILE B C 1
ATOM 2584 O O . ILE B 1 55 ? 13.406 -7.82 -14.109 1 98.75 55 ILE B O 1
ATOM 2588 N N . PHE B 1 56 ? 12.219 -9.039 -12.711 1 98.56 56 PHE B N 1
ATOM 2589 C CA . PHE B 1 56 ? 12.828 -8.461 -11.523 1 98.56 56 PHE B CA 1
ATOM 2590 C C . PHE B 1 56 ? 12.812 -9.453 -10.367 1 98.56 56 PHE B C 1
ATOM 2592 O O . PHE B 1 56 ? 11.75 -9.789 -9.844 1 98.56 56 PHE B O 1
ATOM 2599 N N . VAL B 1 57 ? 13.961 -9.891 -9.984 1 97.81 57 VAL B N 1
ATOM 2600 C CA . VAL B 1 57 ? 14.07 -10.719 -8.789 1 97.81 57 VAL B CA 1
ATOM 2601 C C . VAL B 1 57 ? 13.914 -9.844 -7.547 1 97.81 57 VAL B C 1
ATOM 2603 O O . VAL B 1 57 ? 14.859 -9.172 -7.133 1 97.81 57 VAL B O 1
ATOM 2606 N N . ASN B 1 58 ? 12.766 -9.883 -6.953 1 97.88 58 ASN B N 1
ATOM 2607 C CA . ASN B 1 58 ? 12.422 -9 -5.848 1 97.88 58 ASN B CA 1
ATOM 2608 C C . ASN B 1 58 ? 12.969 -9.523 -4.52 1 97.88 58 ASN B C 1
ATOM 2610 O O . ASN B 1 58 ? 12.453 -10.5 -3.973 1 97.88 58 ASN B O 1
ATOM 2614 N N . PRO B 1 59 ? 13.93 -8.883 -3.963 1 97.12 59 PRO B N 1
ATOM 2615 C CA . PRO B 1 59 ? 14.531 -9.391 -2.729 1 97.12 59 PRO B CA 1
ATOM 2616 C C . PRO B 1 59 ? 13.555 -9.406 -1.556 1 97.12 59 PRO B C 1
ATOM 2618 O O . PRO B 1 59 ? 13.703 -10.211 -0.637 1 97.12 59 PRO B O 1
ATOM 2621 N N . LEU B 1 60 ? 12.516 -8.594 -1.586 1 96.75 60 LEU B N 1
ATOM 2622 C CA . LEU B 1 60 ? 11.609 -8.445 -0.453 1 96.75 60 LEU B CA 1
ATOM 2623 C C . LEU B 1 60 ? 10.781 -9.703 -0.244 1 96.75 60 LEU B C 1
ATOM 2625 O O . LEU B 1 60 ? 10.164 -9.883 0.809 1 96.75 60 LEU B O 1
ATOM 2629 N N . GLN B 1 61 ? 10.727 -10.555 -1.25 1 96.06 61 GLN B N 1
ATOM 2630 C CA . GLN B 1 61 ? 9.82 -11.688 -1.115 1 96.06 61 GLN B CA 1
ATOM 2631 C C . GLN B 1 61 ? 10.586 -12.977 -0.851 1 96.06 61 GLN B C 1
ATOM 2633 O O . GLN B 1 61 ? 10 -14.062 -0.849 1 96.06 61 GLN B O 1
ATOM 2638 N N . PHE B 1 62 ? 11.891 -12.844 -0.606 1 94.06 62 PHE B N 1
ATOM 2639 C CA . PHE B 1 62 ? 12.719 -13.984 -0.213 1 94.06 62 PHE B CA 1
ATOM 2640 C C . PHE B 1 62 ? 12.922 -14 1.297 1 94.06 62 PHE B C 1
ATOM 2642 O O . PHE B 1 62 ? 13.398 -13.023 1.878 1 94.06 62 PHE B O 1
ATOM 2649 N N . ASP B 1 63 ? 12.539 -15.055 1.884 1 88.25 63 ASP B N 1
ATOM 2650 C CA . ASP B 1 63 ? 12.727 -15.172 3.326 1 88.25 63 ASP B CA 1
ATOM 2651 C C . ASP B 1 63 ? 14.094 -15.758 3.654 1 88.25 63 ASP B C 1
ATOM 2653 O O . ASP B 1 63 ? 14.562 -15.656 4.789 1 88.25 63 ASP B O 1
ATOM 2657 N N . ARG B 1 64 ? 14.688 -16.438 2.617 1 87 64 ARG B N 1
ATOM 2658 C CA . ARG B 1 64 ? 16.016 -17.016 2.781 1 87 64 ARG B CA 1
ATOM 2659 C C . ARG B 1 64 ? 17.016 -16.344 1.847 1 87 64 ARG B C 1
ATOM 2661 O O . ARG B 1 64 ? 16.891 -16.438 0.624 1 87 64 ARG B O 1
ATOM 2668 N N . PRO B 1 65 ? 18.047 -15.758 2.389 1 90.25 65 PRO B N 1
ATOM 2669 C CA . PRO B 1 65 ? 19.031 -15.07 1.542 1 90.25 65 PRO B CA 1
ATOM 2670 C C . PRO B 1 65 ? 19.688 -16 0.528 1 90.25 65 PRO B C 1
ATOM 2672 O O . PRO B 1 65 ? 20.031 -15.578 -0.574 1 90.25 65 PRO B O 1
ATOM 2675 N N . GLU B 1 66 ? 19.875 -17.25 0.875 1 90.12 66 GLU B N 1
ATOM 2676 C CA . GLU B 1 66 ? 20.5 -18.219 -0.018 1 90.12 66 GLU B CA 1
ATOM 2677 C C . GLU B 1 66 ? 19.641 -18.453 -1.264 1 90.12 66 GLU B C 1
ATOM 2679 O O . GLU B 1 66 ? 20.172 -18.672 -2.354 1 90.12 66 GLU B O 1
ATOM 2684 N N . ASP B 1 67 ? 18.344 -18.469 -1.115 1 88.94 67 ASP B N 1
ATOM 2685 C CA . ASP B 1 67 ? 17.438 -18.625 -2.254 1 88.94 67 ASP B CA 1
ATOM 2686 C C . ASP B 1 67 ? 17.531 -17.422 -3.197 1 88.94 67 ASP B C 1
ATOM 2688 O O . ASP B 1 67 ? 17.5 -17.594 -4.418 1 88.94 67 ASP B O 1
ATOM 2692 N N . LEU B 1 68 ? 17.609 -16.234 -2.549 1 93.25 68 LEU B N 1
ATOM 2693 C CA . LEU B 1 68 ? 17.75 -15.031 -3.359 1 93.25 68 LEU B CA 1
ATOM 2694 C C . LEU B 1 68 ? 19.047 -15.078 -4.176 1 93.25 68 LEU B C 1
ATOM 2696 O O . LEU B 1 68 ? 19.031 -14.805 -5.375 1 93.25 68 LEU B O 1
ATOM 2700 N N . ALA B 1 69 ? 20.078 -15.469 -3.508 1 92.75 69 ALA B N 1
ATOM 2701 C CA . ALA B 1 69 ? 21.391 -15.516 -4.145 1 92.75 69 ALA B CA 1
ATOM 2702 C C . ALA B 1 69 ? 21.438 -16.578 -5.242 1 92.75 69 ALA B C 1
ATOM 2704 O O . ALA B 1 69 ? 22.094 -16.391 -6.266 1 92.75 69 ALA B O 1
ATOM 2705 N N . ALA B 1 70 ? 20.75 -17.656 -5.082 1 89.44 70 ALA B N 1
ATOM 2706 C CA . ALA B 1 70 ? 20.828 -18.812 -5.977 1 89.44 70 ALA B CA 1
ATOM 2707 C C . ALA B 1 70 ? 19.797 -18.703 -7.094 1 89.44 70 ALA B C 1
ATOM 2709 O O . ALA B 1 70 ? 19.781 -19.516 -8.023 1 89.44 70 ALA B O 1
ATOM 2710 N N . TYR B 1 71 ? 18.953 -17.734 -6.996 1 93.12 71 TYR B N 1
ATOM 2711 C CA . TYR B 1 71 ? 17.891 -17.656 -8 1 93.12 71 TYR B CA 1
ATOM 2712 C C . TYR B 1 71 ? 18.484 -17.5 -9.398 1 93.12 71 TYR B C 1
ATOM 2714 O O . TYR B 1 71 ? 19.312 -16.641 -9.641 1 93.12 71 TYR B O 1
ATOM 2722 N N . PRO B 1 72 ? 18 -18.312 -10.352 1 92.12 72 PRO B N 1
ATOM 2723 C CA . PRO B 1 72 ? 18.578 -18.25 -11.695 1 92.12 72 PRO B CA 1
ATOM 2724 C C . PRO B 1 72 ? 18.266 -16.938 -12.414 1 92.12 72 PRO B C 1
ATOM 2726 O O . PRO B 1 72 ? 17.156 -16.422 -12.305 1 92.12 72 PRO B O 1
ATOM 2729 N N . ARG B 1 73 ? 19.281 -16.406 -13.039 1 94.88 73 ARG B N 1
ATOM 2730 C CA . ARG B 1 73 ? 19.141 -15.188 -13.828 1 94.88 73 ARG B CA 1
ATOM 2731 C C . ARG B 1 73 ? 19.516 -15.43 -15.281 1 94.88 73 ARG B C 1
ATOM 2733 O O . ARG B 1 73 ? 20.688 -15.586 -15.609 1 94.88 73 ARG B O 1
ATOM 2740 N N . THR B 1 74 ? 18.5 -15.484 -16.125 1 96.44 74 THR B N 1
ATOM 2741 C CA . THR B 1 74 ? 18.641 -15.852 -17.516 1 96.44 74 THR B CA 1
ATOM 2742 C C . THR B 1 74 ? 18.031 -14.789 -18.438 1 96.44 74 THR B C 1
ATOM 2744 O O . THR B 1 74 ? 17.266 -15.109 -19.344 1 96.44 74 THR B O 1
ATOM 2747 N N . LEU B 1 75 ? 18.453 -13.539 -18.188 1 97.94 75 LEU B N 1
ATOM 2748 C CA . LEU B 1 75 ? 17.781 -12.398 -18.812 1 97.94 75 LEU B CA 1
ATOM 2749 C C . LEU B 1 75 ? 17.797 -12.516 -20.328 1 97.94 75 LEU B C 1
ATOM 2751 O O . LEU B 1 75 ? 16.781 -12.258 -20.984 1 97.94 75 LEU B O 1
ATOM 2755 N N . GLU B 1 76 ? 18.953 -12.922 -20.906 1 98.12 76 GLU B N 1
ATOM 2756 C CA . GLU B 1 76 ? 19.062 -12.984 -22.359 1 98.12 76 GLU B CA 1
ATOM 2757 C C . GLU B 1 76 ? 18.094 -14.008 -22.938 1 98.12 76 GLU B C 1
ATOM 2759 O O . GLU B 1 76 ? 17.344 -13.703 -23.859 1 98.12 76 GLU B O 1
ATOM 2764 N N . ALA B 1 77 ? 18.109 -15.203 -22.375 1 98 77 ALA B N 1
ATOM 2765 C CA . ALA B 1 77 ? 17.188 -16.25 -22.828 1 98 77 ALA B CA 1
ATOM 2766 C C . ALA B 1 77 ? 15.734 -15.852 -22.594 1 98 77 ALA B C 1
ATOM 2768 O O . ALA B 1 77 ? 14.867 -16.109 -23.422 1 98 77 ALA B O 1
ATOM 2769 N N . ASP B 1 78 ? 15.508 -15.227 -21.469 1 98.56 78 ASP B N 1
ATOM 2770 C CA . ASP B 1 78 ? 14.164 -14.781 -21.109 1 98.56 78 ASP B CA 1
ATOM 2771 C C . ASP B 1 78 ? 13.664 -13.719 -22.094 1 98.56 78 ASP B C 1
ATOM 2773 O O . ASP B 1 78 ? 12.523 -13.789 -22.562 1 98.56 78 ASP B O 1
ATOM 2777 N N . ALA B 1 79 ? 14.508 -12.797 -22.359 1 98.69 79 ALA B N 1
ATOM 2778 C CA . ALA B 1 79 ? 14.141 -11.719 -23.281 1 98.69 79 ALA B CA 1
ATOM 2779 C C . ALA B 1 79 ? 13.797 -12.281 -24.672 1 98.69 79 ALA B C 1
ATOM 2781 O O . ALA B 1 79 ? 12.836 -11.836 -25.297 1 98.69 79 ALA B O 1
ATOM 2782 N N . ALA B 1 80 ? 14.609 -13.211 -25.094 1 98.62 80 ALA B N 1
ATOM 2783 C CA . ALA B 1 80 ? 14.359 -13.828 -26.391 1 98.62 80 ALA B CA 1
ATOM 2784 C C . ALA B 1 80 ? 13.008 -14.539 -26.406 1 98.62 80 ALA B C 1
ATOM 2786 O O . ALA B 1 80 ? 12.242 -14.406 -27.375 1 98.62 80 ALA B O 1
ATOM 2787 N N . ALA B 1 81 ? 12.711 -15.281 -25.375 1 98.5 81 ALA B N 1
ATOM 2788 C CA . ALA B 1 81 ? 11.438 -15.992 -25.266 1 98.5 81 ALA B CA 1
ATOM 2789 C C . ALA B 1 81 ? 10.266 -15.023 -25.25 1 98.5 81 ALA B C 1
ATOM 2791 O O . ALA B 1 81 ? 9.25 -15.258 -25.922 1 98.5 81 ALA B O 1
ATOM 2792 N N . LEU B 1 82 ? 10.391 -13.93 -24.516 1 98.81 82 LEU B N 1
ATOM 2793 C CA . LEU B 1 82 ? 9.336 -12.93 -24.422 1 98.81 82 LEU B CA 1
ATOM 2794 C C . LEU B 1 82 ? 9.102 -12.25 -25.766 1 98.81 82 LEU B C 1
ATOM 2796 O O . LEU B 1 82 ? 7.957 -12.023 -26.156 1 98.81 82 LEU B O 1
ATOM 2800 N N . ALA B 1 83 ? 10.211 -11.922 -26.438 1 98.56 83 ALA B N 1
ATOM 2801 C CA . ALA B 1 83 ? 10.094 -11.328 -27.766 1 98.56 83 ALA B CA 1
ATOM 2802 C C . ALA B 1 83 ? 9.344 -12.258 -28.719 1 98.56 83 ALA B C 1
ATOM 2804 O O . ALA B 1 83 ? 8.453 -11.828 -29.438 1 98.56 83 ALA B O 1
ATOM 2805 N N . GLY B 1 84 ? 9.672 -13.508 -28.641 1 98.19 84 GLY B N 1
ATOM 2806 C CA . GLY B 1 84 ? 9.031 -14.5 -29.484 1 98.19 84 GLY B CA 1
ATOM 2807 C C . GLY B 1 84 ? 7.555 -14.68 -29.172 1 98.19 84 GLY B C 1
ATOM 2808 O O . GLY B 1 84 ? 6.77 -15.031 -30.047 1 98.19 84 GLY B O 1
ATOM 2809 N N . ALA B 1 85 ? 7.188 -14.375 -27.938 1 98.25 85 ALA B N 1
ATOM 2810 C CA . ALA B 1 85 ? 5.809 -14.555 -27.5 1 98.25 85 ALA B CA 1
ATOM 2811 C C . ALA B 1 85 ? 4.977 -13.305 -27.766 1 98.25 85 ALA B C 1
ATOM 2813 O O . ALA B 1 85 ? 3.766 -13.297 -27.531 1 98.25 85 ALA B O 1
ATOM 2814 N N . GLY B 1 86 ? 5.629 -12.234 -28.266 1 97.81 86 GLY B N 1
ATOM 2815 C CA . GLY B 1 86 ? 4.875 -11.07 -28.703 1 97.81 86 GLY B CA 1
ATOM 2816 C C . GLY B 1 86 ? 4.836 -9.961 -27.672 1 97.81 86 GLY B C 1
ATOM 2817 O O . GLY B 1 86 ? 3.979 -9.078 -27.734 1 97.81 86 GLY B O 1
ATOM 2818 N N . VAL B 1 87 ? 5.699 -9.945 -26.703 1 98.88 87 VAL B N 1
ATOM 2819 C CA . VAL B 1 87 ? 5.801 -8.852 -25.734 1 98.88 87 VAL B CA 1
ATOM 2820 C C . VAL B 1 87 ? 6.297 -7.59 -26.438 1 98.88 87 VAL B C 1
ATOM 2822 O O . VAL B 1 87 ? 7.199 -7.652 -27.281 1 98.88 87 VAL B O 1
ATOM 2825 N N . ASP B 1 88 ? 5.715 -6.488 -26.109 1 98.94 88 ASP B N 1
ATOM 2826 C CA . ASP B 1 88 ? 6.102 -5.223 -26.734 1 98.94 88 ASP B CA 1
ATOM 2827 C C . ASP B 1 88 ? 7.234 -4.555 -25.969 1 98.94 88 ASP B C 1
ATOM 2829 O O . ASP B 1 88 ? 8.117 -3.939 -26.562 1 98.94 88 ASP B O 1
ATOM 2833 N N . LEU B 1 89 ? 7.207 -4.664 -24.656 1 98.94 89 LEU B N 1
ATOM 2834 C CA . LEU B 1 89 ? 8.148 -3.963 -23.781 1 98.94 89 LEU B CA 1
ATOM 2835 C C . LEU B 1 89 ? 8.547 -4.844 -22.609 1 98.94 89 LEU B C 1
ATOM 2837 O O . LEU B 1 89 ? 7.695 -5.434 -21.938 1 98.94 89 LEU B O 1
ATOM 2841 N N . LEU B 1 90 ? 9.828 -4.984 -22.422 1 98.94 90 LEU B N 1
ATOM 2842 C CA . LEU B 1 90 ? 10.375 -5.66 -21.25 1 98.94 90 LEU B CA 1
ATOM 2843 C C . LEU B 1 90 ? 11 -4.656 -20.281 1 98.94 90 LEU B C 1
ATOM 2845 O O . LEU B 1 90 ? 11.898 -3.902 -20.656 1 98.94 90 LEU B O 1
ATOM 2849 N N . PHE B 1 91 ? 10.461 -4.559 -19.094 1 98.94 91 PHE B N 1
ATOM 2850 C CA . PHE B 1 91 ? 11.062 -3.791 -18.016 1 98.94 91 PHE B CA 1
ATOM 2851 C C . PHE B 1 91 ? 11.883 -4.695 -17.109 1 98.94 91 PHE B C 1
ATOM 2853 O O . PHE B 1 91 ? 11.336 -5.523 -16.375 1 98.94 91 PHE B O 1
ATOM 2860 N N . ALA B 1 92 ? 13.195 -4.578 -17.109 1 98.88 92 ALA B N 1
ATOM 2861 C CA . ALA B 1 92 ? 14.117 -5.387 -16.328 1 98.88 92 ALA B CA 1
ATOM 2862 C C . ALA B 1 92 ? 15.055 -4.504 -15.5 1 98.88 92 ALA B C 1
ATOM 2864 O O . ALA B 1 92 ? 16.234 -4.379 -15.812 1 98.88 92 ALA B O 1
ATOM 2865 N N . PRO B 1 93 ? 14.555 -4.004 -14.383 1 98.62 93 PRO B N 1
ATOM 2866 C CA . PRO B 1 93 ? 15.328 -3.041 -13.594 1 98.62 93 PRO B CA 1
ATOM 2867 C C . PRO B 1 93 ? 16.297 -3.717 -12.625 1 98.62 93 PRO B C 1
ATOM 2869 O O . PRO B 1 93 ? 16.094 -4.871 -12.242 1 98.62 93 PRO B O 1
ATOM 2872 N N . ALA B 1 94 ? 17.328 -2.953 -12.289 1 97.69 94 ALA B N 1
ATOM 2873 C CA . ALA B 1 94 ? 18.141 -3.336 -11.133 1 97.69 94 ALA B CA 1
ATOM 2874 C C . ALA B 1 94 ? 17.406 -3.035 -9.828 1 97.69 94 ALA B C 1
ATOM 2876 O O . ALA B 1 94 ? 16.438 -2.273 -9.805 1 97.69 94 ALA B O 1
ATOM 2877 N N . GLU B 1 95 ? 17.875 -3.68 -8.758 1 96.75 95 GLU B N 1
ATOM 2878 C CA . GLU B 1 95 ? 17.25 -3.49 -7.449 1 96.75 95 GLU B CA 1
ATOM 2879 C C . GLU B 1 95 ? 17.234 -2.016 -7.059 1 96.75 95 GLU B C 1
ATOM 2881 O O . GLU B 1 95 ? 16.234 -1.521 -6.543 1 96.75 95 GLU B O 1
ATOM 2886 N N . GLN B 1 96 ? 18.281 -1.241 -7.383 1 96.56 96 GLN B N 1
ATOM 2887 C CA . GLN B 1 96 ? 18.406 0.156 -6.98 1 96.56 96 GLN B CA 1
ATOM 2888 C C . GLN B 1 96 ? 17.375 1.027 -7.691 1 96.56 96 GLN B C 1
ATOM 2890 O O . GLN B 1 96 ? 16.969 2.068 -7.172 1 96.56 96 GLN B O 1
ATOM 2895 N N . GLU B 1 97 ? 16.984 0.562 -8.852 1 97.06 97 GLU B N 1
ATOM 2896 C CA . GLU B 1 97 ? 15.961 1.288 -9.602 1 97.06 97 GLU B CA 1
ATOM 2897 C C . GLU B 1 97 ? 14.586 1.116 -8.969 1 97.06 97 GLU B C 1
ATOM 2899 O O . GLU B 1 97 ? 13.789 2.057 -8.945 1 97.06 97 GLU B O 1
ATOM 2904 N N . VAL B 1 98 ? 14.336 -0.066 -8.375 1 97.75 98 VAL B N 1
ATOM 2905 C CA . VAL B 1 98 ? 13.039 -0.38 -7.793 1 97.75 98 VAL B CA 1
ATOM 2906 C C . VAL B 1 98 ? 12.984 0.13 -6.355 1 97.75 98 VAL B C 1
ATOM 2908 O O . VAL B 1 98 ? 11.938 0.617 -5.902 1 97.75 98 VAL B O 1
ATOM 2911 N N . TYR B 1 99 ? 14.117 0.022 -5.707 1 97.31 99 TYR B N 1
ATOM 2912 C CA . TYR B 1 99 ? 14.227 0.464 -4.324 1 97.31 99 TYR B CA 1
ATOM 2913 C C . TYR B 1 99 ? 15.367 1.456 -4.156 1 97.31 99 TYR B C 1
ATOM 2915 O O . TYR B 1 99 ? 16.406 1.133 -3.561 1 97.31 99 TYR B O 1
ATOM 2923 N N . PRO B 1 100 ? 15.148 2.672 -4.543 1 93.75 100 PRO B N 1
ATOM 2924 C CA . PRO B 1 100 ? 16.25 3.643 -4.535 1 93.75 100 PRO B CA 1
ATOM 2925 C C . PRO B 1 100 ? 16.734 3.965 -3.125 1 93.75 100 PRO B C 1
ATOM 2927 O O . PRO B 1 100 ? 17.891 4.359 -2.943 1 93.75 100 PRO B O 1
ATOM 2930 N N . ARG B 1 101 ? 15.922 3.85 -2.051 1 88.88 101 ARG B N 1
ATOM 2931 C CA . ARG B 1 101 ? 16.328 4.145 -0.678 1 88.88 101 ARG B CA 1
ATOM 2932 C C . ARG B 1 101 ? 16.719 2.871 0.06 1 88.88 101 ARG B C 1
ATOM 2934 O O . ARG B 1 101 ? 16.922 2.891 1.275 1 88.88 101 ARG B O 1
ATOM 2941 N N . GLY B 1 102 ? 16.781 1.836 -0.766 1 90.44 102 GLY B N 1
ATOM 2942 C CA . GLY B 1 102 ? 17.078 0.56 -0.14 1 90.44 102 GLY B CA 1
ATOM 2943 C C . GLY B 1 102 ? 15.844 -0.255 0.189 1 90.44 102 GLY B C 1
ATOM 2944 O O . GLY B 1 102 ? 14.734 0.285 0.252 1 90.44 102 GLY B O 1
ATOM 2945 N N . ARG B 1 103 ? 16.094 -1.562 0.422 1 88.75 103 ARG B N 1
ATOM 2946 C CA . ARG B 1 103 ? 14.969 -2.457 0.655 1 88.75 103 ARG B CA 1
ATOM 2947 C C . ARG B 1 103 ? 14.562 -2.455 2.125 1 88.75 103 ARG B C 1
ATOM 2949 O O . ARG B 1 103 ? 13.422 -2.775 2.461 1 88.75 103 ARG B O 1
ATOM 2956 N N . ASP B 1 104 ? 15.609 -1.936 2.918 1 87.5 104 ASP B N 1
ATOM 2957 C CA . ASP B 1 104 ? 15.289 -1.866 4.34 1 87.5 104 ASP B CA 1
ATOM 2958 C C . ASP B 1 104 ? 14.445 -0.631 4.652 1 87.5 104 ASP B C 1
ATOM 2960 O O . ASP B 1 104 ? 14.789 0.48 4.242 1 87.5 104 ASP B O 1
ATOM 2964 N N . GLY B 1 105 ? 13.297 -0.671 5.098 1 88.5 105 GLY B N 1
ATOM 2965 C CA . GLY B 1 105 ? 12.484 0.458 5.523 1 88.5 105 GLY B CA 1
ATOM 2966 C C . GLY B 1 105 ? 11.539 0.953 4.445 1 88.5 105 GLY B C 1
ATOM 2967 O O . GLY B 1 105 ? 10.922 2.008 4.59 1 88.5 105 GLY B O 1
ATOM 2968 N N . VAL B 1 106 ? 11.586 0.29 3.279 1 95.56 106 VAL B N 1
ATOM 2969 C CA . VAL B 1 106 ? 10.688 0.672 2.199 1 95.56 106 VAL B CA 1
ATOM 2970 C C . VAL B 1 106 ? 9.234 0.526 2.662 1 95.56 106 VAL B C 1
ATOM 2972 O O . VAL B 1 106 ? 8.93 -0.324 3.5 1 95.56 106 VAL B O 1
ATOM 2975 N N . THR B 1 107 ? 8.414 1.422 2.154 1 98.12 107 THR B N 1
ATOM 2976 C CA . THR B 1 107 ? 6.98 1.289 2.398 1 98.12 107 THR B CA 1
ATOM 2977 C C . THR B 1 107 ? 6.504 -0.121 2.061 1 98.12 107 THR B C 1
ATOM 2979 O O . THR B 1 107 ? 6.906 -0.691 1.043 1 98.12 107 THR B O 1
ATOM 2982 N N . ARG B 1 108 ? 5.68 -0.681 2.914 1 97.75 108 ARG B N 1
ATOM 2983 C CA . ARG B 1 108 ? 5.203 -2.051 2.758 1 97.75 108 ARG B CA 1
ATOM 2984 C C . ARG B 1 108 ? 3.693 -2.086 2.541 1 97.75 108 ARG B C 1
ATOM 2986 O O . ARG B 1 108 ? 2.961 -1.268 3.102 1 97.75 108 ARG B O 1
ATOM 2993 N N . VAL B 1 109 ? 3.268 -2.992 1.779 1 98.69 109 VAL B N 1
ATOM 2994 C CA . VAL B 1 109 ? 1.856 -3.297 1.562 1 98.69 109 VAL B CA 1
ATOM 2995 C C . VAL B 1 109 ? 1.539 -4.688 2.104 1 98.69 109 VAL B C 1
ATOM 2997 O O . VAL B 1 109 ? 2.207 -5.664 1.755 1 98.69 109 VAL B O 1
ATOM 3000 N N . GLU B 1 110 ? 0.582 -4.758 2.934 1 97.5 110 GLU B N 1
ATOM 3001 C CA . GLU B 1 110 ? 0.261 -6.008 3.615 1 97.5 110 GLU B CA 1
ATOM 3002 C C . GLU B 1 110 ? -1.223 -6.34 3.49 1 97.5 110 GLU B C 1
ATOM 3004 O O . GLU B 1 110 ? -2.078 -5.477 3.701 1 97.5 110 GLU B O 1
ATOM 3009 N N . VAL B 1 111 ? -1.515 -7.512 3.109 1 97.06 111 VAL B N 1
ATOM 3010 C CA . VAL B 1 111 ? -2.875 -8.039 3.094 1 97.06 111 VAL B CA 1
ATOM 3011 C C . VAL B 1 111 ? -3.086 -8.961 4.289 1 97.06 111 VAL B C 1
ATOM 3013 O O . VAL B 1 111 ? -2.865 -10.172 4.195 1 97.06 111 VAL B O 1
ATOM 3016 N N . PRO B 1 112 ? -3.553 -8.43 5.352 1 94.12 112 PRO B N 1
ATOM 3017 C CA . PRO B 1 112 ? -3.664 -9.234 6.574 1 94.12 112 PRO B CA 1
ATOM 3018 C C . PRO B 1 112 ? -4.605 -10.422 6.414 1 94.12 112 PRO B C 1
ATOM 3020 O O . PRO B 1 112 ? -5.551 -10.367 5.625 1 94.12 112 PRO B O 1
ATOM 3023 N N . GLY B 1 113 ? -4.434 -11.477 7.203 1 92.62 113 GLY B N 1
ATOM 3024 C CA . GLY B 1 113 ? -5.262 -12.672 7.168 1 92.62 113 GLY B CA 1
ATOM 3025 C C . GLY B 1 113 ? -4.855 -13.648 6.082 1 92.62 113 GLY B C 1
ATOM 3026 O O . GLY B 1 113 ? -4.215 -14.664 6.355 1 92.62 113 GLY B O 1
ATOM 3027 N N . LEU B 1 114 ? -5.031 -13.195 4.816 1 91.62 114 LEU B N 1
ATOM 3028 C CA . LEU B 1 114 ? -4.75 -14.023 3.65 1 91.62 114 LEU B CA 1
ATOM 3029 C C . LEU B 1 114 ? -3.264 -14.344 3.557 1 91.62 114 LEU B C 1
ATOM 3031 O O . LEU B 1 114 ? -2.887 -15.43 3.102 1 91.62 114 LEU B O 1
ATOM 3035 N N . GLY B 1 115 ? -2.439 -13.469 4.02 1 90.38 115 GLY B N 1
ATOM 3036 C CA . GLY B 1 115 ? -1 -13.625 3.896 1 90.38 115 GLY B CA 1
ATOM 3037 C C . GLY B 1 115 ? -0.373 -14.32 5.094 1 90.38 115 GLY B C 1
ATOM 3038 O O . GLY B 1 115 ? 0.837 -14.555 5.117 1 90.38 115 GLY B O 1
ATOM 3039 N N . ASP B 1 116 ? -1.141 -14.75 6.055 1 91.88 116 ASP B N 1
ATOM 3040 C CA . ASP B 1 116 ? -0.577 -15.18 7.332 1 91.88 116 ASP B CA 1
ATOM 3041 C C . ASP B 1 116 ? -0.587 -16.703 7.453 1 91.88 116 ASP B C 1
ATOM 3043 O O . ASP B 1 116 ? 0.093 -17.266 8.312 1 91.88 116 ASP B O 1
ATOM 3047 N N . GLU B 1 117 ? -1.331 -17.375 6.586 1 92.75 117 GLU B N 1
ATOM 3048 C CA . GLU B 1 117 ? -1.464 -18.828 6.652 1 92.75 117 GLU B CA 1
ATOM 3049 C C . GLU B 1 117 ? -0.833 -19.5 5.434 1 92.75 117 GLU B C 1
ATOM 3051 O O . GLU B 1 117 ? -0.296 -18.812 4.555 1 92.75 117 GLU B O 1
ATOM 3056 N N . LEU B 1 118 ? -0.789 -20.859 5.48 1 96.12 118 LEU B N 1
ATOM 3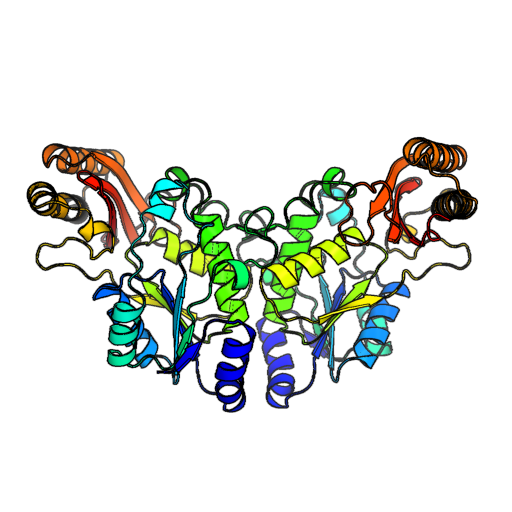057 C CA . LEU B 1 118 ? -0.312 -21.625 4.328 1 96.12 118 LEU B CA 1
ATOM 3058 C C . LEU B 1 118 ? 1.082 -21.156 3.914 1 96.12 118 LEU B C 1
ATOM 3060 O O . LEU B 1 118 ? 2.023 -21.219 4.707 1 96.12 118 LEU B O 1
ATOM 3064 N N . GLU B 1 119 ? 1.242 -20.656 2.693 1 94.44 119 GLU B N 1
ATOM 3065 C CA . GLU B 1 119 ? 2.551 -20.188 2.244 1 94.44 119 GLU B CA 1
ATOM 3066 C C . GLU B 1 119 ? 3.059 -19.047 3.123 1 94.44 119 GLU B C 1
ATOM 3068 O O . GLU B 1 119 ? 4.254 -18.969 3.404 1 94.44 119 GL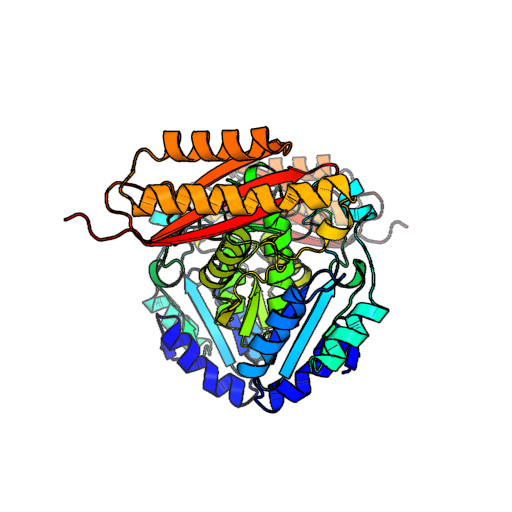U B O 1
ATOM 3073 N N . GLY B 1 120 ? 2.162 -18.203 3.547 1 93.5 120 GLY B N 1
ATOM 3074 C CA . GLY B 1 120 ? 2.547 -17.078 4.383 1 93.5 120 GLY B CA 1
ATOM 3075 C C . GLY B 1 120 ? 3.125 -17.5 5.719 1 93.5 120 GLY B C 1
ATOM 3076 O O . GLY B 1 120 ? 4.043 -16.859 6.234 1 93.5 120 GLY B O 1
ATOM 3077 N N . ALA B 1 121 ? 2.582 -18.562 6.273 1 92.12 121 ALA B N 1
ATOM 3078 C CA . ALA B 1 121 ? 3.078 -19.078 7.543 1 92.12 121 ALA B CA 1
ATOM 3079 C C . ALA B 1 121 ? 4.461 -19.703 7.379 1 92.12 121 ALA B C 1
ATOM 3081 O O . ALA B 1 121 ? 5.301 -19.609 8.281 1 92.12 121 ALA B O 1
ATOM 3082 N N . HIS B 1 122 ? 4.727 -20.266 6.262 1 92.25 122 HIS B N 1
ATOM 3083 C CA . HIS B 1 122 ? 5.965 -21 6.023 1 92.25 122 HIS B CA 1
ATOM 3084 C C . HIS B 1 122 ? 7.031 -20.094 5.41 1 92.25 122 HIS B C 1
ATOM 3086 O O . HIS B 1 122 ? 8.211 -20.453 5.379 1 92.25 122 HIS B O 1
ATOM 3092 N N . ARG B 1 123 ? 6.637 -18.969 4.887 1 92.94 123 ARG B N 1
ATOM 3093 C CA . ARG B 1 123 ? 7.551 -17.984 4.336 1 92.94 123 ARG B CA 1
ATOM 3094 C C . ARG B 1 123 ? 7.258 -16.594 4.891 1 92.94 123 ARG B C 1
ATOM 3096 O O . ARG B 1 123 ? 6.773 -15.719 4.168 1 92.94 123 ARG B O 1
ATOM 3103 N N . PRO B 1 124 ? 7.676 -16.375 6.121 1 92.44 124 PRO B N 1
ATOM 3104 C CA . PRO B 1 124 ? 7.348 -15.094 6.75 1 92.44 124 PRO B CA 1
ATOM 3105 C C . PRO B 1 124 ? 7.848 -13.898 5.941 1 92.44 124 PRO B C 1
ATOM 3107 O O . PRO B 1 124 ? 9 -13.875 5.508 1 92.44 124 PRO B O 1
ATOM 3110 N N . GLY B 1 125 ? 6.914 -12.906 5.684 1 94.12 125 GLY B N 1
ATOM 3111 C CA . GLY B 1 125 ? 7.262 -11.688 4.977 1 94.12 125 GLY B CA 1
ATOM 3112 C C . GLY B 1 125 ? 7.145 -11.812 3.469 1 94.12 125 GLY B C 1
ATOM 3113 O O . GLY B 1 125 ? 7.188 -10.812 2.75 1 94.12 125 GLY B O 1
ATOM 3114 N N . HIS B 1 126 ? 7.031 -13.039 2.945 1 96.69 126 HIS B N 1
ATOM 3115 C CA . HIS B 1 126 ? 7.008 -13.305 1.511 1 96.69 126 HIS B CA 1
ATOM 3116 C C . HIS B 1 126 ? 5.91 -12.508 0.818 1 96.69 126 HIS B C 1
ATOM 3118 O O . HIS B 1 126 ? 6.184 -11.766 -0.13 1 96.69 126 HIS B O 1
ATOM 3124 N N . PHE B 1 127 ? 4.75 -12.586 1.385 1 97.94 127 PHE B N 1
ATOM 3125 C CA . PHE B 1 127 ? 3.623 -11.992 0.676 1 97.94 127 PHE B CA 1
ATOM 3126 C C . PHE B 1 127 ? 3.6 -10.484 0.875 1 97.94 127 PHE B C 1
ATOM 3128 O O . PHE B 1 127 ? 3.025 -9.75 0.063 1 97.94 127 PHE B O 1
ATOM 3135 N N . ILE B 1 128 ? 4.188 -9.945 1.966 1 97.69 128 ILE B N 1
ATOM 3136 C CA . ILE B 1 128 ? 4.379 -8.508 2.078 1 97.69 128 ILE B CA 1
ATOM 3137 C C . ILE B 1 128 ? 5.281 -8.016 0.948 1 97.69 128 ILE B C 1
ATOM 3139 O O . ILE B 1 128 ? 4.996 -7 0.313 1 97.69 128 ILE B O 1
ATOM 3143 N N . GLY B 1 129 ? 6.348 -8.797 0.75 1 97.88 129 GLY B N 1
ATOM 3144 C CA . GLY B 1 129 ? 7.23 -8.477 -0.363 1 97.88 129 GLY B CA 1
ATOM 3145 C C . GLY B 1 129 ? 6.527 -8.508 -1.707 1 97.88 129 GLY B C 1
ATOM 3146 O O . GLY B 1 129 ? 6.699 -7.602 -2.525 1 97.88 129 GLY B O 1
ATOM 3147 N N . VAL B 1 130 ? 5.715 -9.531 -1.932 1 98.5 130 VAL B N 1
ATOM 3148 C CA . VAL B 1 130 ? 4.996 -9.711 -3.188 1 98.5 130 VAL B CA 1
ATOM 3149 C C . VAL B 1 130 ? 4.016 -8.555 -3.389 1 98.5 130 VAL B C 1
ATOM 3151 O O . VAL B 1 130 ? 4.016 -7.91 -4.441 1 98.5 130 VAL B O 1
ATOM 3154 N N . ALA B 1 131 ? 3.186 -8.273 -2.34 1 98.69 131 ALA B N 1
ATOM 3155 C CA . ALA B 1 131 ? 2.182 -7.219 -2.451 1 98.69 131 ALA B CA 1
ATOM 3156 C C . ALA B 1 131 ? 2.836 -5.859 -2.695 1 98.69 131 ALA B C 1
ATOM 3158 O O . ALA B 1 131 ? 2.348 -5.066 -3.502 1 98.69 131 ALA B O 1
ATOM 3159 N N . THR B 1 132 ? 3.932 -5.617 -2.045 1 98.69 132 THR B N 1
ATOM 3160 C CA . THR B 1 132 ? 4.629 -4.344 -2.18 1 98.69 132 THR B CA 1
ATOM 3161 C C . THR B 1 132 ? 5.141 -4.156 -3.605 1 98.69 132 THR B C 1
ATOM 3163 O O . THR B 1 132 ? 4.859 -3.137 -4.242 1 98.69 132 THR B O 1
ATOM 3166 N N . VAL B 1 133 ? 5.828 -5.145 -4.156 1 98.75 133 VAL B N 1
ATOM 3167 C CA . VAL B 1 133 ? 6.434 -4.973 -5.473 1 98.75 133 VAL B CA 1
ATOM 3168 C C . VAL B 1 133 ? 5.348 -4.93 -6.543 1 98.75 133 VAL B C 1
ATOM 3170 O O . VAL B 1 133 ? 5.469 -4.203 -7.531 1 98.75 133 VAL B O 1
ATOM 3173 N N . VAL B 1 134 ? 4.309 -5.734 -6.379 1 98.88 134 VAL B N 1
ATOM 3174 C CA . VAL B 1 134 ? 3.244 -5.723 -7.379 1 98.88 134 VAL B CA 1
ATOM 3175 C C . VAL B 1 134 ? 2.506 -4.383 -7.332 1 98.88 134 VAL B C 1
ATOM 3177 O O . VAL B 1 134 ? 2.156 -3.826 -8.375 1 98.88 134 VAL B O 1
ATOM 3180 N N . CYS B 1 135 ? 2.277 -3.873 -6.129 1 98.81 135 CYS B N 1
ATOM 3181 C CA . CYS B 1 135 ? 1.713 -2.533 -6.016 1 98.81 135 CYS B CA 1
ATOM 3182 C C . CYS B 1 135 ? 2.572 -1.515 -6.758 1 98.81 135 CYS B C 1
ATOM 3184 O O . CYS B 1 135 ? 2.053 -0.68 -7.5 1 98.81 135 CYS B O 1
ATOM 3186 N N . LYS B 1 136 ? 3.848 -1.567 -6.59 1 98.44 136 LYS B N 1
ATOM 3187 C CA . LYS B 1 136 ? 4.785 -0.677 -7.266 1 98.44 136 LYS B CA 1
ATOM 3188 C C . LYS B 1 136 ? 4.691 -0.829 -8.781 1 98.44 136 LYS B C 1
ATOM 3190 O O . LYS B 1 136 ? 4.652 0.165 -9.508 1 98.44 136 LYS B O 1
ATOM 3195 N N . LEU B 1 137 ? 4.68 -2.07 -9.211 1 98.81 137 LEU B N 1
ATOM 3196 C CA . LEU B 1 137 ? 4.621 -2.334 -10.648 1 98.81 137 LEU B CA 1
ATOM 3197 C C . LEU B 1 137 ? 3.324 -1.795 -11.242 1 98.81 137 LEU B C 1
ATOM 3199 O O . LEU B 1 137 ? 3.328 -1.252 -12.352 1 98.81 137 LEU B O 1
ATOM 3203 N N . PHE B 1 138 ? 2.166 -2.021 -10.531 1 98.81 138 PHE B N 1
ATOM 3204 C CA . PHE B 1 138 ? 0.903 -1.448 -10.984 1 98.81 138 PHE B CA 1
ATOM 3205 C C . PHE B 1 138 ? 1.005 0.068 -11.094 1 98.81 138 PHE B C 1
ATOM 3207 O O . PHE B 1 138 ? 0.514 0.659 -12.062 1 98.81 138 PHE B O 1
ATOM 3214 N N . ALA B 1 139 ? 1.673 0.679 -10.133 1 98.06 139 ALA B N 1
ATOM 3215 C CA . ALA B 1 139 ? 1.806 2.133 -10.133 1 98.06 139 ALA B CA 1
ATOM 3216 C C . ALA B 1 139 ? 2.688 2.607 -11.281 1 98.06 139 ALA B C 1
ATOM 3218 O O . ALA B 1 139 ? 2.354 3.574 -11.969 1 98.06 139 ALA B O 1
ATOM 3219 N N . MET B 1 140 ? 3.787 1.948 -11.508 1 97.69 140 MET B N 1
ATOM 3220 C CA . MET B 1 140 ? 4.75 2.336 -12.539 1 97.69 140 MET B CA 1
ATOM 3221 C C . MET B 1 140 ? 4.16 2.143 -13.93 1 97.69 140 MET B C 1
ATOM 3223 O O . MET B 1 140 ? 4.406 2.949 -14.828 1 97.69 140 MET B O 1
ATOM 3227 N N . THR B 1 141 ? 3.381 1.053 -14.094 1 98.19 141 THR B N 1
ATOM 3228 C CA . THR B 1 141 ? 2.953 0.665 -15.43 1 98.19 141 THR B CA 1
ATOM 3229 C C . THR B 1 141 ? 1.508 1.088 -15.68 1 98.19 141 THR B C 1
ATOM 3231 O O . THR B 1 141 ? 1.091 1.247 -16.828 1 98.19 141 THR B O 1
ATOM 3234 N N . ARG B 1 142 ? 0.718 1.231 -14.609 1 96.5 142 ARG B N 1
ATOM 3235 C CA . ARG B 1 142 ? -0.703 1.557 -14.688 1 96.5 142 ARG B CA 1
ATOM 3236 C C . ARG B 1 142 ? -1.402 0.709 -15.742 1 96.5 142 ARG B C 1
ATOM 3238 O O . ARG B 1 142 ? -2.068 1.243 -16.641 1 96.5 142 ARG B O 1
ATOM 3245 N N . PRO B 1 143 ? -1.306 -0.59 -15.641 1 98.69 143 PRO B N 1
ATOM 3246 C CA . PRO B 1 143 ? -1.911 -1.463 -16.641 1 98.69 143 PRO B CA 1
ATOM 3247 C C . PRO B 1 143 ? -3.434 -1.511 -16.547 1 98.69 143 PRO B C 1
ATOM 3249 O O . PRO B 1 143 ? -3.996 -1.254 -15.477 1 98.69 143 PRO B O 1
ATOM 3252 N N . ASP B 1 144 ? -4.051 -1.815 -17.672 1 98.12 144 ASP B N 1
ATOM 3253 C CA . ASP B 1 144 ? -5.48 -2.107 -17.672 1 98.12 144 ASP B CA 1
ATOM 3254 C C . ASP B 1 144 ? -5.754 -3.521 -17.172 1 98.12 144 ASP B C 1
ATOM 3256 O O . ASP B 1 144 ? -6.746 -3.756 -16.469 1 98.12 144 ASP B O 1
ATOM 3260 N N . VAL B 1 145 ? -4.812 -4.387 -17.531 1 98.62 145 VAL B N 1
ATOM 3261 C CA . VAL B 1 145 ? -4.926 -5.797 -17.172 1 98.62 145 VAL B CA 1
ATOM 3262 C C . VAL B 1 145 ? -3.578 -6.316 -16.672 1 98.62 145 VAL B C 1
ATOM 3264 O O . VAL B 1 145 ? -2.525 -5.844 -17.109 1 98.62 145 VAL B O 1
ATOM 3267 N N . ALA B 1 146 ? -3.645 -7.16 -15.742 1 98.94 146 ALA B N 1
ATOM 3268 C CA . ALA B 1 146 ? -2.465 -7.914 -15.328 1 98.94 146 ALA B CA 1
ATOM 3269 C C . ALA B 1 146 ? -2.773 -9.406 -15.234 1 98.94 146 ALA B C 1
ATOM 3271 O O . ALA B 1 146 ? -3.877 -9.797 -14.836 1 98.94 146 ALA B O 1
ATOM 3272 N N . VAL B 1 147 ? -1.831 -10.227 -15.555 1 98.94 147 VAL B N 1
ATOM 3273 C CA . VAL B 1 147 ? -2.07 -11.664 -15.594 1 98.94 147 VAL B CA 1
ATOM 3274 C C . VAL B 1 147 ? -1.12 -12.375 -14.633 1 98.94 147 VAL B C 1
ATOM 3276 O O . VAL B 1 147 ? 0.088 -12.125 -14.648 1 98.94 147 VAL B O 1
ATOM 3279 N N . PHE B 1 148 ? -1.669 -13.203 -13.82 1 98.81 148 PHE B N 1
ATOM 3280 C CA . PHE B 1 148 ? -0.911 -14.008 -12.875 1 98.81 148 PHE B CA 1
ATOM 3281 C C . PHE B 1 148 ? -1.268 -15.484 -13.008 1 98.81 148 PHE B C 1
ATOM 3283 O O . PHE B 1 148 ? -2.34 -15.828 -13.516 1 98.81 148 PHE B O 1
ATOM 3290 N N . GLY B 1 149 ? -0.364 -16.328 -12.609 1 98.31 149 GLY B N 1
ATOM 3291 C CA . GLY B 1 149 ? -0.606 -17.75 -12.688 1 98.31 149 GLY B CA 1
ATOM 3292 C C . GLY B 1 149 ? -1.4 -18.281 -11.508 1 98.31 149 GLY B C 1
ATOM 3293 O O . GLY B 1 149 ? -1.209 -17.844 -10.375 1 98.31 149 GLY B O 1
ATOM 3294 N N . GLU B 1 150 ? -2.16 -19.281 -11.758 1 98.31 150 GLU B N 1
ATOM 3295 C CA . GLU B 1 150 ? -2.947 -19.906 -10.695 1 98.31 150 GLU B CA 1
ATOM 3296 C C . GLU B 1 150 ? -2.09 -20.859 -9.867 1 98.31 150 GLU B C 1
ATOM 3298 O O . GLU B 1 150 ? -2.504 -21.281 -8.789 1 98.31 150 GLU B O 1
ATOM 3303 N N . LYS B 1 151 ? -0.866 -21.141 -10.344 1 97.25 151 LYS B N 1
ATOM 3304 C CA . LYS B 1 151 ? 0.01 -22.047 -9.609 1 97.25 151 LYS B CA 1
ATOM 3305 C C . LYS B 1 151 ? 0.208 -21.578 -8.172 1 97.25 151 LYS B C 1
ATOM 3307 O O . LYS B 1 151 ? 0.125 -22.359 -7.23 1 97.25 151 LYS B O 1
ATOM 3312 N N . ASP B 1 152 ? 0.554 -20.359 -8.023 1 96.38 152 ASP B N 1
ATOM 3313 C CA . ASP B 1 152 ? 0.586 -19.734 -6.699 1 96.38 152 ASP B CA 1
ATOM 3314 C C . ASP B 1 152 ? -0.764 -19.125 -6.352 1 96.38 152 ASP B C 1
ATOM 3316 O O . ASP B 1 152 ? -0.908 -17.891 -6.348 1 96.38 152 ASP B O 1
ATOM 3320 N N . PHE B 1 153 ? -1.704 -19.953 -5.992 1 98.19 153 PHE B N 1
ATOM 3321 C CA . PHE B 1 153 ? -3.109 -19.609 -5.828 1 98.19 153 PHE B CA 1
ATOM 3322 C C . PHE B 1 153 ? -3.279 -18.562 -4.727 1 98.19 153 PHE B C 1
ATOM 3324 O O . PHE B 1 153 ? -4.043 -17.609 -4.883 1 98.19 153 PHE B O 1
ATOM 3331 N N . GLN B 1 154 ? -2.615 -18.781 -3.604 1 98.25 154 GLN B N 1
ATOM 3332 C CA . GLN B 1 154 ? -2.678 -17.812 -2.5 1 98.25 154 GLN B CA 1
ATOM 3333 C C . GLN B 1 154 ? -2.16 -16.453 -2.93 1 98.25 154 GLN B C 1
ATOM 3335 O O . GLN B 1 154 ? -2.762 -15.422 -2.604 1 98.25 154 GLN B O 1
ATOM 3340 N N . GLN B 1 155 ? -1.053 -16.406 -3.66 1 98.31 155 GLN B N 1
ATOM 3341 C CA . GLN B 1 155 ? -0.529 -15.141 -4.184 1 98.31 155 GLN B CA 1
ATOM 3342 C C . GLN B 1 155 ? -1.562 -14.438 -5.059 1 98.31 155 GLN B C 1
ATOM 3344 O O . GLN B 1 155 ? -1.752 -13.227 -4.949 1 98.31 155 GLN B O 1
ATOM 3349 N N . LEU B 1 156 ? -2.16 -15.211 -5.949 1 98.56 156 LEU B N 1
ATOM 3350 C CA . LEU B 1 156 ? -3.184 -14.656 -6.832 1 98.56 156 LEU B CA 1
ATOM 3351 C C . LEU B 1 156 ? -4.285 -13.977 -6.023 1 98.56 156 LEU B C 1
ATOM 3353 O O . LEU B 1 156 ? -4.676 -12.852 -6.324 1 98.56 156 LEU B O 1
ATOM 3357 N N . LEU B 1 157 ? -4.777 -14.641 -5.016 1 98.25 157 LEU B N 1
ATOM 3358 C CA . LEU B 1 157 ? -5.844 -14.078 -4.188 1 98.25 157 LEU B CA 1
ATOM 3359 C C . LEU B 1 157 ? -5.363 -12.844 -3.443 1 98.25 157 LEU B C 1
ATOM 3361 O O . LEU B 1 157 ? -6.113 -11.875 -3.291 1 98.25 157 LEU B O 1
ATOM 3365 N N . ILE B 1 158 ? -4.148 -12.906 -2.965 1 98.25 158 ILE B N 1
ATOM 3366 C CA . ILE B 1 158 ? -3.566 -11.766 -2.258 1 98.25 158 ILE B CA 1
ATOM 3367 C C . ILE B 1 158 ? -3.514 -10.555 -3.186 1 98.25 158 ILE B C 1
ATOM 3369 O O . ILE B 1 158 ? -3.893 -9.453 -2.793 1 98.25 158 ILE B O 1
ATOM 3373 N N . ILE B 1 159 ? -3.061 -10.75 -4.418 1 98.69 159 ILE B N 1
ATOM 3374 C CA . ILE B 1 159 ? -2.934 -9.664 -5.387 1 98.69 159 ILE B CA 1
ATOM 3375 C C . ILE B 1 159 ? -4.316 -9.109 -5.727 1 98.69 159 ILE B C 1
ATOM 3377 O O . ILE B 1 159 ? -4.504 -7.895 -5.801 1 98.69 159 ILE B O 1
ATOM 3381 N N . ARG B 1 160 ? -5.293 -9.977 -5.922 1 98.5 160 ARG B N 1
ATOM 3382 C CA . ARG B 1 160 ? -6.656 -9.539 -6.199 1 98.5 160 ARG B CA 1
ATOM 3383 C C . ARG B 1 160 ? -7.219 -8.727 -5.035 1 98.5 160 ARG B C 1
ATOM 3385 O O . ARG B 1 160 ? -7.844 -7.684 -5.242 1 98.5 160 ARG B O 1
ATOM 3392 N N . THR B 1 161 ? -7.008 -9.211 -3.83 1 97.94 161 THR B N 1
ATOM 3393 C CA . THR B 1 161 ? -7.504 -8.523 -2.639 1 97.94 161 THR B CA 1
ATOM 3394 C C . THR B 1 161 ? -6.836 -7.164 -2.48 1 97.94 161 THR B C 1
ATOM 3396 O O . THR B 1 161 ? -7.508 -6.16 -2.232 1 97.94 161 THR B O 1
ATOM 3399 N N . MET B 1 162 ? -5.527 -7.105 -2.609 1 98.5 162 MET B N 1
ATOM 3400 C CA . MET B 1 162 ? -4.793 -5.844 -2.557 1 98.5 162 MET B CA 1
ATOM 3401 C C . MET B 1 162 ? -5.348 -4.848 -3.57 1 98.5 162 MET B C 1
ATOM 3403 O O . MET B 1 162 ? -5.609 -3.693 -3.232 1 98.5 162 MET B O 1
ATOM 3407 N N . ASN B 1 163 ? -5.496 -5.348 -4.82 1 98.5 163 ASN B N 1
ATOM 3408 C CA . ASN B 1 163 ? -6.023 -4.523 -5.906 1 98.5 163 ASN B CA 1
ATOM 3409 C C . ASN B 1 163 ? -7.391 -3.949 -5.559 1 98.5 163 ASN B C 1
ATOM 3411 O O . ASN B 1 163 ? -7.633 -2.756 -5.742 1 98.5 163 ASN B O 1
ATOM 3415 N N . ALA B 1 164 ? -8.242 -4.793 -5.043 1 97.44 164 ALA B N 1
ATOM 3416 C CA . ALA B 1 164 ? -9.594 -4.379 -4.688 1 97.44 164 ALA B CA 1
ATOM 3417 C C . ALA B 1 164 ? -9.586 -3.43 -3.49 1 97.44 164 ALA B C 1
ATOM 3419 O O . ALA B 1 164 ? -10.211 -2.371 -3.523 1 97.44 164 ALA B O 1
ATOM 3420 N N . ASP B 1 165 ? -8.875 -3.797 -2.459 1 97.94 165 ASP B N 1
ATOM 3421 C CA . ASP B 1 165 ? -8.852 -3.033 -1.216 1 97.94 165 ASP B CA 1
ATOM 3422 C C . ASP B 1 165 ? -8.305 -1.627 -1.445 1 97.94 165 ASP B C 1
ATOM 3424 O O . ASP B 1 165 ? -8.781 -0.663 -0.844 1 97.94 165 ASP B O 1
ATOM 3428 N N . LEU B 1 166 ? -7.293 -1.475 -2.279 1 98.31 166 LEU B N 1
ATOM 3429 C CA . LEU B 1 166 ? -6.621 -0.192 -2.455 1 98.31 166 LEU B CA 1
ATOM 3430 C C . LEU B 1 166 ? -7.172 0.547 -3.672 1 98.31 166 LEU B C 1
ATOM 3432 O O . LEU B 1 166 ? -6.668 1.615 -4.031 1 98.31 166 LEU B O 1
ATOM 3436 N N . ASP B 1 167 ? -8.172 -0.056 -4.359 1 97.56 167 ASP B N 1
ATOM 3437 C CA . ASP B 1 167 ? -8.836 0.557 -5.508 1 97.56 167 ASP B CA 1
ATOM 3438 C C . ASP B 1 167 ? -7.836 0.854 -6.625 1 97.56 167 ASP B C 1
ATOM 3440 O O . ASP B 1 167 ? -7.863 1.936 -7.215 1 97.56 167 ASP B O 1
ATOM 3444 N N . LEU B 1 168 ? -6.914 -0.073 -6.918 1 97.94 168 LEU B N 1
ATOM 3445 C CA . LEU B 1 168 ? -5.848 0.192 -7.879 1 97.94 168 LEU B CA 1
ATOM 3446 C C . LEU B 1 168 ? -6.387 0.162 -9.305 1 97.94 168 LEU B C 1
ATOM 3448 O O . LEU B 1 168 ? -5.73 0.646 -10.227 1 97.94 168 LEU B O 1
ATOM 3452 N N . GLY B 1 169 ? -7.586 -0.489 -9.492 1 96.62 169 GLY B N 1
ATOM 3453 C CA . GLY B 1 169 ? -8.312 -0.367 -10.742 1 96.62 169 GLY B CA 1
ATOM 3454 C C . GLY B 1 169 ? -7.773 -1.272 -11.836 1 96.62 169 GLY B C 1
ATOM 3455 O O . GLY B 1 169 ? -8.055 -1.066 -13.016 1 96.62 169 GLY B O 1
ATOM 3456 N N . VAL B 1 170 ? -6.926 -2.283 -11.516 1 98.5 170 VAL B N 1
ATOM 3457 C CA . VAL B 1 170 ? -6.363 -3.223 -12.484 1 98.5 170 VAL B CA 1
ATOM 3458 C C . VAL B 1 170 ? -7.262 -4.453 -12.586 1 98.5 170 VAL B C 1
ATOM 3460 O O . VAL B 1 170 ? -7.723 -4.984 -11.578 1 98.5 170 VAL B O 1
ATOM 3463 N N . ARG B 1 171 ? -7.652 -4.836 -13.805 1 98.69 171 ARG B N 1
ATOM 3464 C CA . ARG B 1 171 ? -8.305 -6.125 -13.992 1 98.69 171 ARG B CA 1
ATOM 3465 C C . ARG B 1 171 ? -7.309 -7.27 -13.875 1 98.69 171 ARG B C 1
ATOM 3467 O O . ARG B 1 171 ? -6.504 -7.496 -14.781 1 98.69 171 ARG B O 1
ATOM 3474 N N . VAL B 1 172 ? -7.383 -8 -12.805 1 98.88 172 VAL B N 1
ATOM 3475 C CA . VAL B 1 172 ? -6.414 -9.062 -12.547 1 98.88 172 VAL B CA 1
ATOM 3476 C C . VAL B 1 172 ? -6.938 -10.391 -13.086 1 98.88 172 VAL B C 1
ATOM 3478 O O . VAL B 1 172 ? -7.852 -10.984 -12.516 1 98.88 172 VAL B O 1
ATOM 3481 N N . LEU B 1 173 ? -6.312 -10.875 -14.109 1 98.75 173 LEU B N 1
ATOM 3482 C CA . LEU B 1 173 ? -6.664 -12.156 -14.727 1 98.75 173 LEU B CA 1
ATOM 3483 C C . LEU B 1 173 ? -5.711 -13.258 -14.273 1 98.75 173 LEU B C 1
ATOM 3485 O O . LEU B 1 173 ? -4.656 -12.977 -13.695 1 98.75 173 LEU B O 1
ATOM 3489 N N . SER B 1 174 ? -6.18 -14.461 -14.5 1 98.44 174 SER B N 1
ATOM 3490 C CA . SER B 1 174 ? -5.328 -15.586 -14.125 1 98.44 174 SER B CA 1
ATOM 3491 C C . SER B 1 174 ? -5.234 -16.609 -15.258 1 98.44 174 SER B C 1
ATOM 3493 O O . SER B 1 174 ? -6.082 -16.625 -16.156 1 98.44 174 SER B O 1
ATOM 3495 N N . GLU B 1 175 ? -4.215 -17.312 -15.273 1 98.19 175 GLU B N 1
ATOM 3496 C CA . GLU B 1 175 ? -3.979 -18.422 -16.188 1 98.19 175 GLU B CA 1
ATOM 3497 C C . GLU B 1 175 ? -3.773 -19.734 -15.422 1 98.19 175 GLU B C 1
ATOM 3499 O O . GLU B 1 175 ? -3.045 -19.766 -14.422 1 98.19 175 GLU B O 1
ATOM 3504 N N . PRO B 1 176 ? -4.445 -20.812 -15.875 1 97.88 176 PRO B N 1
ATOM 3505 C CA . PRO B 1 176 ? -4.305 -22.109 -15.211 1 97.88 176 PRO B CA 1
ATOM 3506 C C . PRO B 1 176 ? -2.854 -22.594 -15.148 1 97.88 176 PRO B C 1
ATOM 3508 O O . PRO B 1 176 ? -2.043 -22.219 -16 1 97.88 176 PRO B O 1
ATOM 3511 N N . THR B 1 177 ? -2.611 -23.406 -14.125 1 97.94 177 THR B N 1
ATOM 3512 C CA . THR B 1 177 ? -1.278 -23.969 -13.953 1 97.94 177 THR B CA 1
ATOM 3513 C C . THR B 1 177 ? -0.895 -24.812 -15.164 1 97.94 177 THR B C 1
ATOM 3515 O O . THR B 1 177 ? -1.638 -25.719 -15.562 1 97.94 177 THR B O 1
ATOM 3518 N N . VAL B 1 178 ? 0.171 -24.453 -15.758 1 97.88 178 VAL B N 1
ATOM 3519 C CA . VAL B 1 178 ? 0.708 -25.281 -16.844 1 97.88 178 VAL B CA 1
ATOM 3520 C C . VAL B 1 178 ? 1.536 -26.422 -16.25 1 97.88 178 VAL B C 1
ATOM 3522 O O . VAL B 1 178 ? 2.389 -26.203 -15.391 1 97.88 178 VAL B O 1
ATOM 3525 N N . ARG B 1 179 ? 1.311 -27.594 -16.766 1 97.88 179 ARG B N 1
ATOM 3526 C CA . ARG B 1 179 ? 1.929 -28.781 -16.188 1 97.88 179 ARG B CA 1
ATOM 3527 C C . ARG B 1 179 ? 2.738 -29.547 -17.234 1 97.88 179 ARG B C 1
ATOM 3529 O O . ARG B 1 179 ? 2.457 -29.453 -18.422 1 97.88 179 ARG B O 1
ATOM 3536 N N . GLU B 1 180 ? 3.703 -30.234 -16.75 1 96.5 180 GLU B N 1
ATOM 3537 C CA . GLU B 1 180 ? 4.414 -31.219 -17.562 1 96.5 180 GLU B CA 1
ATOM 3538 C C . GLU B 1 180 ? 3.543 -32.438 -17.844 1 96.5 180 GLU B C 1
ATOM 3540 O O . GLU B 1 180 ? 2.502 -32.625 -17.203 1 96.5 180 GLU B O 1
ATOM 3545 N N . PRO B 1 181 ? 3.939 -33.188 -18.781 1 95.75 181 PRO B N 1
ATOM 3546 C CA . PRO B 1 181 ? 3.1 -34.344 -19.156 1 95.75 181 PRO B CA 1
ATOM 3547 C C . PRO B 1 181 ? 2.797 -35.281 -18 1 95.75 181 PRO B C 1
ATOM 3549 O O . PRO B 1 181 ? 1.745 -35.906 -17.969 1 95.75 181 PRO B O 1
ATOM 3552 N N . ASP B 1 182 ? 3.727 -35.281 -17.016 1 96.19 182 ASP B N 1
ATOM 3553 C CA . ASP B 1 182 ? 3.545 -36.188 -15.898 1 96.19 182 ASP B CA 1
ATOM 3554 C C . ASP B 1 182 ? 2.779 -35.531 -14.758 1 96.19 182 ASP B C 1
ATOM 3556 O O . ASP B 1 182 ? 2.688 -36.094 -13.656 1 96.19 182 ASP B O 1
ATOM 3560 N N . GLY B 1 183 ? 2.322 -34.281 -15.031 1 96.69 183 GLY B N 1
ATOM 3561 C CA . GLY B 1 183 ? 1.448 -33.625 -14.07 1 96.69 183 GLY B CA 1
ATOM 3562 C C . GLY B 1 183 ? 2.17 -32.594 -13.211 1 96.69 183 GLY B C 1
ATOM 3563 O O . GLY B 1 183 ? 1.533 -31.781 -12.547 1 96.69 183 GLY B O 1
ATOM 3564 N N . LEU B 1 184 ? 3.471 -32.625 -13.125 1 97.56 184 LEU B N 1
ATOM 3565 C CA . LEU B 1 184 ? 4.246 -31.703 -12.32 1 97.56 184 LEU B CA 1
ATOM 3566 C C . LEU B 1 184 ? 4.008 -30.266 -12.773 1 97.56 184 LEU B C 1
ATOM 3568 O O . LEU B 1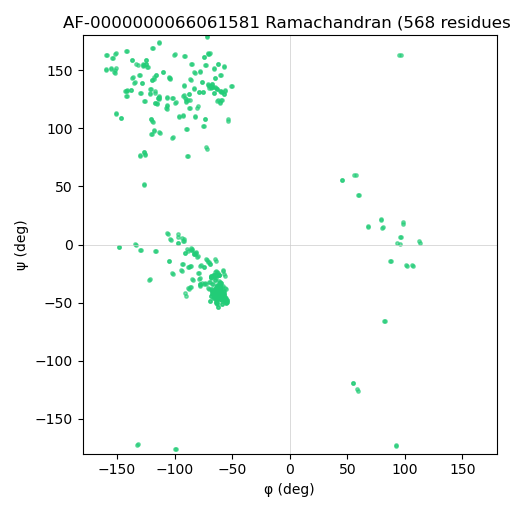 184 ? 4.109 -29.969 -13.969 1 97.56 184 LEU B O 1
ATOM 3572 N N . ALA B 1 185 ? 3.594 -29.422 -11.859 1 97.44 185 ALA B N 1
ATOM 3573 C CA . ALA B 1 185 ? 3.451 -28.016 -12.195 1 97.44 185 ALA B CA 1
ATOM 3574 C C . ALA B 1 185 ? 4.777 -27.422 -12.672 1 97.44 185 ALA B C 1
ATOM 3576 O O . ALA B 1 185 ? 5.816 -27.641 -12.039 1 97.44 185 ALA B O 1
ATOM 3577 N N . MET B 1 186 ? 4.75 -26.734 -13.773 1 96.06 186 MET B N 1
ATOM 3578 C CA . MET B 1 186 ? 5.977 -26.125 -14.258 1 96.06 186 MET B CA 1
ATOM 3579 C C . MET B 1 186 ? 6.441 -25.016 -13.312 1 96.06 186 MET B C 1
ATOM 3581 O O . MET B 1 186 ? 5.629 -24.234 -12.82 1 96.06 186 MET B O 1
ATOM 3585 N N . SER B 1 187 ? 7.73 -25.016 -13.039 1 93.25 187 SER B N 1
ATOM 3586 C CA . SER B 1 187 ? 8.359 -24.078 -12.117 1 93.25 187 SER B CA 1
ATOM 3587 C C . SER B 1 187 ? 9.844 -23.906 -12.438 1 93.25 187 SER B C 1
ATOM 3589 O O . SER B 1 187 ? 10.492 -24.828 -12.906 1 93.25 187 SER B O 1
ATOM 3591 N N . SER B 1 188 ? 10.312 -22.703 -12.094 1 87.69 188 SER B N 1
ATOM 3592 C CA . SER B 1 188 ? 11.758 -22.484 -12.188 1 87.69 188 SER B CA 1
ATOM 3593 C C . SER B 1 188 ? 12.516 -23.422 -11.242 1 87.69 188 SER B C 1
ATOM 3595 O O . SER B 1 188 ? 13.664 -23.781 -11.516 1 87.69 188 SER B O 1
ATOM 3597 N N . ARG B 1 189 ? 11.922 -23.891 -10.195 1 89.31 189 ARG B N 1
ATOM 3598 C CA . ARG B 1 189 ? 12.555 -24.719 -9.18 1 89.31 189 ARG B CA 1
ATOM 3599 C C . ARG B 1 189 ? 12.711 -26.156 -9.664 1 89.31 189 ARG B C 1
ATOM 3601 O O . ARG B 1 189 ? 13.438 -26.938 -9.055 1 89.31 189 ARG B O 1
ATOM 3608 N N . ASN B 1 190 ? 11.922 -26.484 -10.727 1 91.94 190 ASN B N 1
ATOM 3609 C CA . ASN B 1 190 ? 12.07 -27.828 -11.266 1 91.94 190 ASN B CA 1
ATOM 3610 C C . ASN B 1 190 ? 13.508 -28.094 -11.711 1 91.94 190 ASN B C 1
ATOM 3612 O O . ASN B 1 190 ? 13.945 -29.25 -11.75 1 91.94 190 ASN B O 1
ATOM 3616 N N . GLY B 1 191 ? 14.203 -27.016 -11.984 1 87.94 191 GLY B N 1
ATOM 3617 C CA . GLY B 1 191 ? 15.586 -27.141 -12.414 1 87.94 191 GLY B CA 1
ATOM 3618 C C . GLY B 1 191 ? 16.516 -27.594 -11.305 1 87.94 191 GLY B C 1
ATOM 3619 O O . GLY B 1 191 ? 17.641 -28.031 -11.57 1 87.94 191 GLY B O 1
ATOM 3620 N N . TYR B 1 192 ? 16 -27.5 -10.078 1 89.69 192 TYR B N 1
ATOM 3621 C CA . TYR B 1 192 ? 16.812 -27.906 -8.93 1 89.69 192 TYR B CA 1
ATOM 3622 C C . TYR B 1 192 ? 16.734 -29.422 -8.734 1 89.69 192 TYR B C 1
ATOM 3624 O O . TYR B 1 192 ? 17.484 -29.984 -7.938 1 89.69 192 TYR B O 1
ATOM 3632 N N . LEU B 1 193 ? 15.844 -30.078 -9.492 1 94.88 193 LEU B N 1
ATOM 3633 C CA . LEU B 1 193 ? 15.586 -31.5 -9.273 1 94.88 193 LEU B CA 1
ATOM 3634 C C . LEU B 1 193 ? 16.578 -32.344 -10.055 1 94.88 193 LEU B C 1
ATOM 3636 O O . LEU B 1 193 ? 16.703 -32.219 -11.281 1 94.88 193 LEU B O 1
ATOM 3640 N N . GLY B 1 194 ? 17.25 -33.188 -9.336 1 95.25 194 GLY B N 1
ATOM 3641 C CA . GLY B 1 194 ? 18 -34.25 -10.023 1 95.25 194 GLY B CA 1
ATOM 3642 C C . GLY B 1 194 ? 17.109 -35.312 -10.609 1 95.25 194 GLY B C 1
ATOM 3643 O O . GLY B 1 194 ? 15.898 -35.312 -10.414 1 95.25 194 GLY B O 1
ATOM 3644 N N . PRO B 1 195 ? 17.719 -36.281 -11.258 1 96.06 195 PRO B N 1
ATOM 3645 C CA . PRO B 1 195 ? 16.922 -37.281 -11.945 1 96.06 195 PRO B CA 1
ATOM 3646 C C . PRO B 1 195 ? 16.016 -38.062 -11 1 96.06 195 PRO B C 1
ATOM 3648 O O . PRO B 1 195 ? 14.852 -38.344 -11.312 1 96.06 195 PRO B O 1
ATOM 3651 N N . GLU B 1 196 ? 16.547 -38.438 -9.914 1 96.62 196 GLU B N 1
ATOM 3652 C CA . GLU B 1 196 ? 15.781 -39.219 -8.961 1 96.62 196 GLU B CA 1
ATOM 3653 C C . GLU B 1 196 ? 14.633 -38.406 -8.367 1 96.62 196 GLU B C 1
ATOM 3655 O O . GLU B 1 196 ? 13.5 -38.875 -8.297 1 96.62 196 GLU B O 1
ATOM 3660 N N . ASP B 1 197 ? 14.945 -37.219 -7.984 1 97 197 ASP B N 1
ATOM 3661 C CA . ASP B 1 197 ? 13.938 -36.312 -7.426 1 97 197 ASP B CA 1
ATOM 3662 C C . ASP B 1 197 ? 12.875 -35.969 -8.461 1 97 197 ASP B C 1
ATOM 3664 O O . ASP B 1 197 ? 11.688 -35.938 -8.148 1 97 197 ASP B O 1
ATOM 3668 N N . ARG B 1 198 ? 13.344 -35.781 -9.672 1 97.12 198 ARG B N 1
ATOM 3669 C CA . ARG B 1 198 ? 12.422 -35.406 -10.75 1 97.12 198 ARG B CA 1
ATOM 3670 C C . ARG B 1 198 ? 11.406 -36.531 -10.984 1 97.12 198 ARG B C 1
ATOM 3672 O O . ARG B 1 198 ? 10.242 -36.25 -11.297 1 97.12 198 ARG B O 1
ATOM 3679 N N . ALA B 1 199 ? 11.836 -37.688 -10.836 1 97.06 199 ALA B N 1
ATOM 3680 C CA . ALA B 1 199 ? 10.969 -38.844 -11.047 1 97.06 199 ALA B CA 1
ATOM 3681 C C . ALA B 1 199 ? 9.891 -38.938 -9.969 1 97.06 199 ALA B C 1
ATOM 3683 O O . ALA B 1 199 ? 8.781 -39.406 -10.227 1 97.06 199 ALA B O 1
ATOM 3684 N N . ARG B 1 200 ? 10.156 -38.406 -8.789 1 97.5 200 ARG B N 1
ATOM 3685 C CA . ARG B 1 200 ? 9.234 -38.5 -7.66 1 97.5 200 ARG B CA 1
ATOM 3686 C C . ARG B 1 200 ? 8.328 -37.281 -7.578 1 97.5 200 ARG B C 1
ATOM 3688 O O . ARG B 1 200 ? 7.242 -37.344 -7.004 1 97.5 200 ARG B O 1
ATOM 3695 N N . ALA B 1 201 ? 8.703 -36.188 -8.133 1 98.19 201 ALA B N 1
ATOM 3696 C CA . ALA B 1 201 ? 8.086 -34.875 -7.957 1 98.19 201 ALA B CA 1
ATOM 3697 C C . ALA B 1 201 ? 6.609 -34.906 -8.344 1 98.19 201 ALA B C 1
ATOM 3699 O O . ALA B 1 201 ? 5.77 -34.312 -7.66 1 98.19 201 ALA B O 1
ATOM 3700 N N . PRO B 1 202 ? 6.219 -35.688 -9.391 1 98.25 202 PRO B N 1
ATOM 3701 C CA . PRO B 1 202 ? 4.812 -35.719 -9.812 1 98.25 202 PRO B CA 1
ATOM 3702 C C . PRO B 1 202 ? 3.885 -36.281 -8.75 1 98.25 202 PRO B C 1
ATOM 3704 O O . PRO B 1 202 ? 2.662 -36.156 -8.852 1 98.25 202 PRO B O 1
ATOM 3707 N N . ALA B 1 203 ? 4.5 -36.938 -7.711 1 98.31 203 ALA B N 1
ATOM 3708 C CA . ALA B 1 203 ? 3.707 -37.562 -6.648 1 98.31 203 ALA B CA 1
ATOM 3709 C C . ALA B 1 203 ? 2.883 -36.5 -5.91 1 98.31 203 ALA B C 1
ATOM 3711 O O . ALA B 1 203 ? 1.815 -36.812 -5.371 1 98.31 203 ALA B O 1
ATOM 3712 N N . LEU B 1 204 ? 3.371 -35.281 -5.934 1 98.56 204 LEU B N 1
ATOM 3713 C CA . LEU B 1 204 ? 2.631 -34.219 -5.289 1 98.56 204 LEU B CA 1
ATOM 3714 C C . LEU B 1 204 ? 1.265 -34.031 -5.941 1 98.56 204 LEU B C 1
ATOM 3716 O O . LEU B 1 204 ? 0.235 -34.094 -5.266 1 98.56 204 LEU B O 1
ATOM 3720 N N . HIS B 1 205 ? 1.24 -33.844 -7.215 1 98.62 205 HIS B N 1
ATOM 3721 C CA . HIS B 1 205 ? -0.004 -33.656 -7.953 1 98.62 205 HIS B CA 1
ATOM 3722 C C . HIS B 1 205 ? -0.895 -34.906 -7.848 1 98.62 205 HIS B C 1
ATOM 3724 O O . HIS B 1 205 ? -2.117 -34.781 -7.746 1 98.62 205 HIS B O 1
ATOM 3730 N N . ALA B 1 206 ? -0.25 -36.062 -7.887 1 98.56 206 ALA B N 1
ATOM 3731 C CA . ALA B 1 206 ? -1.005 -37.312 -7.781 1 98.56 206 ALA B CA 1
ATOM 3732 C C . ALA B 1 206 ? -1.775 -37.375 -6.465 1 98.56 206 ALA B C 1
ATOM 3734 O O . ALA B 1 206 ? -2.922 -37.844 -6.434 1 98.56 206 ALA B O 1
ATOM 3735 N N . ALA B 1 207 ? -1.125 -36.969 -5.414 1 98.69 207 ALA B N 1
ATOM 3736 C CA . ALA B 1 207 ? -1.777 -36.938 -4.105 1 98.69 207 ALA B CA 1
ATOM 3737 C C . ALA B 1 207 ? -2.971 -36 -4.09 1 98.69 207 ALA B C 1
ATOM 3739 O O . ALA B 1 207 ? -4.012 -36.312 -3.502 1 98.69 207 ALA B O 1
ATOM 3740 N N . LEU B 1 208 ? -2.883 -34.812 -4.699 1 98.75 208 LEU B N 1
ATOM 3741 C CA . LEU B 1 208 ? -3.98 -33.875 -4.773 1 98.75 208 LEU B CA 1
ATOM 3742 C C . LEU B 1 208 ? -5.152 -34.438 -5.562 1 98.75 208 LEU B C 1
ATOM 3744 O O . LEU B 1 208 ? -6.309 -34.281 -5.176 1 98.75 208 LEU B O 1
ATOM 3748 N N . ARG B 1 209 ? -4.812 -35.125 -6.617 1 98.56 209 ARG B N 1
ATOM 3749 C CA . ARG B 1 209 ? -5.848 -35.75 -7.441 1 98.56 209 ARG B CA 1
ATOM 3750 C C . ARG B 1 209 ? -6.586 -36.844 -6.676 1 98.56 209 ARG B C 1
ATOM 3752 O O . ARG B 1 209 ? -7.805 -36.969 -6.805 1 98.56 209 ARG B O 1
ATOM 3759 N N . ALA B 1 210 ? -5.785 -37.625 -5.949 1 98.56 210 ALA B N 1
ATOM 3760 C CA . ALA B 1 210 ? -6.395 -38.656 -5.137 1 98.56 210 ALA B CA 1
ATOM 3761 C C . ALA B 1 210 ? -7.355 -38.062 -4.109 1 98.56 210 ALA B C 1
ATOM 3763 O O . ALA B 1 210 ? -8.461 -38.594 -3.91 1 98.56 210 ALA B O 1
ATOM 3764 N N . LEU B 1 211 ? -6.918 -37.062 -3.475 1 98.56 211 LEU B N 1
ATOM 3765 C CA . LEU B 1 211 ? -7.766 -36.344 -2.508 1 98.56 211 LEU B CA 1
ATOM 3766 C C . LEU B 1 211 ? -9.023 -35.812 -3.176 1 98.56 211 LEU B C 1
ATOM 3768 O O . LEU B 1 211 ? -10.125 -35.969 -2.658 1 98.56 211 LEU B O 1
ATOM 3772 N N . ALA B 1 212 ? -8.906 -35.156 -4.309 1 98.19 212 ALA B N 1
ATOM 3773 C CA . ALA B 1 212 ? -10.055 -34.656 -5.059 1 98.19 212 ALA B CA 1
ATOM 3774 C C . ALA B 1 212 ? -11.023 -35.781 -5.406 1 98.19 212 ALA B C 1
ATOM 3776 O O . ALA B 1 212 ? -12.242 -35.594 -5.316 1 98.19 212 ALA B O 1
ATOM 3777 N N . GLY B 1 213 ? -10.445 -36.875 -5.82 1 97.62 213 GLY B N 1
ATOM 3778 C CA . GLY B 1 213 ? -11.273 -38.031 -6.121 1 97.62 213 GLY B CA 1
ATOM 3779 C C . GLY B 1 213 ? -12.086 -38.531 -4.934 1 97.62 213 GLY B C 1
ATOM 3780 O O . GLY B 1 213 ? -13.25 -38.875 -5.082 1 97.62 213 GLY B O 1
ATOM 3781 N N . ALA B 1 214 ? -11.422 -38.562 -3.781 1 97.44 214 ALA B N 1
ATOM 3782 C CA . ALA B 1 214 ? -12.125 -38.969 -2.562 1 97.44 214 ALA B CA 1
ATOM 3783 C C . ALA B 1 214 ? -13.289 -38.031 -2.271 1 97.44 214 ALA B C 1
ATOM 3785 O O . ALA B 1 214 ? -14.375 -38.469 -1.886 1 97.44 214 ALA B O 1
ATOM 3786 N N . LEU B 1 215 ? -13.094 -36.781 -2.479 1 96.44 215 LEU B N 1
ATOM 3787 C CA . LEU B 1 215 ? -14.141 -35.781 -2.293 1 96.44 215 LEU B CA 1
ATOM 3788 C C . LEU B 1 215 ? -15.289 -36 -3.266 1 96.44 215 LEU B C 1
ATOM 3790 O O . LEU B 1 215 ? -16.469 -35.906 -2.893 1 96.44 215 LEU B O 1
ATOM 3794 N N . GLU B 1 216 ? -14.93 -36.281 -4.477 1 94.69 216 GLU B N 1
ATOM 3795 C CA . GLU B 1 216 ? -15.93 -36.562 -5.504 1 94.69 216 GLU B CA 1
ATOM 3796 C C . GLU B 1 216 ? -16.797 -37.75 -5.145 1 94.69 216 GLU B C 1
ATOM 3798 O O . GLU B 1 216 ? -17.969 -37.812 -5.5 1 94.69 216 GLU B O 1
ATOM 3803 N N . ARG B 1 217 ? -16.141 -38.688 -4.438 1 94.69 217 ARG B N 1
ATOM 3804 C CA . ARG B 1 217 ? -16.844 -39.875 -4.039 1 94.69 217 ARG B CA 1
ATOM 3805 C C . ARG B 1 217 ? -17.688 -39.656 -2.785 1 94.69 217 ARG B C 1
ATOM 3807 O O . ARG B 1 217 ? -18.328 -40.562 -2.279 1 94.69 217 ARG B O 1
ATOM 3814 N N . GLY B 1 218 ? -17.562 -38.5 -2.189 1 93.38 218 GLY B N 1
ATOM 3815 C CA . GLY B 1 218 ? -18.5 -38.125 -1.13 1 93.38 218 GLY B CA 1
ATOM 3816 C C . GLY B 1 218 ? -17.844 -38.062 0.235 1 93.38 218 GLY B C 1
ATOM 3817 O O . GLY B 1 218 ? -18.5 -37.719 1.225 1 93.38 218 GLY B O 1
ATOM 3818 N N . GLU B 1 219 ? -16.562 -38.281 0.334 1 94.44 219 GLU B N 1
ATOM 3819 C CA . GLU B 1 219 ? -15.867 -38.156 1.611 1 94.44 219 GLU B CA 1
ATOM 3820 C C . GLU B 1 219 ? -15.742 -36.719 2.057 1 94.44 219 GLU B C 1
ATOM 3822 O O . GLU B 1 219 ? -15.516 -35.812 1.234 1 94.44 219 GLU B O 1
ATOM 3827 N N . ARG B 1 220 ? -15.977 -36.5 3.449 1 94.75 220 ARG B N 1
ATOM 3828 C CA . ARG B 1 220 ? -16.031 -35.125 3.891 1 94.75 220 ARG B CA 1
ATOM 3829 C C . ARG B 1 220 ? -15.219 -34.906 5.164 1 94.75 220 ARG B C 1
ATOM 3831 O O . ARG B 1 220 ? -15.211 -33.812 5.742 1 94.75 220 ARG B O 1
ATOM 3838 N N . ASP B 1 221 ? -14.633 -35.938 5.625 1 95.44 221 ASP B N 1
ATOM 3839 C CA . ASP B 1 221 ? -13.711 -35.75 6.742 1 95.44 221 ASP B CA 1
ATOM 3840 C C . ASP B 1 221 ? -12.422 -35.062 6.281 1 95.44 221 ASP B C 1
ATOM 3842 O O . ASP B 1 221 ? -11.414 -35.75 6.062 1 95.44 221 ASP B O 1
ATOM 3846 N N . PHE B 1 222 ? -12.461 -33.781 6.18 1 96.62 222 PHE B N 1
ATOM 3847 C CA . PHE B 1 222 ? -11.398 -33 5.562 1 96.62 222 PHE B CA 1
ATOM 3848 C C . PHE B 1 222 ? -10.062 -33.281 6.25 1 96.62 222 PHE B C 1
ATOM 3850 O O . PHE B 1 222 ? -9.07 -33.562 5.586 1 96.62 222 PHE B O 1
ATOM 3857 N N . PRO B 1 223 ? -10.055 -33.25 7.625 1 96.81 223 PRO B N 1
ATOM 3858 C CA . PRO B 1 223 ? -8.766 -33.531 8.281 1 96.81 223 PRO B CA 1
ATOM 3859 C C . PRO B 1 223 ? -8.203 -34.875 7.914 1 96.81 223 PRO B C 1
ATOM 3861 O O . PRO B 1 223 ? -6.996 -35.031 7.691 1 96.81 223 PRO B O 1
ATOM 3864 N N . ALA B 1 224 ? -9.031 -35.844 7.82 1 97.69 224 ALA B N 1
ATOM 3865 C CA . ALA B 1 224 ? -8.578 -37.188 7.477 1 97.69 224 ALA B CA 1
ATOM 3866 C C . ALA B 1 224 ? -8.07 -37.25 6.039 1 97.69 224 ALA B C 1
ATOM 3868 O O . ALA B 1 224 ? -7.09 -37.938 5.75 1 97.69 224 ALA B O 1
ATOM 3869 N N . LEU B 1 225 ? -8.812 -36.594 5.18 1 98.06 225 LEU B N 1
ATOM 3870 C CA . LEU B 1 225 ? -8.422 -36.562 3.775 1 98.06 225 LEU B CA 1
ATOM 3871 C C . LEU B 1 225 ? -7.082 -35.875 3.6 1 98.06 225 LEU B C 1
ATOM 3873 O O . LEU B 1 225 ? -6.234 -36.312 2.826 1 98.06 225 LEU B O 1
ATOM 3877 N N . GLU B 1 226 ? -6.871 -34.75 4.258 1 98.56 226 GLU B N 1
ATOM 3878 C CA . GLU B 1 226 ? -5.594 -34.062 4.227 1 98.56 226 GLU B CA 1
ATOM 3879 C C . GLU B 1 226 ? -4.457 -34.938 4.715 1 98.56 226 GLU B C 1
ATOM 3881 O O . GLU B 1 226 ? -3.387 -35 4.105 1 98.56 226 GLU B O 1
ATOM 3886 N N . GLN B 1 227 ? -4.746 -35.625 5.832 1 98.5 227 GLN B N 1
ATOM 3887 C CA . GLN B 1 227 ? -3.74 -36.531 6.398 1 98.5 227 GLN B CA 1
ATOM 3888 C C . GLN B 1 227 ? -3.398 -37.656 5.43 1 98.5 227 GLN B C 1
ATOM 3890 O O . GLN B 1 227 ? -2.232 -38.031 5.301 1 98.5 227 GLN B O 1
ATOM 3895 N N . ALA B 1 228 ? -4.387 -38.219 4.773 1 98.62 228 ALA B N 1
ATOM 3896 C CA . ALA B 1 228 ? -4.16 -39.281 3.789 1 98.62 228 ALA B CA 1
ATOM 3897 C C . ALA B 1 228 ? -3.279 -38.781 2.645 1 98.62 228 ALA B C 1
ATOM 3899 O O . ALA B 1 228 ? -2.361 -39.469 2.209 1 98.62 228 ALA B O 1
ATOM 3900 N N . ALA B 1 229 ? -3.572 -37.625 2.178 1 98.75 229 ALA B N 1
ATOM 3901 C CA . ALA B 1 229 ? -2.771 -37.031 1.109 1 98.75 229 ALA B CA 1
ATOM 3902 C C . ALA B 1 229 ? -1.335 -36.812 1.568 1 98.75 229 ALA B C 1
ATOM 3904 O O . ALA B 1 229 ? -0.387 -37.062 0.831 1 98.75 229 ALA B O 1
ATOM 3905 N N . ARG B 1 230 ? -1.168 -36.312 2.754 1 98.69 230 ARG B N 1
ATOM 3906 C CA . ARG B 1 230 ? 0.163 -36.094 3.314 1 98.69 230 ARG B CA 1
ATOM 3907 C C . ARG B 1 230 ? 0.949 -37.406 3.363 1 98.69 230 ARG B C 1
ATOM 3909 O O . ARG B 1 230 ? 2.127 -37.438 3.002 1 98.69 230 ARG B O 1
ATOM 3916 N N . SER B 1 231 ? 0.299 -38.406 3.812 1 98.69 231 SER B N 1
ATOM 3917 C CA . SER B 1 231 ? 0.931 -39.719 3.916 1 98.69 231 SER B CA 1
ATOM 3918 C C . SER B 1 231 ? 1.348 -40.219 2.545 1 98.69 231 SER B C 1
ATOM 3920 O O . SER B 1 231 ? 2.41 -40.844 2.402 1 98.69 231 SER B O 1
ATOM 3922 N N . GLN B 1 232 ? 0.484 -40.031 1.588 1 98.69 232 GLN B N 1
ATOM 3923 C CA . GLN B 1 232 ? 0.797 -40.438 0.223 1 98.69 232 GLN B CA 1
ATOM 3924 C C . GLN B 1 232 ? 2.035 -39.719 -0.298 1 98.69 232 GLN B C 1
ATOM 3926 O O . GLN B 1 232 ? 2.895 -40.344 -0.937 1 98.69 232 GLN B O 1
ATOM 3931 N N . ILE B 1 233 ? 2.139 -38.406 -0.05 1 98.75 233 ILE B N 1
ATOM 3932 C CA . ILE B 1 233 ? 3.277 -37.594 -0.462 1 98.75 233 ILE B CA 1
ATOM 3933 C C . ILE B 1 233 ? 4.543 -38.094 0.226 1 98.75 233 ILE B C 1
ATOM 3935 O O . ILE B 1 233 ? 5.582 -38.281 -0.418 1 98.75 233 ILE B O 1
ATOM 3939 N N . GLU B 1 234 ? 4.438 -38.438 1.481 1 98.56 234 GLU B N 1
ATOM 3940 C CA . GLU B 1 234 ? 5.566 -38.969 2.248 1 98.56 234 GLU B CA 1
ATOM 3941 C C . GLU B 1 234 ? 6.016 -40.312 1.712 1 98.56 234 GLU B C 1
ATOM 3943 O O . GLU B 1 234 ? 7.215 -40.594 1.582 1 98.56 234 GLU B O 1
ATOM 3948 N N . ALA B 1 235 ? 5.078 -41.125 1.435 1 98.31 235 ALA B N 1
ATOM 3949 C CA . ALA B 1 235 ? 5.371 -42.469 0.941 1 98.31 235 ALA B CA 1
ATOM 3950 C C . ALA B 1 235 ? 6.117 -42.406 -0.389 1 98.31 235 ALA B C 1
ATOM 3952 O O . ALA B 1 235 ? 6.887 -43.312 -0.714 1 98.31 235 ALA B O 1
ATOM 3953 N N . ALA B 1 236 ? 5.93 -41.375 -1.093 1 98.25 236 ALA B N 1
ATOM 3954 C CA . ALA B 1 236 ? 6.578 -41.188 -2.391 1 98.25 236 ALA B CA 1
ATOM 3955 C C . ALA B 1 236 ? 7.973 -40.594 -2.232 1 98.25 236 ALA B C 1
ATOM 3957 O O . ALA B 1 236 ? 8.672 -40.375 -3.221 1 98.25 236 ALA B O 1
ATOM 3958 N N . GLY B 1 237 ? 8.336 -40.281 -1.014 1 98 237 GLY B N 1
ATOM 3959 C CA . GLY B 1 237 ? 9.688 -39.812 -0.733 1 98 237 GLY B CA 1
ATOM 3960 C C . GLY B 1 237 ? 9.789 -38.281 -0.695 1 98 237 GLY B C 1
ATOM 3961 O O . GLY B 1 237 ? 10.891 -37.75 -0.716 1 98 237 GLY B O 1
ATOM 3962 N N . LEU B 1 238 ? 8.672 -37.656 -0.779 1 98.62 238 LEU B N 1
ATOM 3963 C CA . LEU B 1 238 ? 8.672 -36.188 -0.584 1 98.62 238 LEU B CA 1
ATOM 3964 C C . LEU B 1 238 ? 8.43 -35.844 0.881 1 98.62 238 LEU B C 1
ATOM 3966 O O . LEU B 1 238 ? 8.086 -36.719 1.683 1 98.62 238 LEU B O 1
ATOM 3970 N N . ARG B 1 239 ? 8.75 -34.625 1.281 1 98.38 239 ARG B N 1
ATOM 3971 C CA . ARG B 1 239 ? 8.516 -34.125 2.635 1 98.38 239 ARG B CA 1
ATOM 3972 C C . ARG B 1 239 ? 7.465 -33.031 2.645 1 98.38 239 ARG B C 1
ATOM 3974 O O . ARG B 1 239 ? 7.781 -31.859 2.391 1 98.38 239 ARG B O 1
ATOM 3981 N N . PRO B 1 240 ? 6.242 -33.438 2.936 1 98.12 240 PRO B N 1
ATOM 3982 C CA . PRO B 1 240 ? 5.172 -32.438 2.898 1 98.12 240 PRO B CA 1
ATOM 3983 C C . PRO B 1 240 ? 5.293 -31.391 4.012 1 98.12 240 PRO B C 1
ATOM 3985 O O . PRO B 1 240 ? 5.652 -31.734 5.141 1 98.12 240 PRO B O 1
ATOM 3988 N N . GLU B 1 241 ? 5.09 -30.156 3.709 1 97.44 241 GLU B N 1
ATOM 3989 C CA . GLU B 1 241 ? 4.934 -29.109 4.703 1 97.44 241 GLU B CA 1
ATOM 3990 C C . GLU B 1 241 ? 3.471 -28.922 5.086 1 97.44 241 GLU B C 1
ATOM 3992 O O . GLU B 1 241 ? 3.145 -28.781 6.27 1 97.44 241 GLU B O 1
ATOM 3997 N N . TYR B 1 242 ? 2.602 -28.953 4.113 1 97.62 242 TYR B N 1
ATOM 3998 C CA . TYR B 1 242 ? 1.174 -28.906 4.41 1 97.62 242 TYR B CA 1
ATOM 3999 C C . TYR B 1 242 ? 0.359 -29.438 3.238 1 97.62 242 TYR B C 1
ATOM 4001 O O . TYR B 1 242 ? 0.825 -29.438 2.096 1 97.62 242 TYR B O 1
ATOM 4009 N N . VAL B 1 243 ? -0.716 -29.969 3.412 1 98.5 243 VAL B N 1
ATOM 4010 C CA . VAL B 1 243 ? -1.858 -30.203 2.537 1 98.5 243 VAL B CA 1
ATOM 4011 C C . VAL B 1 243 ? -3.131 -29.656 3.186 1 98.5 243 VAL B C 1
ATOM 4013 O O . VAL B 1 243 ? -3.467 -30.031 4.312 1 98.5 243 VAL B O 1
ATOM 4016 N N . SER B 1 244 ? -3.77 -28.812 2.488 1 98.38 244 SER B N 1
ATOM 4017 C CA . SER B 1 244 ? -4.898 -28.141 3.137 1 98.38 244 SER B CA 1
ATOM 4018 C C . SER B 1 244 ? -6.059 -27.953 2.168 1 98.38 244 SER B C 1
ATOM 4020 O O . SER B 1 244 ? -5.855 -27.594 1.007 1 98.38 244 SER B O 1
ATOM 4022 N N . LEU B 1 245 ? -7.203 -28.312 2.635 1 98.19 245 LEU B N 1
ATOM 4023 C CA . LEU B 1 245 ? -8.453 -28 1.945 1 98.19 245 LEU B CA 1
ATOM 4024 C C . LEU B 1 245 ? -9.008 -26.656 2.418 1 98.19 245 LEU B C 1
ATOM 4026 O O . LEU B 1 245 ? -9.227 -26.453 3.613 1 98.19 245 LEU B O 1
ATOM 4030 N N . ARG B 1 246 ? -9.266 -25.75 1.466 1 98.19 246 ARG B N 1
ATOM 4031 C CA . ARG B 1 246 ? -9.719 -24.406 1.793 1 98.19 246 ARG B CA 1
ATOM 4032 C C . ARG B 1 246 ? -10.852 -23.969 0.871 1 98.19 246 ARG B C 1
ATOM 4034 O O . ARG B 1 246 ? -11.031 -24.531 -0.21 1 98.19 246 ARG B O 1
ATOM 4041 N N . ARG B 1 247 ? -11.641 -22.969 1.339 1 97.56 247 ARG B N 1
ATOM 4042 C CA . ARG B 1 247 ? -12.578 -22.312 0.437 1 97.56 247 ARG B CA 1
ATOM 4043 C C . ARG B 1 247 ? -11.844 -21.547 -0.656 1 97.56 247 ARG B C 1
ATOM 4045 O O . ARG B 1 247 ? -10.922 -20.781 -0.371 1 97.56 247 ARG B O 1
ATOM 4052 N N . ARG B 1 248 ? -12.242 -21.766 -1.857 1 97.69 248 ARG B N 1
ATOM 4053 C CA . ARG B 1 248 ? -11.531 -21.203 -3.004 1 97.69 248 ARG B CA 1
ATOM 4054 C C . ARG B 1 248 ? -11.602 -19.688 -3 1 97.69 248 ARG B C 1
ATOM 4056 O O . ARG B 1 248 ? -10.664 -19.016 -3.43 1 97.69 248 ARG B O 1
ATOM 4063 N N . GLN B 1 249 ? -12.617 -19.031 -2.432 1 95.38 249 GLN B N 1
ATOM 4064 C CA . GLN B 1 249 ? -12.891 -17.609 -2.525 1 95.38 249 GLN B CA 1
ATOM 4065 C C . GLN B 1 249 ? -11.992 -16.812 -1.578 1 95.38 249 GLN B C 1
ATOM 4067 O O . GLN B 1 249 ? -11.664 -15.656 -1.851 1 95.38 249 GLN B O 1
ATOM 4072 N N . ASP B 1 250 ? -11.602 -17.453 -0.445 1 94.62 250 ASP B N 1
ATOM 4073 C CA . ASP B 1 250 ? -10.922 -16.625 0.549 1 94.62 250 ASP B CA 1
ATOM 4074 C C . ASP B 1 250 ? -9.898 -17.438 1.331 1 94.62 250 ASP B C 1
ATOM 4076 O O . ASP B 1 250 ? -9.227 -16.906 2.221 1 94.62 250 ASP B O 1
ATOM 4080 N N . LEU B 1 251 ? -9.781 -18.75 1.053 1 97.44 251 LEU B N 1
ATOM 4081 C CA . LEU B 1 251 ? -8.82 -19.672 1.637 1 97.44 251 LEU B CA 1
ATOM 4082 C C . LEU B 1 251 ? -9.117 -19.906 3.115 1 97.44 251 LEU B C 1
ATOM 4084 O O . LEU B 1 251 ? -8.258 -20.391 3.857 1 97.44 251 LEU B O 1
ATOM 4088 N N . ASP B 1 252 ? -10.32 -19.531 3.602 1 96.06 252 ASP B N 1
ATOM 4089 C CA . ASP B 1 252 ? -10.742 -19.938 4.941 1 96.06 252 ASP B CA 1
ATOM 4090 C C . ASP B 1 252 ? -11.023 -21.438 5.008 1 96.06 252 ASP B C 1
ATOM 4092 O O . ASP B 1 252 ? -11.133 -22.094 3.973 1 96.06 252 ASP B O 1
ATOM 4096 N N . LEU B 1 253 ? -11.102 -21.938 6.238 1 96.38 253 LEU B N 1
ATOM 4097 C CA . LEU B 1 253 ? -11.492 -23.344 6.41 1 96.38 253 LEU B CA 1
ATOM 4098 C C . LEU B 1 253 ? -12.914 -23.578 5.906 1 96.38 253 LEU B C 1
ATOM 4100 O O . LEU B 1 253 ? -13.805 -22.75 6.156 1 96.38 253 LEU B O 1
ATOM 4104 N N . PRO B 1 254 ? -13.039 -24.625 5.168 1 95.81 254 PRO B N 1
ATOM 4105 C CA . PRO B 1 254 ? -14.391 -24.891 4.672 1 95.81 254 PRO B CA 1
ATOM 4106 C C . PRO B 1 254 ? -15.352 -25.328 5.777 1 95.81 254 PRO B C 1
ATOM 4108 O O . PRO B 1 254 ? -14.953 -26.016 6.711 1 95.81 254 PRO B O 1
ATOM 4111 N N . GLY B 1 255 ? -16.516 -24.734 5.727 1 90.31 255 GLY B N 1
ATOM 4112 C CA . GLY B 1 255 ? -17.594 -25.188 6.582 1 90.31 255 GLY B CA 1
ATOM 4113 C C . GLY B 1 255 ? -18.562 -26.109 5.871 1 90.31 255 GLY B C 1
ATOM 4114 O O . GLY B 1 255 ? -18.359 -26.453 4.707 1 90.31 255 GLY B O 1
ATOM 4115 N N . PRO B 1 256 ? -19.609 -26.406 6.758 1 86.38 256 PRO B N 1
ATOM 4116 C CA . PRO B 1 256 ? -20.641 -27.234 6.133 1 86.38 256 PRO B CA 1
ATOM 4117 C C . PRO B 1 256 ? -21.344 -26.547 4.961 1 86.38 256 PRO B C 1
ATOM 4119 O O . PRO B 1 256 ? -21.672 -25.359 5.051 1 86.38 256 PRO B O 1
ATOM 4122 N N . GLY B 1 257 ? -21.375 -27.047 3.848 1 89.31 257 GLY B N 1
ATOM 4123 C CA . GLY B 1 257 ? -22.109 -26.5 2.719 1 89.31 257 GLY B CA 1
ATOM 4124 C C . GLY B 1 257 ? -21.219 -25.875 1.67 1 89.31 257 GLY B C 1
ATOM 4125 O O . GLY B 1 257 ? -21.672 -25.547 0.571 1 89.31 257 GLY B O 1
ATOM 4126 N N . ASP B 1 258 ? -20 -25.562 2.043 1 94.12 258 ASP B N 1
ATOM 4127 C CA . ASP B 1 258 ? -19.094 -25.016 1.042 1 94.12 258 ASP B CA 1
ATOM 4128 C C . ASP B 1 258 ? -18.812 -26.031 -0.065 1 94.12 258 ASP B C 1
ATOM 4130 O O . ASP B 1 258 ? -18.547 -27.203 0.211 1 94.12 258 ASP B O 1
ATOM 4134 N N . ARG B 1 259 ? -18.875 -25.5 -1.345 1 95.81 259 ARG B N 1
ATOM 4135 C CA . ARG B 1 259 ? -18.766 -26.438 -2.463 1 95.81 259 ARG B CA 1
ATOM 4136 C C . ARG B 1 259 ? -17.578 -26.062 -3.354 1 95.81 259 ARG B C 1
ATOM 4138 O O . ARG B 1 259 ? -17.047 -26.922 -4.078 1 95.81 259 ARG B O 1
ATOM 4145 N N . GLU B 1 260 ? -17.266 -24.812 -3.395 1 97.81 260 GLU B N 1
ATOM 4146 C CA . GLU B 1 260 ? -16.125 -24.359 -4.176 1 97.81 260 GLU B CA 1
ATOM 4147 C C . GLU B 1 260 ? -14.852 -24.359 -3.342 1 97.81 260 GLU B C 1
ATOM 4149 O O . GLU B 1 260 ? -14.578 -23.422 -2.6 1 97.81 260 GLU B O 1
ATOM 4154 N N . LEU B 1 261 ? -14.055 -25.406 -3.508 1 98.19 261 LEU B N 1
ATOM 4155 C CA . LEU B 1 261 ? -12.891 -25.625 -2.664 1 98.19 261 LEU B CA 1
ATOM 4156 C C . LEU B 1 261 ? -11.609 -25.625 -3.496 1 98.19 261 LEU B C 1
ATOM 4158 O O . LEU B 1 261 ? -11.664 -25.609 -4.727 1 98.19 261 LEU B O 1
ATOM 4162 N N . VAL B 1 262 ? -10.516 -25.594 -2.818 1 98.62 262 VAL B N 1
ATOM 4163 C CA . VAL B 1 262 ? -9.203 -25.75 -3.422 1 98.62 262 VAL B CA 1
ATOM 4164 C C . VAL B 1 262 ? -8.297 -26.547 -2.484 1 98.62 262 VAL B C 1
ATOM 4166 O O . VAL B 1 262 ? -8.32 -26.344 -1.268 1 98.62 262 VAL B O 1
ATOM 4169 N N . ILE B 1 263 ? -7.648 -27.5 -3.043 1 98.75 263 ILE B N 1
ATOM 4170 C CA . ILE B 1 263 ? -6.605 -28.234 -2.336 1 98.75 263 ILE B CA 1
ATOM 4171 C C . ILE B 1 263 ? -5.254 -27.562 -2.561 1 98.75 263 ILE B C 1
ATOM 4173 O O . ILE B 1 263 ? -4.855 -27.312 -3.703 1 98.75 263 ILE B O 1
ATOM 4177 N N . LEU B 1 264 ? -4.598 -27.188 -1.491 1 98.75 264 LEU B N 1
ATOM 4178 C CA . LEU B 1 264 ? -3.268 -26.594 -1.585 1 98.75 264 LEU B CA 1
ATOM 4179 C C . LEU B 1 264 ? -2.23 -27.469 -0.879 1 98.75 264 LEU B C 1
ATOM 4181 O O . LEU B 1 264 ? -2.512 -28.047 0.173 1 98.75 264 LEU B O 1
ATOM 4185 N N . ALA B 1 265 ? -1.025 -27.516 -1.447 1 98.5 265 ALA B N 1
ATOM 4186 C CA . ALA B 1 265 ? 0.02 -28.328 -0.818 1 98.5 265 ALA B CA 1
ATOM 4187 C C . ALA B 1 265 ? 1.404 -27.766 -1.131 1 98.5 265 ALA B C 1
ATOM 4189 O O . ALA B 1 265 ? 1.6 -27.109 -2.16 1 98.5 265 ALA B O 1
ATOM 4190 N N . ALA B 1 266 ? 2.279 -27.969 -0.248 1 98.19 266 ALA B N 1
ATOM 4191 C CA . ALA B 1 266 ? 3.711 -27.734 -0.425 1 98.19 266 ALA B CA 1
ATOM 4192 C C . ALA B 1 266 ? 4.527 -28.906 0.103 1 98.19 266 ALA B C 1
ATOM 4194 O O . ALA B 1 266 ? 4.191 -29.484 1.139 1 98.19 266 ALA B O 1
ATOM 4195 N N . ALA B 1 267 ? 5.562 -29.25 -0.626 1 98.19 267 ALA B N 1
ATOM 4196 C CA . ALA B 1 267 ? 6.438 -30.344 -0.21 1 98.19 267 ALA B CA 1
ATOM 4197 C C . ALA B 1 267 ? 7.848 -30.156 -0.754 1 98.19 267 ALA B C 1
ATOM 4199 O O . ALA B 1 267 ? 8.031 -29.609 -1.849 1 98.19 267 ALA B O 1
ATOM 4200 N N . TRP B 1 268 ? 8.734 -30.625 0.002 1 97.31 268 TRP B N 1
ATOM 4201 C CA . TRP B 1 268 ? 10.125 -30.641 -0.457 1 97.31 268 TRP B CA 1
ATOM 4202 C C . TRP B 1 268 ? 10.414 -31.922 -1.239 1 97.31 268 TRP B C 1
ATOM 4204 O O . TRP B 1 268 ? 10.016 -33.031 -0.827 1 97.31 268 TRP B O 1
ATOM 4214 N N . CYS B 1 269 ? 10.961 -31.828 -2.363 1 97.75 269 CYS B N 1
ATOM 4215 C CA . CYS B 1 269 ? 11.547 -32.906 -3.164 1 97.75 269 CYS B CA 1
ATOM 4216 C C . CYS B 1 269 ? 13.039 -32.656 -3.369 1 97.75 269 CYS B C 1
ATOM 4218 O O . CYS B 1 269 ? 13.438 -31.906 -4.258 1 97.75 269 CYS B O 1
ATOM 4220 N N . GLY B 1 270 ? 13.875 -33.344 -2.523 1 95.44 270 GLY B N 1
ATOM 4221 C CA . GLY B 1 270 ? 15.273 -32.969 -2.479 1 95.44 270 GLY B CA 1
ATOM 4222 C C . GLY B 1 270 ? 15.484 -31.516 -2.1 1 95.44 270 GLY B C 1
ATOM 4223 O O . GLY B 1 270 ? 14.984 -31.062 -1.069 1 95.44 270 GLY B O 1
ATOM 4224 N N . PRO B 1 271 ? 16.203 -30.812 -2.977 1 91.94 271 PRO B N 1
ATOM 4225 C CA . PRO B 1 271 ? 16.484 -29.422 -2.648 1 91.94 271 PRO B CA 1
ATOM 4226 C C . PRO B 1 271 ? 15.367 -28.484 -3.078 1 91.94 271 PRO B C 1
ATOM 4228 O O . PRO B 1 271 ? 15.383 -27.297 -2.73 1 91.94 271 PRO B O 1
ATOM 4231 N N . ALA B 1 272 ? 14.383 -28.969 -3.738 1 93.38 272 ALA B N 1
ATOM 4232 C CA . ALA B 1 272 ? 13.367 -28.094 -4.312 1 93.38 272 ALA B CA 1
ATOM 4233 C C . ALA B 1 272 ? 12.102 -28.094 -3.461 1 93.38 272 ALA B C 1
ATOM 4235 O O . ALA B 1 272 ? 11.57 -29.156 -3.125 1 93.38 272 ALA B O 1
ATOM 4236 N N . ARG B 1 273 ? 11.688 -26.953 -3.082 1 94.56 273 ARG B N 1
ATOM 4237 C CA . ARG B 1 273 ? 10.375 -26.812 -2.469 1 94.56 273 ARG B CA 1
ATOM 4238 C C . ARG B 1 273 ? 9.289 -26.625 -3.529 1 94.56 273 ARG B C 1
ATOM 4240 O O . ARG B 1 273 ? 9.273 -25.609 -4.234 1 94.56 273 ARG B O 1
ATOM 4247 N N . LEU B 1 274 ? 8.383 -27.531 -3.598 1 97.06 274 LEU B N 1
ATOM 4248 C CA . LEU B 1 274 ? 7.336 -27.531 -4.613 1 97.06 274 LEU B CA 1
ATOM 4249 C C . LEU B 1 274 ? 6 -27.094 -4.02 1 97.06 274 LEU B C 1
ATOM 4251 O O . LEU B 1 274 ? 5.695 -27.422 -2.869 1 97.06 274 LEU B O 1
ATOM 4255 N N . ILE B 1 275 ? 5.234 -26.359 -4.82 1 97.62 275 ILE B N 1
ATOM 4256 C CA . ILE B 1 275 ? 3.865 -26.031 -4.434 1 97.62 275 ILE B CA 1
ATOM 4257 C C . ILE B 1 275 ? 2.902 -26.438 -5.547 1 97.62 275 ILE B C 1
ATOM 4259 O O . ILE B 1 275 ? 3.295 -26.531 -6.715 1 97.62 275 ILE B O 1
ATOM 4263 N N . ASP B 1 276 ? 1.695 -26.703 -5.219 1 98.38 276 ASP B N 1
ATOM 4264 C CA . ASP B 1 276 ? 0.643 -27.078 -6.164 1 98.38 276 ASP B CA 1
ATOM 4265 C C . ASP B 1 276 ? -0.74 -26.828 -5.562 1 98.38 276 ASP B C 1
ATOM 4267 O O . ASP B 1 276 ? -0.866 -26.594 -4.359 1 98.38 276 ASP B O 1
ATOM 4271 N N . ASN B 1 277 ? -1.692 -26.797 -6.391 1 98.69 277 ASN B N 1
ATOM 4272 C CA . ASN B 1 277 ? -3.076 -26.703 -5.941 1 98.69 277 ASN B CA 1
ATOM 4273 C C . ASN B 1 277 ? -4.039 -27.297 -6.965 1 98.69 277 ASN B C 1
ATOM 4275 O O . ASN B 1 277 ? -3.664 -27.531 -8.117 1 98.69 277 ASN B O 1
ATOM 4279 N N . LEU B 1 278 ? -5.18 -27.609 -6.527 1 98.5 278 LEU B N 1
ATOM 4280 C CA . LEU B 1 278 ? -6.219 -28.203 -7.367 1 98.5 278 LEU B CA 1
ATOM 4281 C C . LEU B 1 278 ? -7.602 -27.75 -6.922 1 98.5 278 LEU B C 1
ATOM 4283 O O . LEU B 1 278 ? -8.062 -28.125 -5.836 1 98.5 278 LEU B O 1
ATOM 4287 N N . PRO B 1 279 ? -8.266 -26.891 -7.719 1 98 279 PRO B N 1
ATOM 4288 C CA . PRO B 1 279 ? -9.648 -26.547 -7.406 1 98 279 PRO B CA 1
ATOM 4289 C C . PRO B 1 279 ? -10.602 -27.734 -7.504 1 98 279 PRO B C 1
ATOM 4291 O O . PRO B 1 279 ? -10.43 -28.594 -8.375 1 98 279 PRO B O 1
ATOM 4294 N N . VAL B 1 280 ? -11.547 -27.781 -6.629 1 97.44 280 VAL B N 1
ATOM 4295 C CA . VAL B 1 280 ? -12.531 -28.859 -6.605 1 97.44 280 VAL B CA 1
ATOM 4296 C C . VAL B 1 280 ? -13.914 -28.281 -6.336 1 97.44 280 VAL B C 1
ATOM 4298 O O . VAL B 1 280 ? -14.086 -27.422 -5.461 1 97.44 280 VAL B O 1
ATOM 4301 N N . ASP B 1 281 ? -14.859 -28.672 -7.086 1 97.06 281 ASP B N 1
ATOM 4302 C CA . ASP B 1 281 ? -16.266 -28.328 -6.859 1 97.06 281 ASP B CA 1
ATOM 4303 C C . ASP B 1 281 ? -17.047 -29.531 -6.336 1 97.06 281 ASP B C 1
ATOM 4305 O O . ASP B 1 281 ? -17.125 -30.562 -7.008 1 97.06 281 ASP B O 1
ATOM 4309 N N . LEU B 1 282 ? -17.578 -29.359 -5.184 1 94.88 282 LEU B N 1
ATOM 4310 C CA . LEU B 1 282 ? -18.359 -30.453 -4.59 1 94.88 282 LEU B CA 1
ATOM 4311 C C . LEU B 1 282 ? -19.812 -30.406 -5.074 1 94.88 282 LEU B C 1
ATOM 4313 O O . LEU B 1 282 ? -20.375 -29.328 -5.254 1 94.88 282 LEU B O 1
ATOM 4317 N N . PRO B 1 283 ? -20.359 -31.578 -5.305 1 88.75 283 PRO B N 1
ATOM 4318 C CA . PRO B 1 283 ? -21.766 -31.609 -5.684 1 88.75 283 PRO B CA 1
ATOM 4319 C C . PRO B 1 283 ? -22.688 -31.141 -4.566 1 88.75 283 PRO B C 1
ATOM 4321 O O . PRO B 1 283 ? -22.312 -31.141 -3.396 1 88.75 283 PRO B O 1
ATOM 4324 N N . PRO B 1 284 ? -23.891 -30.547 -4.98 1 82.19 284 PRO B N 1
ATOM 4325 C CA . PRO B 1 284 ? -24.844 -30.156 -3.943 1 82.19 284 PRO B CA 1
ATOM 4326 C C . PRO B 1 284 ? -25.234 -31.312 -3.029 1 82.19 284 PRO B C 1
ATOM 4328 O O . PRO B 1 284 ? -25.234 -32.469 -3.459 1 82.19 284 PRO B O 1
ATOM 4331 N N . SER B 1 285 ? -25.203 -31.031 -1.693 1 69.12 285 SER B N 1
ATOM 4332 C CA . SER B 1 285 ? -25.641 -32.094 -0.776 1 69.12 285 SER B CA 1
ATOM 4333 C C . SER B 1 285 ? -27.031 -32.594 -1.145 1 69.12 285 SER B C 1
ATOM 4335 O O . SER B 1 285 ? -27.922 -31.781 -1.453 1 69.12 285 SER B O 1
ATOM 4337 N N . GLY B 1 286 ? -27.25 -33.75 -1.674 1 53.88 286 GLY B N 1
ATOM 4338 C CA . GLY B 1 286 ? -28.578 -34.312 -1.876 1 53.88 286 GLY B CA 1
ATOM 4339 C C . GLY B 1 286 ? -29.453 -34.25 -0.632 1 53.88 286 GLY B C 1
ATOM 4340 O O . GLY B 1 286 ? -28.938 -34.188 0.486 1 53.88 286 GLY B O 1
#

Secondary structure (DSSP, 8-state):
-EEE-SHHHHHHHHHHHHHTT--EEEEEE-S---HHHHHHHHHHHHH-SEEEEEE---GGG-S-HHHHHH----HHHHHHHHHHTT-SEEE---HHHH-TT-STT--EEE-TTTTTSTHHHHSTTHHHHHHHHHHHHHHHH--SEEEEEGGGHHHHHHHHHHHHHTT---EEEEEPPPB-TTSPBP-GGGGG--HHHHHHTTHHHHHHHHHHHHHHTT---HHHHHHHHHHHHHHTT-EEEEEEEEETTT-PPP-TT--EEEEEEEEEETTEEEEEEEEEEPPP--/-EEE-SHHHHHHHHHHHHHTT--EEEEEE-S---HHHHHHHHHHHHH-SEEEEEE---GGG-S-HHHHHH----HHHHHHHHHHTT-SEEE---HHHH-TT-STT--EEE-TTTTTSTHHHHSTTHHHHHHHHHHHHHHHH--SEEEEEGGGHHHHHHHHHHHHHTT---EEEEEPPPB-TTSPBP-GGGGG--HHHHHHTTHHHHHHHHHHHHHHTT---HHHHHHHHHHHHHHTT-EEEEEEEEETTT-PPP-TT--EEEEEEEEEETTEEEEEEEEEEPPP--

Radius of gyration: 27.2 Å; Cα contacts (8 Å, |Δi|>4): 1149; chains: 2; bounding box: 60×78×63 Å